Protein AF-0000000075838915 (afdb_homodimer)

Sequence (508 aa):
MAALSVAVGSTNPVKADAARAAFAAAFSGRPLAVEQYDVPSGVSAQPWGDAATREGAIHRALAAAACHAAAHGVAPHFAVGMEGGVEDDEVAARHRALSRHAQLPRRATQCFAWMVVVRTDGERQEVGMARTATVTLPPRIVALMKGDPPMELGDADDKVFNEVNSKQKGGTVVKLTAGLIDRTDYYAHALKLALAPFMHDETGLYADVKEVAVTPKCPFHGLVLLGRNCKILLPCSILLVLAFSASLRWHKRVMAALSVAVGSTNPVKADAARAAFAAAFSGRPLAVEQYDVPSGVSAQPWGDAATREGAIHRALAAAACHAAAHGVAPHFAVGMEGGVEDDEVAARHRALSRHAQLPRRATQCFAWMVVVRTDGERQEVGMARTATVTLPPRIVALMKGDPPMELGDADDKVFNEVNSKQKGGTVVKLTAGLIDRTDYYAHALKLALAPFMHDETGLYADVKEVAVTPKCPFHGLVLLGRNCKILLPCSILLVLAFSASLRWHKRV

Foldseek 3Di:
DDAQEEFELAPPVLRQLLVVVLCCVLPVVHHHHYDYDDDFLPADPADEDDVRQQSSQVRSQVVRQVVVCVVPVDGGQKGKGKGKYKYKDCVLLVPPVQVVPNVRPNIWMKIKMKMKMWGDDPPDIDIFIFIFDIDTDDPQLVCQCPDVVHDHSQVSQVVVCVVVVHPQDAGPVCSVVVNPDHSSRRSSVRNNRSCVCVSQPPPCPVPDDPPPPPVPCPDCCVVVPPDDDPPPCPDDDPPPPPVPDDDDDPDDDD/DDAQEEFELAPPVLLQLLVVVLCCVLPVVHHHHYDYDDDFLPADPADEDDVRQQSSQVRSQVVRQVVVCVVPVDGGQKGKGKGKYKYKDCVLLVPPVQVVPNVRPNIWMKIKMKMKMWGDDPPDIDIFIFIFDIDTDDPQLVCQCPDVVHDHSQVSQVVVCVVVVHPQDAGPVCSVVVNPDHSSRRSSVRNNRSCVCVSQPPPCPVPDDPPPPPVPCPDCCVVVPPDDDPPPPPDDDPPPPPVPDDDDDDDDDD

Nearest PDB structures (foldseek):
  1zwy-assembly3_B  TM=8.825E-01  e=2.483E-16  Vibrio cholerae
  1zwy-assembly3_A  TM=9.087E-01  e=6.898E-15  Vibrio cholerae
  1zwy-assembly2_C  TM=8.740E-01  e=4.176E-15  Vibrio cholerae
  1zno-assembly1_B  TM=8.927E-01  e=1.292E-14  Vibrio cholerae
  1zno-assembly1_A  TM=8.944E-01  e=1.767E-14  Vibrio cholerae

Organism: Prymnesium parvum (NCBI:txid97485)

Solvent-accessible surface area (backbone atoms only — not comparable to full-atom values): 27619 Å² total; per-residue (Å²): 127,80,58,47,32,34,23,28,18,39,73,51,64,58,60,50,50,14,49,50,54,27,48,44,68,74,41,66,88,48,53,76,43,76,44,67,30,86,49,70,41,87,54,61,94,64,20,66,30,70,67,48,12,40,47,19,4,46,37,8,13,53,47,14,29,51,53,41,19,70,74,68,76,44,69,33,51,28,12,31,6,69,22,62,25,31,35,79,35,63,57,58,40,58,38,57,86,39,49,81,44,18,68,47,54,63,70,32,38,31,38,37,34,24,30,27,36,37,34,50,56,89,79,44,26,42,68,22,46,13,35,28,38,28,33,67,53,37,51,60,37,51,50,37,38,69,37,89,75,59,37,47,65,72,58,24,45,52,52,51,38,57,72,58,66,50,83,68,67,76,55,68,62,13,45,47,30,72,57,77,41,46,61,41,56,53,48,18,55,18,40,40,34,14,44,19,67,72,68,32,65,89,68,44,57,59,47,78,62,73,74,70,76,69,66,70,75,69,64,83,68,71,65,73,74,71,74,78,76,81,74,77,77,78,75,87,72,85,71,81,74,82,64,89,70,93,78,88,81,86,81,82,86,136,128,79,59,46,31,34,23,27,19,40,71,53,63,58,60,50,51,14,49,51,53,28,49,44,66,73,42,67,90,49,54,77,43,78,45,67,30,87,49,70,39,89,52,63,96,63,20,67,29,69,69,50,11,41,49,19,4,46,35,8,12,53,47,14,29,50,52,41,19,70,74,67,75,44,69,35,52,28,14,30,6,67,22,61,23,33,36,78,36,65,56,57,39,58,40,57,86,38,48,81,44,19,67,46,55,64,68,33,38,31,36,36,34,24,30,27,37,38,34,50,56,90,79,43,27,41,68,22,47,13,35,29,38,27,33,66,53,36,51,60,38,51,50,36,39,68,37,89,75,59,37,48,64,73,60,24,44,52,53,52,38,56,72,60,67,50,83,70,69,76,55,69,63,14,45,46,31,70,58,77,42,45,62,42,56,53,49,18,54,17,40,40,34,13,43,20,66,73,69,32,67,90,67,43,57,58,46,77,62,72,75,69,75,69,66,69,76,69,65,84,70,72,66,76,76,72,78,76,83,77,78,75,74,77,76,87,71,90,73,81,76,80,65,89,73,90,74,89,69,91,62,95,83,136

Secondary structure (DSSP, 8-state):
---EEEEES---HHHHHHHHHHHHHHTTTS-EEEEE-----SS-SS-BSHHHHHHHHHHHHHHHHHHHHHHHSS--SEEEEEEEEEEEEHHHHH-HHHHTTB---SSEEEEEEEEEEEEEETTEEEEEEEEPP-EEPPHHHHHHHTSSS---HHHHHHHHHHHTT----SSHHHHHTTTSS-HHHHHHHHHHHHTGGGGGTTTTTTS-----------------------------------------------/---EEEEES---HHHHHHHHHHHHHHTTTS-EEEEE-----SS-SS-BSHHHHHHHHHHHHHHHHHHHHHHHSS--SEEEEEEEEEEEEHHHHH-HHHHTTB---SSEEEEEEEEEEEEEETTEEEEEEEEPP-EEPPHHHHHHHTSSS---HHHHHHHHHHHTT----SSHHHHHTTTSS-HHHHHHHHHHHHTGGGGGTTTTTTS-----------------------------------------------

InterPro domains:
  IPR026533 Non-canonical purine NTP phosphatase/PRRC1 [PF01931] (6-201)
  IPR029001 Inosine triphosphate pyrophosphatase-like [G3DSA:3.90.950.10] (2-210)
  IPR029001 Inosine triphosphate pyrophosphatase-like [SSF52972] (5-202)
  IPR050299 YjjX NTPase [PTHR34699] (5-202)

Radius of gyration: 30.63 Å; Cα contacts (8 Å, |Δi|>4): 963; chains: 2; bounding box: 75×104×97 Å

pLDDT: mean 77.09, std 27.62, range [18.17, 98.81]

Structure (mmCIF, N/CA/C/O backbone):
data_AF-0000000075838915-model_v1
#
loop_
_entity.id
_entity.type
_entity.pdbx_description
1 polymer 'inosine/xanthosine triphosphatase'
#
loop_
_atom_site.group_PDB
_atom_site.id
_atom_site.type_symbol
_atom_site.label_atom_id
_atom_site.label_alt_id
_atom_site.label_comp_id
_atom_site.label_asym_id
_atom_site.label_entity_id
_atom_site.label_seq_id
_atom_site.pdbx_PDB_ins_code
_atom_site.Cartn_x
_atom_site.Cartn_y
_atom_site.Cartn_z
_atom_site.occupancy
_atom_site.B_iso_or_equiv
_atom_site.auth_seq_id
_atom_site.auth_comp_id
_atom_site.auth_asym_id
_atom_site.auth_atom_id
_atom_site.pdbx_PDB_model_num
ATOM 1 N N . MET A 1 1 ? 4.602 -16.203 -30.641 1 64.5 1 MET A N 1
ATOM 2 C CA . MET A 1 1 ? 4.91 -16.766 -29.312 1 64.5 1 MET A CA 1
ATOM 3 C C . MET A 1 1 ? 3.637 -17.109 -28.562 1 64.5 1 MET A C 1
ATOM 5 O O . MET A 1 1 ? 2.586 -16.516 -28.781 1 64.5 1 MET A O 1
ATOM 9 N N . ALA A 1 2 ? 3.643 -18.266 -27.891 1 83.56 2 ALA A N 1
ATOM 10 C CA . ALA A 1 2 ? 2.463 -18.734 -27.172 1 83.56 2 ALA A CA 1
ATOM 11 C C . ALA A 1 2 ? 2.014 -17.719 -26.141 1 83.56 2 ALA A C 1
ATOM 13 O O . ALA A 1 2 ? 2.838 -16.984 -25.562 1 83.56 2 ALA A O 1
ATOM 14 N N . ALA A 1 3 ? 0.744 -17.531 -25.984 1 93.19 3 ALA A N 1
ATOM 15 C CA . ALA A 1 3 ? 0.172 -16.562 -25.047 1 93.19 3 ALA A CA 1
ATOM 16 C C . ALA A 1 3 ? 0.56 -16.891 -23.609 1 93.19 3 ALA A C 1
ATOM 18 O O . ALA A 1 3 ? 0.677 -18.062 -23.234 1 93.19 3 ALA A O 1
ATOM 19 N N . LEU A 1 4 ? 0.861 -15.852 -22.844 1 95.5 4 LEU A N 1
ATOM 20 C CA . LEU A 1 4 ? 1.061 -15.977 -21.406 1 95.5 4 LEU A CA 1
ATOM 21 C C . LEU A 1 4 ? -0.264 -16.234 -20.688 1 95.5 4 LEU A C 1
ATOM 23 O O . LEU A 1 4 ? -1.157 -15.383 -20.719 1 95.5 4 LEU A O 1
ATOM 27 N N . SER A 1 5 ? -0.38 -17.375 -20.141 1 97.38 5 SER A N 1
ATOM 28 C CA . SER A 1 5 ? -1.627 -17.719 -19.469 1 97.38 5 SER A CA 1
ATOM 29 C C . SER A 1 5 ? -1.627 -17.25 -18.031 1 97.38 5 SER A C 1
ATOM 31 O O . SER A 1 5 ? -0.714 -17.578 -17.266 1 97.38 5 SER A O 1
ATOM 33 N N . VAL A 1 6 ? -2.691 -16.5 -17.656 1 98.31 6 VAL A N 1
ATOM 34 C CA . VAL A 1 6 ? -2.857 -15.977 -16.297 1 98.31 6 VAL A CA 1
ATOM 35 C C . VAL A 1 6 ? -4.223 -16.391 -15.758 1 98.31 6 VAL A C 1
ATOM 37 O O . VAL A 1 6 ? -5.258 -16 -16.297 1 98.31 6 VAL A O 1
ATOM 40 N N . ALA A 1 7 ? -4.215 -17.172 -14.703 1 98.75 7 ALA A N 1
ATOM 41 C CA . ALA A 1 7 ? -5.445 -17.578 -14.023 1 98.75 7 ALA A CA 1
ATOM 42 C C . ALA A 1 7 ? -5.746 -16.656 -12.844 1 98.75 7 ALA A C 1
ATOM 44 O O . ALA A 1 7 ? -4.895 -16.438 -11.977 1 98.75 7 ALA A O 1
ATOM 45 N N . VAL A 1 8 ? -6.941 -16.109 -12.797 1 98.81 8 VAL A N 1
ATOM 46 C CA . VAL A 1 8 ? -7.344 -15.219 -11.719 1 98.81 8 VAL A CA 1
ATOM 47 C C . VAL A 1 8 ? -8.398 -15.898 -10.844 1 98.81 8 VAL A C 1
ATOM 49 O O . VAL A 1 8 ? -9.43 -16.359 -11.352 1 98.81 8 VAL A O 1
ATOM 52 N N . GLY A 1 9 ? -8.164 -15.945 -9.508 1 98.5 9 GLY A N 1
ATOM 53 C CA . GLY A 1 9 ? -9.062 -16.609 -8.578 1 98.5 9 GLY A CA 1
ATOM 54 C C . GLY A 1 9 ? -10.234 -15.742 -8.148 1 98.5 9 GLY A C 1
ATOM 55 O O . GLY A 1 9 ? -10.5 -15.594 -6.957 1 98.5 9 GLY A O 1
ATOM 56 N N . SER A 1 10 ? -10.906 -15.141 -9.023 1 97.62 10 SER A N 1
ATOM 57 C CA . SER A 1 10 ? -12.086 -14.312 -8.812 1 97.62 10 SER A CA 1
ATOM 58 C C . SER A 1 10 ? -12.859 -14.102 -10.109 1 97.62 10 SER A C 1
ATOM 60 O O . SER A 1 10 ? -12.266 -14.039 -11.188 1 97.62 10 SER A O 1
ATOM 62 N N . THR A 1 11 ? -14.133 -13.945 -10.055 1 96.81 11 THR A N 1
ATOM 63 C CA . THR A 1 11 ? -14.938 -13.625 -11.227 1 96.81 11 THR A CA 1
ATOM 64 C C . THR A 1 11 ? -15.25 -12.133 -11.281 1 96.81 11 THR A C 1
ATOM 66 O O . THR A 1 11 ? -15.992 -11.672 -12.156 1 96.81 11 THR A O 1
ATOM 69 N N . ASN A 1 12 ? -14.766 -11.375 -10.297 1 93.25 12 ASN A N 1
ATOM 70 C CA . ASN A 1 12 ? -14.914 -9.922 -10.289 1 93.25 12 ASN A CA 1
ATOM 71 C C . ASN A 1 12 ? -14.18 -9.281 -11.469 1 93.25 12 ASN A C 1
ATOM 73 O O . ASN A 1 12 ? -12.953 -9.406 -11.578 1 93.25 12 ASN A O 1
ATOM 77 N N . PRO A 1 13 ? -14.906 -8.594 -12.344 1 94.56 13 PRO A N 1
ATOM 78 C CA . PRO A 1 13 ? -14.258 -8.031 -13.539 1 94.56 13 PRO A CA 1
ATOM 79 C C . PRO A 1 13 ? -13.172 -7.023 -13.195 1 94.56 13 PRO A C 1
ATOM 81 O O . PRO A 1 13 ? -12.18 -6.902 -13.922 1 94.56 13 PRO A O 1
ATOM 84 N N . VAL A 1 14 ? -13.328 -6.27 -12.141 1 92.31 14 VAL A N 1
ATOM 85 C CA . VAL A 1 14 ? -12.344 -5.273 -11.727 1 92.31 14 VAL A CA 1
ATOM 86 C C . VAL A 1 14 ? -11.016 -5.953 -11.422 1 92.31 14 VAL A C 1
ATOM 88 O O . VAL A 1 14 ? -9.953 -5.461 -11.812 1 92.31 14 VAL A O 1
ATOM 91 N N . LYS A 1 15 ? -11.109 -7.113 -10.75 1 95.88 15 LYS A N 1
ATOM 92 C CA . LYS A 1 15 ? -9.906 -7.867 -10.406 1 95.88 15 LYS A CA 1
ATOM 93 C C . LYS A 1 15 ? -9.242 -8.445 -11.656 1 95.88 15 LYS A C 1
ATOM 95 O O . LYS A 1 15 ? -8.016 -8.406 -11.781 1 95.88 15 LYS A O 1
ATOM 100 N N . ALA A 1 16 ? -9.984 -8.961 -12.547 1 97.25 16 ALA A N 1
ATOM 101 C CA . ALA A 1 16 ? -9.438 -9.469 -13.797 1 97.25 16 ALA A CA 1
ATOM 102 C C . ALA A 1 16 ? -8.789 -8.344 -14.609 1 97.25 16 ALA A C 1
ATOM 104 O O . ALA A 1 16 ? -7.711 -8.531 -15.18 1 97.25 16 ALA A O 1
ATOM 105 N N . ASP A 1 17 ? -9.445 -7.207 -14.664 1 96.69 17 ASP A N 1
ATOM 106 C CA . ASP A 1 17 ? -8.914 -6.059 -15.391 1 96.69 17 ASP A CA 1
ATOM 107 C C . ASP A 1 17 ? -7.602 -5.582 -14.773 1 96.69 17 ASP A C 1
ATOM 109 O O . ASP A 1 17 ? -6.684 -5.18 -15.492 1 96.69 17 ASP A O 1
ATOM 113 N N . ALA A 1 18 ? -7.555 -5.594 -13.469 1 97.12 18 ALA A N 1
ATOM 114 C CA . ALA A 1 18 ? -6.316 -5.223 -12.789 1 97.12 18 ALA A CA 1
ATOM 115 C C . ALA A 1 18 ? -5.18 -6.168 -13.164 1 97.12 18 ALA A C 1
ATOM 117 O O . ALA A 1 18 ? -4.059 -5.727 -13.43 1 97.12 18 ALA A O 1
ATOM 118 N N . ALA A 1 19 ? -5.477 -7.441 -13.195 1 98.25 19 ALA A N 1
ATOM 119 C CA . ALA A 1 19 ? -4.48 -8.43 -13.602 1 98.25 19 ALA A CA 1
ATOM 120 C C . ALA A 1 19 ? -4.031 -8.188 -15.039 1 98.25 19 ALA A C 1
ATOM 122 O O . ALA A 1 19 ? -2.832 -8.172 -15.328 1 98.25 19 ALA A O 1
ATOM 123 N N . ARG A 1 20 ? -4.957 -7.98 -15.906 1 97.5 20 ARG A N 1
ATOM 124 C CA . ARG A 1 20 ? -4.633 -7.727 -17.312 1 97.5 20 ARG A CA 1
ATOM 125 C C . ARG A 1 20 ? -3.711 -6.52 -17.438 1 97.5 20 ARG A C 1
ATOM 127 O O . ARG A 1 20 ? -2.721 -6.566 -18.172 1 97.5 20 ARG A O 1
ATOM 134 N N . ALA A 1 21 ? -4.059 -5.477 -16.797 1 96.44 21 ALA A N 1
ATOM 135 C CA . ALA A 1 21 ? -3.271 -4.246 -16.875 1 96.44 21 ALA A CA 1
ATOM 136 C C . ALA A 1 21 ? -1.857 -4.465 -16.344 1 96.44 21 ALA A C 1
ATOM 138 O O . ALA A 1 21 ? -0.881 -4.07 -16.984 1 96.44 21 ALA A O 1
ATOM 139 N N . ALA A 1 22 ? -1.752 -5.082 -15.227 1 97.62 22 ALA A N 1
ATOM 140 C CA . ALA A 1 22 ? -0.448 -5.285 -14.602 1 97.62 22 ALA A CA 1
ATOM 141 C C . ALA A 1 22 ? 0.426 -6.211 -15.438 1 97.62 22 ALA A C 1
ATOM 143 O O . ALA A 1 22 ? 1.599 -5.918 -15.68 1 97.62 22 ALA A O 1
ATOM 144 N N . PHE A 1 23 ? -0.121 -7.309 -15.914 1 97.88 23 PHE A N 1
ATOM 145 C CA . PHE A 1 23 ? 0.654 -8.289 -16.672 1 97.88 23 PHE A CA 1
ATOM 146 C C . PHE A 1 23 ? 1.004 -7.754 -18.047 1 97.88 23 PHE A C 1
ATOM 148 O O . PHE A 1 23 ? 2.072 -8.055 -18.578 1 97.88 23 PHE A O 1
ATOM 155 N N . ALA A 1 24 ? 0.079 -7.02 -18.641 1 96.88 24 ALA A N 1
ATOM 156 C CA . ALA A 1 24 ? 0.384 -6.41 -19.938 1 96.88 24 ALA A CA 1
ATOM 157 C C . ALA A 1 24 ? 1.565 -5.449 -19.828 1 96.88 24 ALA A C 1
ATOM 159 O O . ALA A 1 24 ? 2.404 -5.383 -20.719 1 96.88 24 ALA A O 1
ATOM 160 N N . ALA A 1 25 ? 1.596 -4.738 -18.766 1 95.5 25 ALA A N 1
ATOM 161 C CA . ALA A 1 25 ? 2.701 -3.811 -18.547 1 95.5 25 ALA A CA 1
ATOM 162 C C . ALA A 1 25 ? 4.004 -4.562 -18.297 1 95.5 25 ALA A C 1
ATOM 164 O O . ALA A 1 25 ? 5.062 -4.18 -18.797 1 95.5 25 ALA A O 1
ATOM 165 N N . ALA A 1 26 ? 3.951 -5.605 -17.578 1 96.12 26 ALA A N 1
ATOM 166 C CA . ALA A 1 26 ? 5.133 -6.348 -17.141 1 96.12 26 ALA A CA 1
ATOM 167 C C . ALA A 1 26 ? 5.695 -7.195 -18.281 1 96.12 26 ALA A C 1
ATOM 169 O O . ALA A 1 26 ? 6.91 -7.367 -18.391 1 96.12 26 ALA A O 1
ATOM 170 N N . PHE A 1 27 ? 4.797 -7.723 -19.047 1 95 27 PHE A N 1
ATOM 171 C CA . PHE A 1 27 ? 5.191 -8.648 -20.109 1 95 27 PHE A CA 1
ATOM 172 C C . PHE A 1 27 ? 4.719 -8.156 -21.469 1 95 27 PHE A C 1
ATOM 174 O O . PHE A 1 27 ? 4.051 -8.891 -22.203 1 95 27 PHE A O 1
ATOM 181 N N . SER A 1 28 ? 4.996 -6.941 -21.891 1 87.38 28 SER A N 1
ATOM 182 C CA . SER A 1 28 ? 4.484 -6.219 -23.047 1 87.38 28 SER A CA 1
ATOM 183 C C . SER A 1 28 ? 4.773 -6.969 -24.344 1 87.38 28 SER A C 1
ATOM 185 O O . SER A 1 28 ? 4.051 -6.816 -25.328 1 87.38 28 SER A O 1
ATOM 187 N N . GLY A 1 29 ? 5.562 -7.828 -24.422 1 84.88 29 GLY A N 1
ATOM 188 C CA . GLY A 1 29 ? 5.93 -8.469 -25.672 1 84.88 29 GLY A CA 1
ATOM 189 C C . GLY A 1 29 ? 5.23 -9.797 -25.891 1 84.88 29 GLY A C 1
ATOM 190 O O . GLY A 1 29 ? 5.48 -10.484 -26.875 1 84.88 29 GLY A O 1
ATOM 191 N N . ARG A 1 30 ? 4.293 -10.055 -25.078 1 88.62 30 ARG A N 1
ATOM 192 C CA . ARG A 1 30 ? 3.621 -11.344 -25.188 1 88.62 30 ARG A CA 1
ATOM 193 C C . ARG A 1 30 ? 2.107 -11.188 -25.094 1 88.62 30 ARG 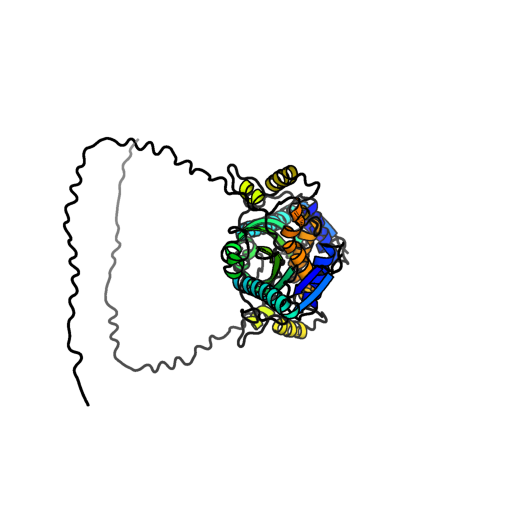A C 1
ATOM 195 O O . ARG A 1 30 ? 1.604 -10.391 -24.297 1 88.62 30 ARG A O 1
ATOM 202 N N . PRO A 1 31 ? 1.382 -11.836 -25.969 1 94.5 31 PRO A N 1
ATOM 203 C CA . PRO A 1 31 ? -0.069 -11.852 -25.766 1 94.5 31 PRO A CA 1
ATOM 204 C C . PRO A 1 31 ? -0.471 -12.477 -24.422 1 94.5 31 PRO A C 1
ATOM 206 O O . PRO A 1 31 ? 0.238 -13.336 -23.906 1 94.5 31 PRO A O 1
ATOM 209 N N . LEU A 1 32 ? -1.623 -11.992 -23.906 1 96.62 32 LEU A N 1
ATOM 210 C CA . LEU A 1 32 ? -2.092 -12.477 -22.609 1 96.62 32 LEU A CA 1
ATOM 211 C C . LEU A 1 32 ? -3.381 -13.281 -22.766 1 96.62 32 LEU A C 1
ATOM 213 O O . LEU A 1 32 ? -4.258 -12.906 -23.562 1 96.62 32 LEU A O 1
ATOM 217 N N . ALA A 1 33 ? -3.465 -14.367 -22.141 1 97.56 33 ALA A N 1
ATOM 218 C CA . ALA A 1 33 ? -4.699 -15.117 -21.938 1 97.56 33 ALA A CA 1
ATOM 219 C C . ALA A 1 33 ? -5.109 -15.133 -20.469 1 97.56 33 ALA A C 1
ATOM 221 O O . ALA A 1 33 ? -4.617 -15.961 -19.703 1 97.56 33 ALA A O 1
ATOM 222 N N . VAL A 1 34 ? -6.027 -14.258 -20.141 1 98 34 VAL A N 1
ATOM 223 C CA . VAL A 1 34 ? -6.48 -14.141 -18.766 1 98 34 VAL A CA 1
ATOM 224 C C . VAL A 1 34 ? -7.809 -14.867 -18.578 1 98 34 VAL A C 1
ATOM 226 O O . VAL A 1 34 ? -8.773 -14.602 -19.297 1 98 34 VAL A O 1
ATOM 229 N N . GLU A 1 35 ? -7.82 -15.773 -17.688 1 98.44 35 GLU A N 1
ATOM 230 C CA . GLU A 1 35 ? -9.031 -16.531 -17.391 1 98.44 35 GLU A CA 1
ATOM 231 C C . GLU A 1 35 ? -9.422 -16.391 -15.922 1 98.44 35 GLU A C 1
ATOM 233 O O . GLU A 1 35 ? -8.562 -16.438 -15.039 1 98.44 35 GLU A O 1
ATOM 238 N N . GLN A 1 36 ? -10.695 -16.234 -15.703 1 98.69 36 GLN A N 1
ATOM 239 C CA . GLN A 1 36 ? -11.227 -16.078 -14.352 1 98.69 36 GLN A CA 1
ATOM 240 C C . GLN A 1 36 ? -11.836 -17.375 -13.836 1 98.69 36 GLN A C 1
ATOM 242 O O . GLN A 1 36 ? -12.477 -18.109 -14.586 1 98.69 36 GLN A O 1
ATOM 247 N N . TYR A 1 37 ? -11.609 -17.641 -12.586 1 98.5 37 TYR A N 1
ATOM 248 C CA . TYR A 1 37 ? -12.164 -18.828 -11.953 1 98.5 37 TYR A CA 1
ATOM 249 C C . TYR A 1 37 ? -12.891 -18.469 -10.664 1 98.5 37 TYR A C 1
ATOM 251 O O . TYR A 1 37 ? -12.383 -17.688 -9.852 1 98.5 37 TYR A O 1
ATOM 259 N N . ASP A 1 38 ? -14.078 -18.969 -10.516 1 97.44 38 ASP A N 1
ATOM 260 C CA . ASP A 1 38 ? -14.812 -18.844 -9.266 1 97.44 38 ASP A CA 1
ATOM 261 C C . ASP A 1 38 ? -14.273 -19.812 -8.211 1 97.44 38 ASP A C 1
ATOM 263 O O . ASP A 1 38 ? -14.539 -21.016 -8.281 1 97.44 38 ASP A O 1
ATOM 267 N N . VAL A 1 39 ? -13.539 -19.297 -7.281 1 97.44 39 VAL A N 1
ATOM 268 C CA . VAL A 1 39 ? -12.922 -20.156 -6.27 1 97.44 39 VAL A CA 1
ATOM 269 C C . VAL A 1 39 ? -13.203 -19.594 -4.879 1 97.44 39 VAL A C 1
ATOM 271 O O . VAL A 1 39 ? -13.32 -18.375 -4.699 1 97.44 39 VAL A O 1
ATOM 274 N N . PRO A 1 40 ? -13.312 -20.484 -3.914 1 93.81 40 PRO A N 1
ATOM 275 C CA . PRO A 1 40 ? -13.461 -19.984 -2.545 1 93.81 40 PRO A CA 1
ATOM 276 C C . PRO A 1 40 ? -12.164 -19.375 -1.998 1 93.81 40 PRO A C 1
ATOM 278 O O . PRO A 1 40 ? -11.07 -19.812 -2.379 1 93.81 40 PRO A O 1
ATOM 281 N N . SER A 1 41 ? -12.273 -18.391 -1.132 1 91.56 41 SER A N 1
ATOM 282 C CA . SER A 1 41 ? -11.094 -17.812 -0.511 1 91.56 41 SER A CA 1
ATOM 283 C C . SER A 1 41 ? -10.648 -18.609 0.704 1 91.56 41 SER A C 1
ATOM 285 O O . SER A 1 41 ? -9.492 -18.531 1.119 1 91.56 41 SER A O 1
ATOM 287 N N . GLY A 1 42 ? -11.57 -19.359 1.294 1 91.81 42 GLY A N 1
ATOM 288 C CA . GLY A 1 42 ? -11.266 -20.109 2.498 1 91.81 42 GLY A CA 1
ATOM 289 C C . GLY A 1 42 ? -11.273 -19.266 3.756 1 91.81 42 GLY A C 1
ATOM 290 O O . GLY A 1 42 ? -10.969 -19.75 4.844 1 91.81 42 GLY A O 1
ATOM 291 N N . VAL A 1 43 ? -11.578 -17.953 3.648 1 94.06 43 VAL A N 1
ATOM 292 C CA . VAL A 1 43 ? -11.68 -17.047 4.785 1 94.06 43 VAL A CA 1
ATOM 293 C C . VAL A 1 43 ? -13.055 -16.375 4.793 1 94.06 43 VAL A C 1
ATOM 295 O O . VAL A 1 43 ? -13.883 -16.625 3.91 1 94.06 43 VAL A O 1
ATOM 298 N N . SER A 1 44 ? -13.297 -15.578 5.836 1 92.38 44 SER A N 1
ATOM 299 C CA . SER A 1 44 ? -14.578 -14.898 5.984 1 92.38 44 SER A CA 1
ATOM 300 C C . SER A 1 44 ? -14.859 -13.992 4.789 1 92.38 44 SER A C 1
ATOM 302 O O . SER A 1 44 ? -13.93 -13.516 4.133 1 92.38 44 SER A O 1
ATOM 304 N N . ALA A 1 45 ? -16.109 -13.812 4.508 1 91.62 45 ALA A N 1
ATOM 305 C CA . ALA A 1 45 ? -16.5 -12.938 3.414 1 91.62 45 ALA A CA 1
ATOM 306 C C . ALA A 1 45 ? -15.938 -11.531 3.607 1 91.62 45 ALA A C 1
ATOM 308 O O . ALA A 1 45 ? -15.594 -10.852 2.635 1 91.62 45 ALA A O 1
ATOM 309 N N . GLN A 1 46 ? -15.867 -11.102 4.863 1 95.19 46 GLN A N 1
ATOM 310 C CA . GLN A 1 46 ? -15.211 -9.859 5.258 1 95.19 46 GLN A CA 1
ATOM 311 C C . GLN A 1 46 ? -13.984 -10.133 6.121 1 95.19 46 GLN A C 1
ATOM 313 O O . GLN A 1 46 ? -14.07 -10.133 7.352 1 95.19 46 GLN A O 1
ATOM 318 N N . PRO A 1 47 ? -12.898 -10.312 5.438 1 95.5 47 PRO A N 1
ATOM 319 C CA . PRO A 1 47 ? -11.703 -10.602 6.234 1 95.5 47 PRO A CA 1
ATOM 320 C C . PRO A 1 47 ? -11.312 -9.445 7.156 1 95.5 47 PRO A C 1
ATOM 322 O O . PRO A 1 47 ? -11.195 -8.305 6.703 1 95.5 47 PRO A O 1
ATOM 325 N N . TRP A 1 48 ? -11.148 -9.703 8.414 1 95.94 48 TRP A N 1
ATOM 326 C CA . TRP A 1 48 ? -10.555 -8.797 9.391 1 95.94 48 TRP A CA 1
ATOM 327 C C . TRP A 1 48 ? -9.133 -9.227 9.742 1 95.94 48 TRP A C 1
ATOM 329 O O . TRP A 1 48 ? -8.906 -10.367 10.148 1 95.94 48 TRP A O 1
ATOM 339 N N . GLY A 1 49 ? -8.234 -8.305 9.492 1 93.88 49 GLY A N 1
ATOM 340 C CA . GLY A 1 49 ? -6.852 -8.602 9.828 1 93.88 49 GLY A CA 1
ATOM 341 C C . GLY A 1 49 ? -5.988 -8.875 8.609 1 93.88 49 GLY A C 1
ATOM 342 O O . GLY A 1 49 ? -6.457 -9.453 7.625 1 93.88 49 GLY A O 1
ATOM 343 N N . ASP A 1 50 ? -4.754 -8.531 8.758 1 92.88 50 ASP A N 1
ATOM 344 C CA . ASP A 1 50 ? -3.764 -8.664 7.691 1 92.88 50 ASP A CA 1
ATOM 345 C C . ASP A 1 50 ? -3.549 -10.133 7.32 1 92.88 50 ASP A C 1
ATOM 347 O O . ASP A 1 50 ? -3.592 -10.492 6.145 1 92.88 50 ASP A O 1
ATOM 351 N N . ALA A 1 51 ? -3.369 -10.984 8.297 1 90.25 51 ALA A N 1
ATOM 352 C CA . ALA A 1 51 ? -3.053 -12.398 8.086 1 90.25 51 ALA A CA 1
ATOM 353 C C . ALA A 1 51 ? -4.195 -13.109 7.375 1 90.25 51 ALA A C 1
ATOM 355 O O . ALA A 1 51 ? -3.967 -13.844 6.41 1 90.25 51 ALA A O 1
ATOM 356 N N . ALA A 1 52 ? -5.406 -12.883 7.836 1 93.62 52 ALA A N 1
ATOM 357 C CA . ALA A 1 52 ? -6.566 -13.531 7.227 1 93.62 52 ALA A CA 1
ATOM 358 C C . ALA A 1 52 ? -6.738 -13.094 5.773 1 93.62 52 ALA A C 1
ATOM 360 O O . ALA A 1 52 ? -7.051 -13.914 4.906 1 93.62 52 ALA A O 1
ATOM 361 N N . THR A 1 53 ? -6.555 -11.836 5.523 1 95.94 53 THR A N 1
ATOM 362 C CA . THR A 1 53 ? -6.691 -11.305 4.172 1 95.94 53 THR A CA 1
ATOM 363 C C . THR A 1 53 ? -5.645 -11.906 3.244 1 95.94 53 THR A C 1
ATOM 365 O O . THR A 1 53 ? -5.957 -12.305 2.121 1 95.94 53 THR A O 1
ATOM 368 N N . ARG A 1 54 ? -4.453 -11.992 3.697 1 94 54 ARG A N 1
ATOM 369 C CA . ARG A 1 54 ? -3.365 -12.586 2.93 1 94 54 ARG A CA 1
ATOM 370 C C . ARG A 1 54 ? -3.65 -14.055 2.623 1 94 54 ARG A C 1
ATOM 372 O O . ARG A 1 54 ? -3.449 -14.508 1.493 1 94 54 ARG A O 1
ATOM 379 N N . GLU A 1 55 ? -4.102 -14.711 3.645 1 92.88 55 GLU A N 1
ATOM 380 C CA . GLU A 1 55 ? -4.438 -16.125 3.467 1 92.88 55 GLU A CA 1
ATOM 381 C C . GLU A 1 55 ? -5.5 -16.297 2.387 1 92.88 55 GLU A C 1
ATOM 383 O O . GLU A 1 55 ? -5.41 -17.219 1.566 1 92.88 55 GLU A O 1
ATOM 388 N N . GLY A 1 56 ? -6.441 -15.492 2.439 1 95.56 56 GLY A N 1
ATOM 389 C CA . GLY A 1 56 ? -7.461 -15.547 1.405 1 95.56 56 GLY A CA 1
ATOM 390 C C . GLY A 1 56 ? -6.902 -15.367 0.006 1 95.56 56 GLY A C 1
ATOM 391 O O . GLY A 1 56 ? -7.273 -16.094 -0.916 1 95.56 56 GLY A O 1
ATOM 392 N N . ALA A 1 57 ? -6.051 -14.414 -0.169 1 96.44 57 ALA A N 1
ATOM 393 C CA . ALA A 1 57 ? -5.43 -14.164 -1.466 1 96.44 57 ALA A CA 1
ATOM 394 C C . ALA A 1 57 ? -4.605 -15.359 -1.923 1 96.44 57 ALA A C 1
ATOM 396 O O . ALA A 1 57 ? -4.637 -15.734 -3.1 1 96.44 57 ALA A O 1
ATOM 397 N N . ILE A 1 58 ? -3.877 -15.945 -0.973 1 93.31 58 ILE A N 1
ATOM 398 C CA . ILE A 1 58 ? -3.064 -17.125 -1.273 1 93.31 58 ILE A CA 1
ATOM 399 C C . ILE A 1 58 ? -3.961 -18.266 -1.743 1 93.31 58 ILE A C 1
ATOM 401 O O . ILE A 1 58 ? -3.697 -18.875 -2.777 1 93.31 58 ILE A O 1
ATOM 405 N N . HIS A 1 59 ? -5.004 -18.5 -1.031 1 94.31 59 HIS A N 1
ATOM 406 C CA . HIS A 1 59 ? -5.922 -19.578 -1.38 1 94.31 59 HIS A CA 1
ATOM 407 C C . HIS A 1 59 ? -6.539 -19.344 -2.756 1 94.31 59 HIS A C 1
ATOM 409 O O . HIS A 1 59 ? -6.645 -20.281 -3.553 1 94.31 59 HIS A O 1
ATOM 415 N N . ARG A 1 60 ? -6.836 -18.156 -3.008 1 97.06 60 ARG A N 1
ATOM 416 C CA . ARG A 1 60 ? -7.453 -17.859 -4.297 1 97.06 60 ARG A CA 1
ATOM 417 C C . ARG A 1 60 ? -6.469 -18.094 -5.438 1 97.06 60 ARG A C 1
ATOM 419 O O . ARG A 1 60 ? -6.848 -18.594 -6.496 1 97.06 60 ARG A O 1
ATOM 426 N N . ALA A 1 61 ? -5.23 -17.719 -5.266 1 96.38 61 ALA A N 1
ATOM 427 C CA . ALA A 1 61 ? -4.215 -17.922 -6.293 1 96.38 61 ALA A CA 1
ATOM 428 C C . ALA A 1 61 ? -4 -19.422 -6.562 1 96.38 61 ALA A C 1
ATOM 430 O O . ALA A 1 61 ? -4.008 -19.844 -7.719 1 96.38 61 ALA A O 1
ATOM 431 N N . LEU A 1 62 ? -3.883 -20.156 -5.523 1 93.5 62 LEU A N 1
ATOM 432 C CA . LEU A 1 62 ? -3.613 -21.594 -5.652 1 93.5 62 LEU A CA 1
ATOM 433 C C . LEU A 1 62 ? -4.812 -22.312 -6.246 1 93.5 62 LEU A C 1
ATOM 435 O O . LEU A 1 62 ? -4.656 -23.188 -7.109 1 93.5 62 LEU A O 1
ATOM 439 N N . ALA A 1 63 ? -5.961 -21.969 -5.785 1 96.56 63 ALA A N 1
ATOM 440 C CA . ALA A 1 63 ? -7.172 -22.578 -6.32 1 96.56 63 ALA A CA 1
ATOM 441 C C . ALA A 1 63 ? -7.348 -22.25 -7.801 1 96.56 63 ALA A C 1
ATOM 443 O O . ALA A 1 63 ? -7.766 -23.109 -8.586 1 96.56 63 ALA A O 1
ATOM 444 N N . ALA A 1 64 ? -7.02 -21.047 -8.148 1 97.88 64 ALA A N 1
ATOM 445 C CA . ALA A 1 64 ? -7.102 -20.656 -9.555 1 97.88 64 ALA A CA 1
ATOM 446 C C . ALA A 1 64 ? -6.148 -21.484 -10.414 1 97.88 64 ALA A C 1
ATOM 448 O O . ALA A 1 64 ? -6.516 -21.953 -11.492 1 97.88 64 ALA A O 1
ATOM 449 N N . ALA A 1 65 ? -4.953 -21.688 -9.961 1 95.5 65 ALA A N 1
ATOM 450 C CA . ALA A 1 65 ? -3.973 -22.5 -10.664 1 95.5 65 ALA A CA 1
ATOM 451 C C . ALA A 1 65 ? -4.492 -23.922 -10.867 1 95.5 65 ALA A C 1
ATOM 453 O O . ALA A 1 65 ? -4.383 -24.484 -11.969 1 95.5 65 ALA A O 1
ATOM 454 N N . ALA A 1 66 ? -5.055 -24.453 -9.805 1 94.81 66 ALA A N 1
ATOM 455 C CA . ALA A 1 66 ? -5.562 -25.828 -9.852 1 94.81 66 ALA A CA 1
ATOM 456 C C . ALA A 1 66 ? -6.719 -25.938 -10.836 1 94.81 66 ALA A C 1
ATOM 458 O O . ALA A 1 66 ? -6.789 -26.906 -11.609 1 94.81 66 ALA A O 1
ATOM 459 N N . CYS A 1 67 ? -7.598 -25 -10.789 1 97.69 67 CYS A N 1
ATOM 460 C CA . CYS A 1 67 ? -8.742 -25.016 -11.688 1 97.69 67 CYS A CA 1
ATOM 461 C C . CYS A 1 67 ? -8.297 -24.906 -13.141 1 97.69 67 CYS A C 1
ATOM 463 O O . CYS A 1 67 ? -8.828 -25.609 -14.008 1 97.69 67 CYS A O 1
ATOM 465 N N . HIS A 1 68 ? -7.348 -24.062 -13.375 1 97.56 68 HIS A N 1
ATOM 466 C CA . HIS A 1 68 ? -6.812 -23.922 -14.727 1 97.56 68 HIS A CA 1
ATOM 467 C C . HIS A 1 68 ? -6.184 -25.219 -15.211 1 97.56 68 HIS A C 1
ATOM 469 O O . HIS A 1 68 ? -6.418 -25.656 -16.344 1 97.56 68 HIS A O 1
ATOM 475 N N . ALA A 1 69 ? -5.387 -25.828 -14.383 1 95.69 69 ALA A N 1
ATOM 476 C CA . ALA A 1 69 ? -4.742 -27.094 -14.727 1 95.69 69 ALA A CA 1
ATOM 477 C C . ALA A 1 69 ? -5.777 -28.172 -15.039 1 95.69 69 ALA A C 1
ATOM 479 O O . ALA A 1 69 ? -5.602 -28.953 -15.969 1 95.69 69 ALA A O 1
ATOM 480 N N . ALA A 1 70 ? -6.793 -28.188 -14.258 1 97.12 70 ALA A N 1
ATOM 481 C CA . ALA A 1 70 ? -7.859 -29.156 -14.477 1 97.12 70 ALA A CA 1
ATOM 482 C C . ALA A 1 70 ? -8.57 -28.906 -15.805 1 97.12 70 ALA A C 1
ATOM 484 O O . ALA A 1 70 ? -8.906 -29.859 -16.516 1 97.12 70 ALA A O 1
ATOM 485 N N . ALA A 1 71 ? -8.75 -27.688 -16.141 1 97.31 71 ALA A N 1
ATOM 486 C CA . ALA A 1 71 ? -9.516 -27.312 -17.328 1 97.31 71 ALA A CA 1
ATOM 487 C C . ALA A 1 71 ? -8.68 -27.5 -18.594 1 97.31 71 ALA A C 1
ATOM 489 O O . ALA A 1 71 ? -9.219 -27.859 -19.641 1 97.31 71 ALA A O 1
ATOM 490 N N . HIS A 1 72 ? -7.363 -27.344 -18.469 1 96.5 72 HIS A N 1
ATOM 491 C CA . HIS A 1 72 ? -6.551 -27.266 -19.672 1 96.5 72 HIS A CA 1
ATOM 492 C C . HIS A 1 72 ? -5.52 -28.391 -19.719 1 96.5 72 HIS A C 1
ATOM 494 O O . HIS A 1 72 ? -4.824 -28.562 -20.719 1 96.5 72 HIS A O 1
ATOM 500 N N . GLY A 1 73 ? -5.336 -29.141 -18.625 1 95.25 73 GLY A N 1
ATOM 501 C CA . GLY A 1 73 ? -4.371 -30.219 -18.547 1 95.25 73 GLY A CA 1
ATOM 502 C C . GLY A 1 73 ? -2.957 -29.75 -18.266 1 95.25 73 GLY A C 1
ATOM 503 O O . GLY A 1 73 ? -2.012 -30.531 -18.312 1 95.25 73 GLY A O 1
ATOM 504 N N . VAL A 1 74 ? -2.809 -28.469 -18.188 1 93.94 74 VAL A N 1
ATOM 505 C CA . VAL A 1 74 ? -1.507 -27.875 -17.906 1 93.94 74 VAL A CA 1
ATOM 506 C C . VAL A 1 74 ? -1.676 -26.688 -16.953 1 93.94 74 VAL A C 1
ATOM 508 O O . VAL A 1 74 ? -2.662 -25.953 -17.047 1 93.94 74 VAL A O 1
ATOM 511 N N . ALA A 1 75 ? -0.745 -26.5 -16.094 1 94.25 75 ALA A N 1
ATOM 512 C CA . ALA A 1 75 ? -0.772 -25.344 -15.203 1 94.25 75 ALA A CA 1
ATOM 513 C C . ALA A 1 75 ? -0.678 -24.047 -15.992 1 94.25 75 ALA A C 1
ATOM 515 O O . ALA A 1 75 ? -0.07 -24 -17.062 1 94.25 75 ALA A O 1
ATOM 516 N N . PRO A 1 76 ? -1.293 -22.969 -15.453 1 96.69 76 PRO A N 1
ATOM 517 C CA . PRO A 1 76 ? -1.046 -21.656 -16.062 1 96.69 76 PRO A CA 1
ATOM 518 C C . PRO A 1 76 ? 0.374 -21.156 -15.828 1 96.69 76 PRO A C 1
ATOM 520 O O . PRO A 1 76 ? 1.053 -21.609 -14.914 1 96.69 76 PRO A O 1
ATOM 523 N N . HIS A 1 77 ? 0.81 -20.281 -16.703 1 95.62 77 HIS A N 1
ATOM 524 C CA . HIS A 1 77 ? 2.104 -19.656 -16.438 1 95.62 77 HIS A CA 1
ATOM 525 C C . HIS A 1 77 ? 2.09 -18.906 -15.109 1 95.62 77 HIS A C 1
ATOM 527 O O . HIS A 1 77 ? 3.041 -18.984 -14.328 1 95.62 77 HIS A O 1
ATOM 533 N N . PHE A 1 78 ? 0.967 -18.156 -14.875 1 97.44 78 PHE A N 1
ATOM 534 C CA . PHE A 1 78 ? 0.779 -17.438 -13.617 1 97.44 78 PHE A CA 1
ATOM 535 C C . PHE A 1 78 ? -0.637 -17.625 -13.086 1 97.44 78 PHE A C 1
ATOM 537 O O . PHE A 1 78 ? -1.582 -17.766 -13.867 1 97.44 78 PHE A O 1
ATOM 544 N N . ALA A 1 79 ? -0.764 -17.641 -11.805 1 98.06 79 ALA A N 1
ATOM 545 C CA . ALA A 1 79 ? -2.045 -17.578 -11.102 1 98.06 79 ALA A CA 1
ATOM 546 C C . ALA A 1 79 ? -2.066 -16.406 -10.117 1 98.06 79 ALA A C 1
ATOM 548 O O . ALA A 1 79 ? -1.068 -16.125 -9.453 1 98.06 79 ALA A O 1
ATOM 549 N N . VAL A 1 80 ? -3.229 -15.758 -10.031 1 98.56 80 VAL A N 1
ATOM 550 C CA . VAL A 1 80 ? -3.338 -14.539 -9.242 1 98.56 80 VAL A CA 1
ATOM 551 C C . VAL A 1 80 ? -4.496 -14.664 -8.25 1 98.56 80 VAL A C 1
ATOM 553 O O . VAL A 1 80 ? -5.594 -15.086 -8.625 1 98.56 80 VAL A O 1
ATOM 556 N N . GLY A 1 81 ? -4.227 -14.336 -7.043 1 98.19 81 GLY A N 1
ATOM 557 C CA . GLY A 1 81 ? -5.238 -14.156 -6.016 1 98.19 81 GLY A CA 1
ATOM 558 C C . GLY A 1 81 ? -5.254 -12.75 -5.43 1 98.19 81 GLY A C 1
ATOM 559 O O . GLY A 1 81 ? -4.199 -12.156 -5.203 1 98.19 81 GLY A O 1
ATOM 560 N N . MET A 1 82 ? -6.441 -12.211 -5.25 1 98.06 82 MET A N 1
ATOM 561 C CA . MET A 1 82 ? -6.652 -10.898 -4.648 1 98.06 82 MET A CA 1
ATOM 562 C C . MET A 1 82 ? -7.734 -10.961 -3.574 1 98.06 82 MET A C 1
ATOM 564 O O . MET A 1 82 ? -8.797 -11.547 -3.791 1 98.06 82 MET A O 1
ATOM 568 N N . GLU A 1 83 ? -7.422 -10.406 -2.443 1 97.12 83 GLU A N 1
ATOM 569 C CA . GLU A 1 83 ? -8.383 -10.414 -1.342 1 97.12 83 GLU A CA 1
ATOM 570 C C . GLU A 1 83 ? -8.367 -9.086 -0.592 1 97.12 83 GLU A C 1
ATOM 572 O O . GLU A 1 83 ? -7.305 -8.594 -0.205 1 97.12 83 GLU A O 1
ATOM 577 N N . GLY A 1 84 ? -9.523 -8.461 -0.496 1 96.56 84 GLY A N 1
ATOM 578 C CA . GLY A 1 84 ? -9.672 -7.262 0.314 1 96.56 84 GLY A CA 1
ATOM 579 C C . GLY A 1 84 ? -9.961 -7.562 1.774 1 96.56 84 GLY A C 1
ATOM 580 O O . GLY A 1 84 ? -10.664 -8.523 2.092 1 96.56 84 GLY A O 1
ATOM 581 N N . GLY A 1 85 ? -9.422 -6.738 2.617 1 96.81 85 GLY A N 1
ATOM 582 C CA . GLY A 1 85 ? -9.648 -6.852 4.051 1 96.81 85 GLY A CA 1
ATOM 583 C C . GLY A 1 85 ? -9.539 -5.527 4.777 1 96.81 85 GLY A C 1
ATOM 584 O O . GLY A 1 85 ? -9.305 -4.488 4.156 1 96.81 85 GLY A O 1
ATOM 585 N N . VAL A 1 86 ? -9.852 -5.562 6.094 1 96.75 86 VAL A N 1
ATOM 586 C CA . VAL A 1 86 ? -9.766 -4.387 6.953 1 96.75 86 VAL A CA 1
ATOM 587 C C . VAL A 1 86 ? -9.016 -4.742 8.234 1 96.75 86 VAL A C 1
ATOM 589 O O . VAL A 1 86 ? -8.898 -5.918 8.594 1 96.75 86 VAL A O 1
ATOM 592 N N . GLU A 1 87 ? -8.453 -3.738 8.805 1 94.5 87 GLU A N 1
ATOM 593 C CA . GLU A 1 87 ? -7.773 -3.941 10.086 1 94.5 87 GLU A CA 1
ATOM 594 C C . GLU A 1 87 ? -7.867 -2.697 10.961 1 94.5 87 GLU A C 1
ATOM 596 O O . GLU A 1 87 ? -7.742 -1.573 10.469 1 94.5 87 GLU A O 1
ATOM 601 N N . ASP A 1 88 ? -8.109 -2.93 12.242 1 89.94 88 ASP A N 1
ATOM 602 C CA . ASP A 1 88 ? -8.094 -1.83 13.203 1 89.94 88 ASP A CA 1
ATOM 603 C C . ASP A 1 88 ? -6.672 -1.346 13.461 1 89.94 88 ASP A C 1
ATOM 605 O O . ASP A 1 88 ? -5.758 -2.154 13.633 1 89.94 88 ASP A O 1
ATOM 609 N N . ASP A 1 89 ? -6.535 -0.092 13.227 1 76.62 89 ASP A N 1
ATOM 610 C CA . ASP A 1 89 ? -5.234 0.508 13.508 1 76.62 89 ASP A CA 1
ATOM 611 C C . ASP A 1 89 ? -5.211 1.135 14.898 1 76.62 89 ASP A C 1
ATOM 613 O O . ASP A 1 89 ? -5.871 2.146 15.141 1 76.62 89 ASP A O 1
ATOM 617 N N . GLU A 1 90 ? -4.629 0.497 15.844 1 59.78 90 GLU A N 1
ATOM 618 C CA . GLU A 1 90 ? -4.566 1.007 17.219 1 59.78 90 GLU A CA 1
ATOM 619 C C . GLU A 1 90 ? -3.686 2.252 17.297 1 59.78 90 GLU A C 1
ATOM 621 O O . GLU A 1 90 ? -3.854 3.078 18.203 1 59.78 90 GLU A O 1
ATOM 626 N N . VAL A 1 91 ? -2.828 2.328 16.453 1 54.25 91 VAL A N 1
ATOM 627 C CA . VAL A 1 91 ? -1.777 3.33 16.578 1 54.25 91 VAL A CA 1
ATOM 628 C C . VAL A 1 91 ? -2.367 4.727 16.375 1 54.25 91 VAL A C 1
ATOM 630 O O . VAL A 1 91 ? -2.002 5.668 17.094 1 54.25 91 VAL A O 1
ATOM 633 N N . ALA A 1 92 ? -3.25 4.832 15.32 1 52.47 92 ALA A N 1
ATOM 634 C CA . ALA A 1 92 ? -3.838 6.16 15.188 1 52.47 92 ALA A CA 1
ATOM 635 C C . ALA A 1 92 ? -4.418 6.645 16.516 1 52.47 92 ALA A C 1
ATOM 637 O O . ALA A 1 92 ? -4.352 7.836 16.828 1 52.47 92 ALA A O 1
ATOM 638 N N . ALA A 1 93 ? -4.883 5.727 17.375 1 45.97 93 ALA A N 1
ATOM 639 C CA . ALA A 1 93 ? -5.426 6.062 18.688 1 45.97 93 ALA A CA 1
ATOM 640 C C . ALA A 1 93 ? -4.324 6.527 19.641 1 45.97 93 ALA A C 1
ATOM 642 O O . ALA A 1 93 ? -4.566 7.344 20.531 1 45.97 93 ALA A O 1
ATOM 643 N N . ARG A 1 94 ? -3.166 6.031 19.438 1 46.59 94 ARG A N 1
ATOM 644 C CA . ARG A 1 94 ? -2.141 6.203 20.453 1 46.59 94 ARG A CA 1
ATOM 645 C C . ARG A 1 94 ? -1.287 7.434 20.172 1 46.59 94 ARG A C 1
ATOM 647 O O . ARG A 1 94 ? -0.501 7.859 21.031 1 46.59 94 ARG A O 1
ATOM 654 N N . HIS A 1 95 ? -1.404 7.859 18.953 1 51.56 95 HIS A N 1
ATOM 655 C CA . HIS A 1 95 ? -0.401 8.891 18.719 1 51.56 95 HIS A CA 1
ATOM 656 C C . HIS A 1 95 ? -0.732 10.164 19.484 1 51.56 95 HIS A C 1
ATOM 658 O O . HIS A 1 95 ? -1.709 10.852 19.172 1 51.56 95 HIS A O 1
ATOM 664 N N . ARG A 1 96 ? -0.096 10.211 20.625 1 49.06 96 ARG A N 1
ATOM 665 C CA . ARG A 1 96 ? -0.193 11.336 21.547 1 49.06 96 ARG A CA 1
ATOM 666 C C . ARG A 1 96 ? 0.087 12.656 20.828 1 49.06 96 ARG A C 1
ATOM 668 O O . ARG A 1 96 ? -0.548 13.672 21.109 1 49.06 96 ARG A O 1
ATOM 675 N N . ALA A 1 97 ? 1.068 12.539 19.922 1 51.19 97 ALA A N 1
ATOM 676 C CA . ALA A 1 97 ? 1.479 13.789 19.281 1 51.19 97 ALA A CA 1
ATOM 677 C C . ALA A 1 97 ? 0.317 14.43 18.531 1 51.19 97 ALA A C 1
ATOM 679 O O . ALA A 1 97 ? 0.249 15.656 18.406 1 51.19 97 ALA A O 1
ATOM 680 N N . LEU A 1 98 ? -0.497 13.562 18.062 1 56.22 98 LEU A N 1
ATOM 681 C CA . LEU A 1 98 ? -1.641 14.086 17.312 1 56.22 98 LEU A CA 1
ATOM 682 C C . LEU A 1 98 ? -2.848 14.266 18.234 1 56.22 98 LEU A C 1
ATOM 684 O O . LEU A 1 98 ? -3.744 15.055 17.938 1 56.22 98 LEU A O 1
ATOM 688 N N . SER A 1 99 ? -2.879 13.461 19.281 1 52.94 99 SER A N 1
ATOM 689 C CA . SER A 1 99 ? -4.051 13.398 20.141 1 52.94 99 SER A CA 1
ATOM 690 C C . SER A 1 99 ? -4.348 14.758 20.781 1 52.94 99 SER A C 1
ATOM 692 O O . SER A 1 99 ? -5.512 15.133 20.938 1 52.94 99 SER A O 1
ATOM 694 N N . ARG A 1 100 ? -3.309 15.438 21.281 1 49.94 100 ARG A N 1
ATOM 695 C CA . ARG A 1 100 ? -3.723 16.625 22.016 1 49.94 100 ARG A CA 1
ATOM 696 C C . ARG A 1 100 ? -4.379 17.641 21.078 1 49.94 100 ARG A C 1
ATOM 698 O O . ARG A 1 100 ? -5.312 18.344 21.484 1 49.94 100 ARG A O 1
ATOM 705 N N . HIS A 1 101 ? -3.918 17.672 19.969 1 50.38 101 HIS A N 1
ATOM 706 C CA . HIS A 1 101 ? -4.434 18.719 19.094 1 50.38 101 HIS A CA 1
ATOM 707 C C . HIS A 1 101 ? -5.082 18.141 17.844 1 50.38 101 HIS A C 1
ATOM 709 O O . HIS A 1 101 ? -5.801 18.828 17.125 1 50.38 101 HIS A O 1
ATOM 715 N N . ALA A 1 102 ? -4.707 16.812 17.641 1 54.09 102 ALA A N 1
ATOM 716 C CA . ALA A 1 102 ? -5.23 16.219 16.406 1 54.09 102 ALA A CA 1
ATOM 717 C C . ALA A 1 102 ? -6.461 15.367 16.688 1 54.09 102 ALA A C 1
ATOM 719 O O . ALA A 1 102 ? -6.496 14.617 17.672 1 54.09 102 ALA A O 1
ATOM 720 N N . GLN A 1 103 ? -7.656 15.719 16.297 1 51.16 103 GLN A N 1
ATOM 721 C CA . GLN A 1 103 ? -8.82 14.836 16.312 1 51.16 103 GLN A CA 1
ATOM 722 C C . GLN A 1 103 ? -8.555 13.555 15.531 1 51.16 103 GLN A C 1
ATOM 724 O O . GLN A 1 103 ? -8.922 13.445 14.359 1 51.16 103 GLN A O 1
ATOM 729 N N . LEU A 1 104 ? -7.438 12.867 15.883 1 52.72 104 LEU A N 1
ATOM 730 C CA . LEU A 1 104 ? -7.359 11.547 15.266 1 52.72 104 LEU A CA 1
ATOM 731 C C . LEU A 1 104 ? -8.453 10.625 15.805 1 52.72 104 LEU A C 1
ATOM 733 O O . LEU A 1 104 ? -8.758 10.656 17 1 52.72 104 LEU A O 1
ATOM 737 N N . PRO A 1 105 ? -9.227 10 14.828 1 51.16 105 PRO A N 1
ATOM 738 C CA . PRO A 1 105 ? -10.18 9.07 15.445 1 51.16 105 PRO A CA 1
ATOM 739 C C . PRO A 1 105 ? -9.516 8.07 16.391 1 51.16 105 PRO A C 1
ATOM 741 O O . PRO A 1 105 ? -8.414 7.586 16.094 1 51.16 105 PRO A O 1
ATOM 744 N N . ARG A 1 106 ? -9.844 8.023 17.625 1 55.84 106 ARG A N 1
ATOM 745 C CA . ARG A 1 106 ? -9.398 7.051 18.625 1 55.84 106 ARG A CA 1
ATOM 746 C C . ARG A 1 106 ? -9.297 5.656 18.016 1 55.84 106 ARG A C 1
ATOM 748 O O . ARG A 1 106 ? -8.398 4.887 18.375 1 55.84 106 ARG A O 1
ATOM 755 N N . ARG A 1 107 ? -10.148 5.43 17.141 1 62.22 107 ARG A N 1
ATOM 756 C CA . ARG A 1 107 ? -10.133 4.125 16.469 1 62.22 107 ARG A CA 1
ATOM 757 C C . ARG A 1 107 ? -10.195 4.281 14.961 1 62.22 107 ARG A C 1
ATOM 759 O O . ARG A 1 107 ? -11.039 5.008 14.438 1 62.22 107 ARG A O 1
ATOM 766 N N . ALA A 1 108 ? -9.055 3.947 14.359 1 81.94 108 ALA A N 1
ATOM 767 C CA . ALA A 1 108 ? -9.055 4.012 12.898 1 81.94 108 ALA A CA 1
ATOM 768 C C . ALA A 1 108 ? -8.977 2.613 12.289 1 81.94 108 ALA A C 1
ATOM 770 O O . ALA A 1 108 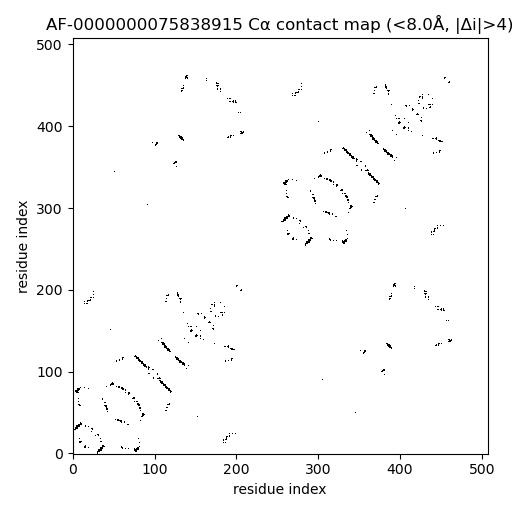? -8.242 1.755 12.789 1 81.94 108 ALA A O 1
ATOM 771 N N . THR A 1 109 ? -9.945 2.316 11.477 1 91.69 109 THR A N 1
ATOM 772 C CA . THR A 1 109 ? -9.922 1.09 10.688 1 91.69 109 THR A CA 1
ATOM 773 C C . THR A 1 109 ? -9.438 1.369 9.266 1 91.69 109 THR A C 1
ATOM 775 O O . THR A 1 109 ? -9.875 2.332 8.633 1 91.69 109 THR A O 1
ATOM 778 N N . GLN A 1 110 ? -8.484 0.572 8.836 1 94.25 110 GLN A N 1
ATOM 779 C CA . GLN A 1 110 ? -7.934 0.713 7.488 1 94.25 110 GLN A CA 1
ATOM 780 C C . GLN A 1 110 ? -8.43 -0.402 6.57 1 94.25 110 GLN A C 1
ATOM 782 O O . GLN A 1 110 ? -8.594 -1.543 7.008 1 94.25 110 GLN A O 1
ATOM 787 N N . CYS A 1 111 ? -8.633 -0.003 5.398 1 96.06 111 CYS A N 1
ATOM 788 C CA . CYS A 1 111 ? -8.93 -0.983 4.363 1 96.06 111 CYS A CA 1
ATOM 789 C C . CYS A 1 111 ? -7.738 -1.178 3.434 1 96.06 111 CYS A C 1
ATOM 791 O O . CYS A 1 111 ? -7 -0.232 3.162 1 96.06 111 CYS A O 1
ATOM 793 N N . PHE A 1 112 ? -7.512 -2.383 2.994 1 97.31 112 PHE A N 1
ATOM 794 C CA . PHE A 1 112 ? -6.43 -2.771 2.096 1 97.31 112 PHE A CA 1
ATOM 795 C C . PHE A 1 112 ? -6.773 -4.066 1.365 1 97.31 112 PHE A C 1
ATOM 797 O O . PHE A 1 112 ? -7.859 -4.617 1.545 1 97.31 112 PHE A O 1
ATOM 804 N N . ALA A 1 113 ? -5.887 -4.496 0.487 1 97.5 113 ALA A N 1
ATOM 805 C CA . ALA A 1 113 ? -5.992 -5.797 -0.17 1 97.5 113 ALA A CA 1
ATOM 806 C C . ALA A 1 113 ? -4.621 -6.445 -0.326 1 97.5 113 ALA A C 1
ATOM 808 O O . ALA A 1 113 ? -3.596 -5.754 -0.311 1 97.5 113 ALA A O 1
ATOM 809 N N . TRP A 1 114 ? -4.637 -7.73 -0.401 1 96.81 114 TRP A N 1
ATOM 810 C CA . TRP A 1 114 ? -3.428 -8.477 -0.725 1 96.81 114 TRP A CA 1
ATOM 811 C C . TRP A 1 114 ? -3.49 -9.023 -2.148 1 96.81 114 TRP A C 1
ATOM 813 O O . TRP A 1 114 ? -4.535 -9.508 -2.588 1 96.81 114 TRP A O 1
ATOM 823 N N . MET A 1 115 ? -2.369 -8.914 -2.787 1 97.81 115 MET A N 1
ATOM 824 C CA . MET A 1 115 ? -2.131 -9.508 -4.102 1 97.81 115 MET A CA 1
ATOM 825 C C . MET A 1 115 ? -1.115 -10.641 -4.012 1 97.81 115 MET A C 1
ATOM 827 O O . MET A 1 115 ? -0.032 -10.469 -3.449 1 97.81 115 MET A O 1
ATOM 831 N N . VAL A 1 116 ? -1.457 -11.766 -4.566 1 95.56 116 VAL A N 1
ATOM 832 C CA . VAL A 1 116 ? -0.548 -12.906 -4.617 1 95.56 116 VAL A CA 1
ATOM 833 C C . VAL A 1 116 ? -0.419 -13.398 -6.055 1 95.56 116 VAL A C 1
ATOM 835 O O . VAL A 1 116 ? -1.425 -13.609 -6.738 1 95.56 116 VAL A O 1
ATOM 838 N N . VAL A 1 117 ? 0.792 -13.539 -6.484 1 96.5 117 VAL A N 1
ATOM 839 C CA . VAL A 1 117 ? 1.11 -14.078 -7.805 1 96.5 117 VAL A CA 1
ATOM 840 C C . VAL A 1 117 ? 1.938 -15.352 -7.656 1 96.5 117 VAL A C 1
ATOM 842 O O . VAL A 1 117 ? 2.967 -15.359 -6.977 1 96.5 117 VAL A O 1
ATOM 845 N N . VAL A 1 118 ? 1.493 -16.391 -8.305 1 94 118 VAL A N 1
ATOM 846 C CA . VAL A 1 118 ? 2.201 -17.672 -8.266 1 94 118 VAL A CA 1
ATOM 847 C C . VAL A 1 118 ? 2.635 -18.047 -9.68 1 94 118 VAL A C 1
ATOM 849 O O . VAL A 1 118 ? 1.821 -18.062 -10.602 1 94 118 VAL A O 1
ATOM 852 N N . ARG A 1 119 ? 3.82 -18.25 -9.844 1 93.62 119 ARG A N 1
ATOM 853 C CA . ARG A 1 119 ? 4.336 -18.844 -11.078 1 93.62 119 ARG A CA 1
ATOM 854 C C . ARG A 1 119 ? 4.66 -20.328 -10.883 1 93.62 119 ARG A C 1
ATOM 856 O O . ARG A 1 119 ? 5.332 -20.688 -9.914 1 93.62 119 ARG A O 1
ATOM 863 N N . THR A 1 120 ? 4.125 -21.094 -11.773 1 84 120 THR A N 1
ATOM 864 C CA . THR A 1 120 ? 4.367 -22.531 -11.711 1 84 120 THR A CA 1
ATOM 865 C C . THR A 1 120 ? 5.258 -22.984 -12.859 1 84 120 THR A C 1
ATOM 867 O O . THR A 1 120 ? 4.945 -22.734 -14.031 1 84 120 THR A O 1
ATOM 870 N N . ASP A 1 121 ? 6.363 -23.438 -12.57 1 79.44 121 ASP A N 1
ATOM 871 C CA . ASP A 1 121 ? 7.266 -24.078 -13.516 1 79.44 121 ASP A CA 1
ATOM 872 C C . ASP A 1 121 ? 7.539 -25.531 -13.117 1 79.44 121 ASP A C 1
ATOM 874 O O . ASP A 1 121 ? 8.438 -25.797 -12.312 1 79.44 121 ASP A O 1
ATOM 878 N N . GLY A 1 122 ? 6.871 -26.453 -13.805 1 77.19 122 GLY A N 1
ATOM 879 C CA . GLY A 1 122 ? 6.945 -27.844 -13.359 1 77.19 122 GLY A CA 1
ATOM 880 C C . GLY A 1 122 ? 6.527 -28.016 -11.914 1 77.19 122 GLY A C 1
ATOM 881 O O . GLY A 1 122 ? 5.434 -27.609 -11.516 1 77.19 122 GLY A O 1
ATOM 882 N N . GLU A 1 123 ? 7.473 -28.484 -11.078 1 73.94 123 GLU A N 1
ATOM 883 C CA . GLU A 1 123 ? 7.184 -28.734 -9.672 1 73.94 123 GLU A CA 1
ATOM 884 C C . GLU A 1 123 ? 7.539 -27.516 -8.812 1 73.94 123 GLU A C 1
ATOM 886 O O . GLU A 1 123 ? 7.191 -27.469 -7.629 1 73.94 123 GLU A O 1
ATOM 891 N N . ARG A 1 124 ? 8.156 -26.562 -9.43 1 75.25 124 ARG A N 1
ATOM 892 C CA . ARG A 1 124 ? 8.594 -25.391 -8.68 1 75.25 124 ARG A CA 1
ATOM 893 C C . ARG A 1 124 ? 7.574 -24.266 -8.773 1 75.25 124 ARG A C 1
ATOM 895 O O . ARG A 1 124 ? 6.98 -24.047 -9.828 1 75.25 124 ARG A O 1
ATOM 902 N N . GLN A 1 125 ? 7.324 -23.703 -7.562 1 81.62 125 GLN A N 1
ATOM 903 C CA . GLN A 1 125 ? 6.461 -22.516 -7.516 1 81.62 125 GLN A CA 1
ATOM 904 C C . GLN A 1 125 ? 7.203 -21.312 -6.945 1 81.62 125 GLN A C 1
ATOM 906 O O . GLN A 1 125 ? 7.988 -21.453 -6.004 1 81.62 125 GLN A O 1
ATOM 911 N N . GLU A 1 126 ? 7.09 -20.25 -7.617 1 87.31 126 GLU A N 1
ATOM 912 C CA . GLU A 1 126 ? 7.566 -18.953 -7.129 1 87.31 126 GLU A CA 1
ATOM 913 C C . GLU A 1 126 ? 6.406 -18.016 -6.82 1 87.31 126 GLU A C 1
ATOM 915 O O . GLU A 1 126 ? 5.41 -18 -7.551 1 87.31 126 GLU A O 1
ATOM 920 N N . VAL A 1 127 ? 6.637 -17.281 -5.734 1 90.81 127 VAL A N 1
ATOM 921 C CA . VAL A 1 127 ? 5.516 -16.469 -5.277 1 90.81 127 VAL A CA 1
ATOM 922 C C . VAL A 1 127 ? 5.949 -15.008 -5.148 1 90.81 127 VAL A C 1
ATOM 924 O O . VAL A 1 127 ? 7.047 -14.719 -4.668 1 90.81 127 VAL A O 1
ATOM 927 N N . GLY A 1 128 ? 5.16 -14.141 -5.676 1 93.12 128 GLY A N 1
ATOM 928 C CA . GLY A 1 128 ? 5.223 -12.711 -5.402 1 93.12 128 GLY A CA 1
ATOM 929 C C . GLY A 1 128 ? 3.992 -12.188 -4.688 1 93.12 128 GLY A C 1
ATOM 930 O O . GLY A 1 128 ? 2.871 -12.609 -4.98 1 93.12 128 GLY A O 1
ATOM 931 N N . MET A 1 129 ? 4.219 -11.336 -3.701 1 94.06 129 MET A N 1
ATOM 932 C CA . MET A 1 129 ? 3.104 -10.797 -2.928 1 94.06 129 MET A CA 1
ATOM 933 C C . MET A 1 129 ? 3.295 -9.305 -2.67 1 94.06 129 MET A C 1
ATOM 935 O O . MET A 1 129 ? 4.426 -8.836 -2.531 1 94.06 129 MET A O 1
ATOM 939 N N . ALA A 1 130 ? 2.203 -8.641 -2.568 1 96.31 130 ALA A N 1
ATOM 940 C CA . ALA A 1 130 ? 2.184 -7.23 -2.182 1 96.31 130 ALA A CA 1
ATOM 941 C C . ALA A 1 130 ? 0.855 -6.859 -1.529 1 96.31 130 ALA A C 1
ATOM 943 O O . ALA A 1 130 ? -0.198 -7.371 -1.918 1 96.31 130 ALA A O 1
ATOM 944 N N . ARG A 1 131 ? 0.936 -6.039 -0.588 1 96.56 131 ARG A N 1
ATOM 945 C CA . ARG A 1 131 ? -0.249 -5.426 0.003 1 96.56 131 ARG A CA 1
ATOM 946 C C . ARG A 1 131 ? -0.493 -4.039 -0.576 1 96.56 131 ARG A C 1
ATOM 948 O O . ARG A 1 131 ? 0.448 -3.264 -0.764 1 96.56 131 ARG A O 1
ATOM 955 N N . THR A 1 132 ? -1.718 -3.729 -0.839 1 97.69 132 THR A N 1
ATOM 956 C CA . THR A 1 132 ? -2.055 -2.41 -1.364 1 97.69 132 THR A CA 1
ATOM 957 C C . THR A 1 132 ? -1.771 -1.327 -0.327 1 97.69 132 THR A C 1
ATOM 959 O O . THR A 1 132 ? -1.572 -1.626 0.852 1 97.69 132 THR A O 1
ATOM 962 N N . ALA A 1 133 ? -1.735 -0.136 -0.855 1 97.5 133 ALA A N 1
ATOM 963 C CA . ALA A 1 133 ? -1.796 0.989 0.075 1 97.5 133 ALA A CA 1
ATOM 964 C C . ALA A 1 133 ? -3.086 0.958 0.89 1 97.5 133 ALA A C 1
ATOM 966 O O . ALA A 1 133 ? -4.039 0.267 0.527 1 97.5 133 ALA A O 1
ATOM 967 N N . THR A 1 134 ? -3.076 1.688 1.976 1 96.5 134 THR A N 1
ATOM 968 C CA . THR A 1 134 ? -4.227 1.652 2.873 1 96.5 134 THR A CA 1
ATOM 969 C C . THR A 1 134 ? -5.051 2.93 2.744 1 96.5 134 THR A C 1
ATOM 971 O O . THR A 1 134 ? -4.539 3.967 2.32 1 96.5 134 THR A O 1
ATOM 974 N N . VAL A 1 135 ? -6.281 2.801 3.061 1 94.19 135 VAL A N 1
ATOM 975 C CA . VAL A 1 135 ? -7.152 3.965 3.18 1 94.19 135 VAL A CA 1
ATOM 976 C C . VAL A 1 135 ? -7.961 3.875 4.473 1 94.19 135 VAL A C 1
ATOM 978 O O . VAL A 1 135 ? -8.43 2.797 4.844 1 94.19 135 VAL A O 1
ATOM 981 N N . THR A 1 136 ? -8.07 4.984 5.176 1 92.88 136 THR A N 1
ATOM 982 C CA . THR A 1 136 ? -8.82 5.031 6.43 1 92.88 136 THR A CA 1
ATOM 983 C C . THR A 1 136 ? -10.32 5.07 6.16 1 92.88 136 THR A C 1
ATOM 985 O O . THR A 1 136 ? -10.797 5.875 5.359 1 92.88 136 THR A O 1
ATOM 988 N N . LEU A 1 137 ? -11.016 4.215 6.879 1 94.12 137 LEU A N 1
ATOM 989 C CA . LEU A 1 137 ? -12.469 4.176 6.715 1 94.12 137 LEU A CA 1
ATOM 990 C C . LEU A 1 137 ? -13.141 5.203 7.621 1 94.12 137 LEU A C 1
ATOM 992 O O . LEU A 1 137 ? -12.719 5.402 8.758 1 94.12 137 LEU A O 1
ATOM 996 N N . PRO A 1 138 ? -14.211 5.789 7.078 1 92.06 138 PRO A N 1
ATOM 997 C CA . PRO A 1 138 ? -15 6.672 7.938 1 92.06 138 PRO A CA 1
ATOM 998 C C . PRO A 1 138 ? -15.609 5.945 9.133 1 92.06 138 PRO A C 1
ATOM 1000 O O . PRO A 1 138 ? -16.031 4.793 9.016 1 92.06 138 PRO A O 1
ATOM 1003 N N . PRO A 1 139 ? -15.734 6.652 10.227 1 89.44 139 PRO A N 1
ATOM 1004 C CA . PRO A 1 139 ? -16.281 6.035 11.445 1 89.44 139 PRO A CA 1
ATOM 1005 C C . PRO A 1 139 ? -17.672 5.453 11.234 1 89.44 139 PRO A C 1
ATOM 1007 O O . PRO A 1 139 ? -18 4.402 11.797 1 89.44 139 PRO A O 1
ATOM 1010 N N . ARG A 1 140 ? -18.516 6.066 10.445 1 90.69 140 ARG A N 1
ATOM 1011 C CA . ARG A 1 140 ? -19.875 5.586 10.227 1 90.69 140 ARG A CA 1
ATOM 1012 C C . ARG A 1 140 ? -19.875 4.238 9.508 1 90.69 140 ARG A C 1
ATOM 1014 O O . ARG A 1 140 ? -20.719 3.387 9.773 1 90.69 140 ARG A O 1
ATOM 1021 N N . ILE A 1 141 ? -18.953 4.082 8.617 1 93.94 141 ILE A N 1
ATOM 1022 C CA . ILE A 1 141 ? -18.844 2.812 7.914 1 93.94 141 ILE A CA 1
ATOM 1023 C C . ILE A 1 141 ? -18.375 1.726 8.883 1 93.94 141 ILE A C 1
ATOM 1025 O O . ILE A 1 141 ? -18.922 0.626 8.906 1 93.94 141 ILE A O 1
ATOM 1029 N N . VAL A 1 142 ? -17.422 2.082 9.664 1 93.56 142 VAL A N 1
ATOM 1030 C CA . VAL A 1 142 ? -16.859 1.138 10.625 1 93.56 142 VAL A CA 1
ATOM 1031 C C . VAL A 1 142 ? -17.938 0.701 11.617 1 93.56 142 VAL A C 1
ATOM 1033 O O . VAL A 1 142 ? -18.016 -0.475 11.977 1 93.56 142 VAL A O 1
ATOM 1036 N N . ALA A 1 143 ? -18.75 1.606 12 1 92.88 143 ALA A N 1
ATOM 1037 C CA . ALA A 1 143 ? -19.812 1.308 12.945 1 92.88 143 ALA A CA 1
ATOM 1038 C C . ALA A 1 143 ? -20.781 0.269 12.375 1 92.88 143 ALA A C 1
ATOM 1040 O O . ALA A 1 143 ? -21.219 -0.633 13.086 1 92.88 143 ALA A O 1
ATOM 1041 N N . LEU A 1 144 ? -21.047 0.404 11.094 1 94.62 144 LEU A N 1
ATOM 1042 C CA . LEU A 1 144 ? -21.938 -0.549 10.445 1 94.62 144 LEU A CA 1
ATOM 1043 C C . LEU A 1 144 ? -21.266 -1.912 10.305 1 94.62 144 LEU A C 1
ATOM 1045 O O . LEU A 1 144 ? -21.922 -2.947 10.453 1 94.62 144 LEU A O 1
ATOM 1049 N N . MET A 1 145 ? -20.016 -1.886 10.062 1 95.62 145 MET A N 1
ATOM 1050 C CA . MET A 1 145 ? -19.266 -3.135 9.891 1 95.62 145 MET A CA 1
ATOM 1051 C C . MET A 1 145 ? -19.172 -3.887 11.211 1 95.62 145 MET A C 1
ATOM 1053 O O . MET A 1 145 ? -19.078 -5.117 11.227 1 95.62 145 MET A O 1
ATOM 1057 N N . LYS A 1 146 ? -19.156 -3.129 12.266 1 93.94 146 LYS A N 1
ATOM 1058 C CA . LYS A 1 146 ? -19 -3.73 13.586 1 93.94 146 LYS A CA 1
ATOM 1059 C C . LYS A 1 146 ? -20.359 -3.852 14.281 1 93.94 146 LYS A C 1
ATOM 1061 O O . LYS A 1 146 ? -20.422 -4.133 15.484 1 93.94 146 LYS A O 1
ATOM 1066 N N . GLY A 1 147 ? -21.344 -3.631 13.594 1 93.94 147 GLY A N 1
ATOM 1067 C CA . GLY A 1 147 ? -22.688 -3.668 14.164 1 93.94 147 GLY A CA 1
ATOM 1068 C C . GLY A 1 147 ? -23.234 -5.074 14.297 1 93.94 147 GLY A C 1
ATOM 1069 O O . GLY A 1 147 ? -22.484 -6.051 14.211 1 93.94 147 GLY A O 1
ATOM 1070 N N . ASP A 1 148 ? -24.562 -5.078 14.594 1 93.56 148 ASP A N 1
ATOM 1071 C CA . ASP A 1 148 ? -25.297 -6.332 14.758 1 93.56 148 ASP A CA 1
ATOM 1072 C C . ASP A 1 148 ? -26.609 -6.312 13.992 1 93.56 148 ASP A C 1
ATOM 1074 O O . ASP A 1 148 ? -27.562 -5.641 14.398 1 93.56 148 ASP A O 1
ATOM 1078 N N . PRO A 1 149 ? -26.672 -6.988 12.945 1 95 149 PRO A N 1
ATOM 1079 C CA . PRO A 1 149 ? -25.625 -7.859 12.398 1 95 149 PRO A CA 1
ATOM 1080 C C . PRO A 1 149 ? -24.516 -7.078 11.711 1 95 149 PRO A C 1
ATOM 1082 O O . PRO A 1 149 ? -24.734 -5.949 11.258 1 95 149 PRO A O 1
ATOM 1085 N N . PRO A 1 150 ? -23.328 -7.641 11.602 1 95.69 150 PRO A N 1
ATOM 1086 C CA . PRO A 1 150 ? -22.25 -6.945 10.906 1 95.69 150 PRO A CA 1
ATOM 1087 C C . PRO A 1 150 ? -22.469 -6.863 9.398 1 95.69 150 PRO A C 1
ATOM 1089 O O . PRO A 1 150 ? -22.984 -7.801 8.797 1 95.69 150 PRO A O 1
ATOM 1092 N N . MET A 1 151 ? -22.047 -5.789 8.867 1 95.38 151 MET A N 1
ATOM 1093 C CA . MET A 1 151 ? -22.156 -5.605 7.426 1 95.38 151 MET A CA 1
ATOM 1094 C C . MET A 1 151 ? -20.781 -5.738 6.762 1 95.38 151 MET A C 1
ATOM 1096 O O . MET A 1 151 ? -19.766 -5.363 7.344 1 95.38 151 MET A O 1
ATOM 1100 N N . GLU A 1 152 ? -20.781 -6.266 5.516 1 95.38 152 GLU A N 1
ATOM 1101 C CA . GLU A 1 152 ? -19.578 -6.23 4.695 1 95.38 152 GLU A CA 1
ATOM 1102 C C . GLU A 1 152 ? -19.25 -4.805 4.25 1 95.38 152 GLU A C 1
ATOM 1104 O O . GLU A 1 152 ? -20.156 -3.977 4.102 1 95.38 152 GLU A O 1
ATOM 1109 N N . LEU A 1 153 ? -18.062 -4.555 3.998 1 95.31 153 LEU A N 1
ATOM 1110 C CA . LEU A 1 153 ? -17.594 -3.211 3.666 1 95.31 153 LEU A CA 1
ATOM 1111 C C . LEU A 1 153 ? -18.391 -2.637 2.496 1 95.31 153 LEU A C 1
ATOM 1113 O O . LEU A 1 153 ? -18.844 -1.492 2.555 1 95.31 153 LEU A O 1
ATOM 1117 N N . GLY A 1 154 ? -18.5 -3.41 1.399 1 92.25 154 GLY A N 1
ATOM 1118 C CA . GLY A 1 154 ? -19.234 -2.924 0.242 1 92.25 154 GLY A CA 1
ATOM 1119 C C . GLY A 1 154 ? -20.641 -2.451 0.579 1 92.25 154 GLY A C 1
ATOM 1120 O O . GLY A 1 154 ? -21.062 -1.374 0.148 1 92.25 154 GLY A O 1
ATOM 1121 N N . ASP A 1 155 ? -21.359 -3.203 1.367 1 93.69 155 ASP A N 1
ATOM 1122 C CA . ASP A 1 155 ? -22.719 -2.871 1.766 1 93.69 155 ASP A CA 1
ATOM 1123 C C . ASP A 1 155 ? -22.75 -1.658 2.691 1 93.69 155 ASP A C 1
ATOM 1125 O O . ASP A 1 155 ? -23.594 -0.774 2.545 1 93.69 155 ASP A O 1
ATOM 1129 N N . ALA A 1 156 ? -21.875 -1.644 3.705 1 94.56 156 ALA A N 1
ATOM 1130 C CA . ALA A 1 156 ? -21.797 -0.528 4.645 1 94.56 156 ALA A CA 1
ATOM 1131 C C . ALA A 1 156 ? -21.484 0.778 3.916 1 94.56 156 ALA A C 1
ATOM 1133 O O . ALA A 1 156 ? -22.094 1.813 4.207 1 94.56 156 ALA A O 1
ATOM 1134 N N . ASP A 1 157 ? -20.562 0.68 3.039 1 92.69 157 ASP A N 1
ATOM 1135 C CA . ASP A 1 157 ? -20.172 1.824 2.221 1 92.69 157 ASP A CA 1
ATOM 1136 C C . ASP A 1 157 ? -21.344 2.359 1.418 1 92.69 157 ASP A C 1
ATOM 1138 O O . ASP A 1 157 ? -21.609 3.562 1.42 1 92.69 157 ASP A O 1
ATOM 1142 N N . ASP A 1 158 ? -22.047 1.51 0.723 1 91.38 158 ASP A N 1
ATOM 1143 C CA . ASP A 1 158 ? -23.219 1.897 -0.071 1 91.38 158 ASP A CA 1
ATOM 1144 C C . ASP A 1 158 ? -24.266 2.576 0.798 1 91.38 158 ASP A C 1
ATOM 1146 O O . ASP A 1 158 ? -24.844 3.594 0.407 1 91.38 158 ASP A O 1
ATOM 1150 N N . LYS A 1 159 ? -24.484 2.051 1.899 1 92.31 159 LYS A N 1
ATOM 1151 C CA . LYS A 1 159 ? -25.484 2.598 2.805 1 92.31 159 LYS A CA 1
ATOM 1152 C C . LYS A 1 159 ? -25.125 4.012 3.248 1 92.31 159 LYS A C 1
ATOM 1154 O O . LYS A 1 159 ? -25.938 4.926 3.172 1 92.31 159 LYS A O 1
ATOM 1159 N N . VAL A 1 160 ? -23.922 4.199 3.688 1 91.62 160 VAL A N 1
ATOM 1160 C CA . VAL A 1 160 ? -23.469 5.484 4.215 1 91.62 160 VAL A CA 1
ATOM 1161 C C . VAL A 1 160 ? -23.438 6.523 3.098 1 91.62 160 VAL A C 1
ATOM 1163 O O . VAL A 1 160 ? -23.891 7.66 3.283 1 91.62 160 VAL A O 1
ATOM 1166 N N . PHE A 1 161 ? -22.906 6.203 1.946 1 89.25 161 PHE A N 1
ATOM 1167 C CA . PHE A 1 161 ? -22.797 7.156 0.85 1 89.25 161 PHE A CA 1
ATOM 1168 C C . PHE A 1 161 ? -24.172 7.535 0.316 1 89.25 161 PHE A C 1
ATOM 1170 O O . PHE A 1 161 ? -24.375 8.648 -0.1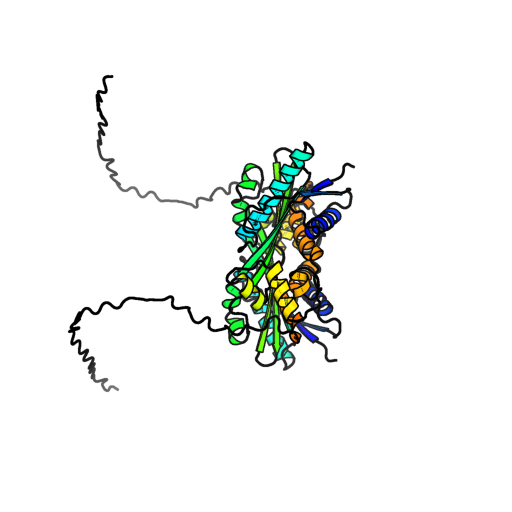67 1 89.25 161 PHE A O 1
ATOM 1177 N N . ASN A 1 162 ? -25.062 6.633 0.315 1 84.38 162 ASN A N 1
ATOM 1178 C CA . ASN A 1 162 ? -26.438 6.969 -0.033 1 84.38 162 ASN A CA 1
ATOM 1179 C C . ASN A 1 162 ? -27.047 7.949 0.965 1 84.38 162 ASN A C 1
ATOM 1181 O O . ASN A 1 162 ? -27.781 8.852 0.578 1 84.38 162 ASN A O 1
ATOM 1185 N N . GLU A 1 163 ? -26.719 7.824 2.191 1 81 163 GLU A N 1
ATOM 1186 C CA . GLU A 1 163 ? -27.25 8.68 3.254 1 81 163 GLU A CA 1
ATOM 1187 C C . GLU A 1 163 ? -26.688 10.094 3.143 1 81 163 GLU A C 1
ATOM 1189 O O . GLU A 1 163 ? -27.375 11.062 3.486 1 81 163 GLU A O 1
ATOM 1194 N N . VAL A 1 164 ? -25.516 10.18 2.693 1 72.69 164 VAL A N 1
ATOM 1195 C CA . VAL A 1 164 ? -24.938 11.516 2.613 1 72.69 164 VAL A CA 1
ATOM 1196 C C . VAL A 1 164 ? -25.109 12.078 1.203 1 72.69 164 VAL A C 1
ATOM 1198 O O . VAL A 1 164 ? -24.484 13.078 0.842 1 72.69 164 VAL A O 1
ATOM 1201 N N . ASN A 1 165 ? -25.891 11.406 0.459 1 69.75 165 ASN A N 1
ATOM 1202 C CA . ASN A 1 165 ? -26.281 11.828 -0.882 1 69.75 165 ASN A CA 1
ATOM 1203 C C . ASN A 1 165 ? -25.062 12.055 -1.772 1 69.75 165 ASN A C 1
ATOM 1205 O O . ASN A 1 165 ? -24.969 13.078 -2.459 1 69.75 165 ASN A O 1
ATOM 1209 N N . SER A 1 166 ? -24.219 11.188 -1.586 1 70 166 SER A N 1
ATOM 1210 C CA . SER A 1 166 ? -23.062 11.273 -2.469 1 70 166 SER A CA 1
ATOM 1211 C C . SER A 1 166 ? -23.328 10.57 -3.797 1 70 166 SER A C 1
ATOM 1213 O O . SER A 1 166 ? -23.891 9.477 -3.824 1 70 166 SER A O 1
ATOM 1215 N N . LYS A 1 167 ? -23.094 11.211 -4.891 1 60.94 167 LYS A N 1
ATOM 1216 C CA . LYS A 1 167 ? -23.297 10.711 -6.25 1 60.94 167 LYS A CA 1
ATOM 1217 C C . LYS A 1 167 ? -22.125 9.836 -6.688 1 60.94 167 LYS A C 1
ATOM 1219 O O . LYS A 1 167 ? -22.109 9.305 -7.801 1 60.94 167 LYS A O 1
ATOM 1224 N N . GLN A 1 168 ? -21.203 9.773 -5.836 1 68.44 168 GLN A N 1
ATOM 1225 C CA . GLN A 1 168 ? -20.016 9.039 -6.242 1 68.44 168 GLN A CA 1
ATOM 1226 C C . GLN A 1 168 ? -20.328 7.562 -6.465 1 68.44 168 GLN A C 1
ATOM 1228 O O . GLN A 1 168 ? -21 6.934 -5.641 1 68.44 168 GLN A O 1
ATOM 1233 N N . LYS A 1 169 ? -19.984 7.07 -7.676 1 71 169 LYS A N 1
ATOM 1234 C CA . LYS A 1 169 ? -20.125 5.66 -8.039 1 71 169 LYS A CA 1
ATOM 1235 C C . LYS A 1 169 ? -18.766 4.945 -7.996 1 71 169 LYS A C 1
ATOM 1237 O O . LYS A 1 169 ? -17.719 5.59 -8.023 1 71 169 LYS A O 1
ATOM 1242 N N . GLY A 1 170 ? -18.906 3.707 -7.742 1 77.44 170 GLY A N 1
ATOM 1243 C CA . GLY A 1 170 ? -17.688 2.918 -7.738 1 77.44 170 GLY A CA 1
ATOM 1244 C C . GLY A 1 170 ? -17.438 2.221 -6.414 1 77.44 170 GLY A C 1
ATOM 1245 O O . GLY A 1 170 ? -18.297 2.225 -5.531 1 77.44 170 GLY A O 1
ATOM 1246 N N . GLY A 1 171 ? -16.328 1.527 -6.281 1 86.12 171 GLY A N 1
ATOM 1247 C CA . GLY A 1 171 ? -15.93 0.847 -5.062 1 86.12 171 GLY A CA 1
ATOM 1248 C C . GLY A 1 171 ? -15.516 1.801 -3.957 1 86.12 171 GLY A C 1
ATOM 1249 O O . GLY A 1 171 ? -15.492 3.018 -4.156 1 86.12 171 GLY A O 1
ATOM 1250 N N . THR A 1 172 ? -15.297 1.342 -2.811 1 90.38 172 THR A N 1
ATOM 1251 C CA . THR A 1 172 ? -15.016 2.078 -1.582 1 90.38 172 THR A CA 1
ATOM 1252 C C . THR A 1 172 ? -13.859 3.057 -1.791 1 90.38 172 THR A C 1
ATOM 1254 O O . THR A 1 172 ? -13.984 4.242 -1.472 1 90.38 172 THR A O 1
ATOM 1257 N N . VAL A 1 173 ? -12.781 2.607 -2.41 1 93.19 173 VAL A N 1
ATOM 1258 C CA . VAL A 1 173 ? -11.594 3.439 -2.574 1 93.19 173 VAL A CA 1
ATOM 1259 C C . VAL A 1 173 ? -11.906 4.605 -3.506 1 93.19 173 VAL A C 1
ATOM 1261 O O . VAL A 1 173 ? -11.5 5.742 -3.246 1 93.19 173 VAL A O 1
ATOM 1264 N N . VAL A 1 174 ? -12.602 4.371 -4.559 1 91.44 174 VAL A N 1
ATOM 1265 C CA . VAL A 1 174 ? -12.984 5.414 -5.504 1 91.44 174 VAL A CA 1
ATOM 1266 C C . VAL A 1 174 ? -13.844 6.465 -4.801 1 91.44 174 VAL A C 1
ATOM 1268 O O . VAL A 1 174 ? -13.594 7.668 -4.934 1 91.44 174 VAL A O 1
ATOM 1271 N N . LYS A 1 175 ? -14.812 6.035 -4.059 1 92.06 175 LYS A N 1
ATOM 1272 C CA . LYS A 1 175 ? -15.719 6.934 -3.344 1 92.06 175 LYS A CA 1
ATOM 1273 C C . LYS A 1 175 ? -14.961 7.766 -2.311 1 92.06 175 LYS A C 1
ATOM 1275 O O . LYS A 1 175 ? -15.117 8.992 -2.256 1 92.06 175 LYS A O 1
ATOM 1280 N N . LEU A 1 176 ? -14.117 7.133 -1.547 1 92.75 176 LEU A N 1
ATOM 1281 C CA . LEU A 1 176 ? -13.438 7.801 -0.441 1 92.75 176 LEU A CA 1
ATOM 1282 C C . LEU A 1 176 ? -12.414 8.797 -0.958 1 92.75 176 LEU A C 1
ATOM 1284 O O . LEU A 1 176 ? -12.172 9.828 -0.33 1 92.75 176 LEU A O 1
ATOM 1288 N N . THR A 1 177 ? -11.867 8.516 -2.105 1 94.38 177 THR A N 1
ATOM 1289 C CA . THR A 1 177 ? -10.836 9.406 -2.641 1 94.38 177 THR A CA 1
ATOM 1290 C C . THR A 1 177 ? -11.445 10.398 -3.629 1 94.38 177 THR A C 1
ATOM 1292 O O . THR A 1 177 ? -10.719 11.125 -4.312 1 94.38 177 THR A O 1
ATOM 1295 N N . ALA A 1 178 ? -12.742 10.352 -3.748 1 91.44 178 ALA A N 1
ATOM 1296 C CA . ALA A 1 178 ? -13.453 11.227 -4.672 1 91.44 178 ALA A CA 1
ATOM 1297 C C . ALA A 1 178 ? -12.891 11.117 -6.086 1 91.44 178 ALA A C 1
ATOM 1299 O O . ALA A 1 178 ? -12.672 12.133 -6.754 1 91.44 178 ALA A O 1
ATOM 1300 N N . GLY A 1 179 ? -12.484 9.922 -6.43 1 91.62 179 GLY A N 1
ATOM 1301 C CA . GLY A 1 179 ? -12.086 9.633 -7.801 1 91.62 179 GLY A CA 1
ATOM 1302 C C . GLY A 1 179 ? -10.602 9.82 -8.039 1 91.62 179 GLY A C 1
ATOM 1303 O O . GLY A 1 179 ? -10.117 9.617 -9.156 1 91.62 179 GLY A O 1
ATOM 1304 N N . LEU A 1 180 ? -9.836 10.195 -7.074 1 92.62 180 LEU A N 1
ATOM 1305 C CA . LEU A 1 180 ? -8.398 10.352 -7.262 1 92.62 180 LEU A CA 1
ATOM 1306 C C . LEU A 1 180 ? -7.758 9.023 -7.668 1 92.62 180 LEU A C 1
ATOM 1308 O O . LEU A 1 180 ? -6.754 9.008 -8.383 1 92.62 180 LEU A O 1
ATOM 1312 N N . ILE A 1 181 ? -8.297 7.898 -7.078 1 92.19 181 ILE A N 1
ATOM 1313 C CA . ILE A 1 181 ? -7.832 6.551 -7.398 1 92.19 181 ILE A CA 1
ATOM 1314 C C . ILE A 1 181 ? -9.008 5.691 -7.848 1 92.19 181 ILE A C 1
ATOM 1316 O O . ILE A 1 181 ? -10.023 5.598 -7.148 1 92.19 181 ILE A O 1
ATOM 1320 N N . ASP A 1 182 ? -8.875 5.18 -8.961 1 86.19 182 ASP A N 1
ATOM 1321 C CA . ASP A 1 182 ? -9.938 4.242 -9.312 1 86.19 182 ASP A CA 1
ATOM 1322 C C . ASP A 1 182 ? -9.578 2.822 -8.875 1 86.19 182 ASP A C 1
ATOM 1324 O O . ASP A 1 182 ? -8.422 2.535 -8.57 1 86.19 182 ASP A O 1
ATOM 1328 N N . ARG A 1 183 ? -10.547 1.971 -8.875 1 79 183 ARG A N 1
ATOM 1329 C CA . ARG A 1 183 ? -10.398 0.634 -8.312 1 79 183 ARG A CA 1
ATOM 1330 C C . ARG A 1 183 ? -9.406 -0.198 -9.109 1 79 183 ARG A C 1
ATOM 1332 O O . ARG A 1 183 ? -8.594 -0.927 -8.531 1 79 183 ARG A O 1
ATOM 1339 N N . THR A 1 184 ? -9.531 -0.135 -10.398 1 85.81 184 THR A N 1
ATOM 1340 C CA . THR 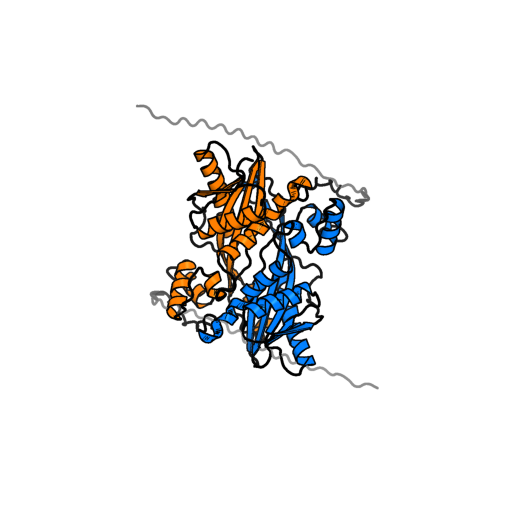A 1 184 ? -8.617 -0.9 -11.234 1 85.81 184 THR A CA 1
ATOM 1341 C C . THR A 1 184 ? -7.172 -0.467 -10.984 1 85.81 184 THR A C 1
ATOM 1343 O O . THR A 1 184 ? -6.289 -1.308 -10.805 1 85.81 184 THR A O 1
ATOM 1346 N N . ASP A 1 185 ? -7.004 0.79 -10.836 1 89.94 185 ASP A N 1
ATOM 1347 C CA . ASP A 1 185 ? -5.66 1.309 -10.602 1 89.94 185 ASP A CA 1
ATOM 1348 C C . ASP A 1 185 ? -5.164 0.934 -9.203 1 89.94 185 ASP A C 1
ATOM 1350 O O . ASP A 1 185 ? -3.975 0.672 -9.016 1 89.94 185 ASP A O 1
ATOM 1354 N N . TYR A 1 186 ? -6.098 0.924 -8.312 1 94.19 186 TYR A N 1
ATOM 1355 C CA . TYR A 1 186 ? -5.777 0.575 -6.938 1 94.19 186 TYR A CA 1
ATOM 1356 C C . TYR A 1 186 ? -5.18 -0.825 -6.855 1 94.19 186 TYR A C 1
ATOM 1358 O O . TYR A 1 186 ? -4.117 -1.021 -6.258 1 94.19 186 TYR A O 1
ATOM 1366 N N . TYR A 1 187 ? -5.766 -1.778 -7.539 1 96.19 187 TYR A N 1
ATOM 1367 C CA . TYR A 1 187 ? -5.309 -3.164 -7.516 1 96.19 187 TYR A CA 1
ATOM 1368 C C . TYR A 1 187 ? -4.117 -3.359 -8.445 1 96.19 187 TYR A C 1
ATOM 1370 O O . TYR A 1 187 ? -3.162 -4.059 -8.102 1 96.19 187 TYR A O 1
ATOM 1378 N N . ALA A 1 188 ? -4.176 -2.783 -9.633 1 97.06 188 ALA A N 1
ATOM 1379 C CA . ALA A 1 188 ? -3.094 -2.945 -10.602 1 97.06 188 ALA A CA 1
ATOM 1380 C C . ALA A 1 188 ? -1.77 -2.447 -10.031 1 97.06 188 ALA A C 1
ATOM 1382 O O . ALA A 1 188 ? -0.716 -3.037 -10.281 1 97.06 188 ALA A O 1
ATOM 1383 N N . HIS A 1 189 ? -1.867 -1.341 -9.297 1 97.19 189 HIS A N 1
ATOM 1384 C CA . HIS A 1 189 ? -0.681 -0.774 -8.664 1 97.19 189 HIS A CA 1
ATOM 1385 C C . HIS A 1 189 ? 0.013 -1.802 -7.777 1 97.19 189 HIS A C 1
ATOM 1387 O O . HIS A 1 189 ? 1.212 -2.049 -7.926 1 97.19 189 HIS A O 1
ATOM 1393 N N . ALA A 1 190 ? -0.695 -2.445 -6.934 1 97.69 190 ALA A N 1
ATOM 1394 C CA . ALA A 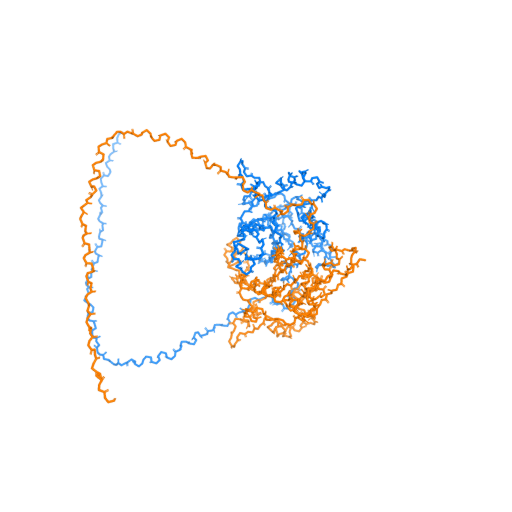1 190 ? -0.13 -3.438 -6.023 1 97.69 190 ALA A CA 1
ATOM 1395 C C . ALA A 1 190 ? 0.269 -4.707 -6.77 1 97.69 190 ALA A C 1
ATOM 1397 O O . ALA A 1 190 ? 1.25 -5.363 -6.414 1 97.69 190 ALA A O 1
ATOM 1398 N N . LEU A 1 191 ? -0.484 -5.086 -7.77 1 98.12 191 LEU A N 1
ATOM 1399 C CA . LEU A 1 191 ? -0.133 -6.262 -8.555 1 98.12 191 LEU A CA 1
ATOM 1400 C C . LEU A 1 191 ? 1.211 -6.07 -9.25 1 98.12 191 LEU A C 1
ATOM 1402 O O . LEU A 1 191 ? 2.006 -7.012 -9.344 1 98.12 191 LEU A O 1
ATOM 1406 N N . LYS A 1 192 ? 1.469 -4.883 -9.766 1 97.88 192 LYS A N 1
ATOM 1407 C CA . LYS A 1 192 ? 2.766 -4.586 -10.367 1 97.88 192 LYS A CA 1
ATOM 1408 C C . LYS A 1 192 ? 3.896 -4.781 -9.359 1 97.88 192 LYS A C 1
ATOM 1410 O O . LYS A 1 192 ? 4.969 -5.277 -9.719 1 97.88 192 LYS A O 1
ATOM 1415 N N . LEU A 1 193 ? 3.609 -4.418 -8.156 1 97.12 193 LEU A N 1
ATOM 1416 C CA . LEU A 1 193 ? 4.605 -4.609 -7.109 1 97.12 193 LEU A CA 1
ATOM 1417 C C . LEU A 1 193 ? 4.777 -6.09 -6.789 1 97.12 193 LEU A C 1
ATOM 1419 O O . LEU A 1 193 ? 5.895 -6.551 -6.543 1 97.12 193 LEU A O 1
ATOM 1423 N N . ALA A 1 194 ? 3.734 -6.836 -6.793 1 96.62 194 ALA A N 1
ATOM 1424 C CA . ALA A 1 194 ? 3.783 -8.273 -6.543 1 96.62 194 ALA A CA 1
ATOM 1425 C C . ALA A 1 194 ? 4.559 -8.992 -7.641 1 96.62 194 ALA A C 1
ATOM 1427 O O . ALA A 1 194 ? 5.082 -10.094 -7.422 1 96.62 194 ALA A O 1
ATOM 1428 N N . LEU A 1 195 ? 4.684 -8.422 -8.805 1 96.75 195 LEU A N 1
ATOM 1429 C CA . LEU A 1 195 ? 5.336 -9.031 -9.953 1 96.75 195 LEU A CA 1
ATOM 1430 C C . LEU A 1 195 ? 6.844 -8.797 -9.914 1 96.75 195 LEU A C 1
ATOM 1432 O O . LEU A 1 195 ? 7.586 -9.367 -10.719 1 96.75 195 LEU A O 1
ATOM 1436 N N . ALA A 1 196 ? 7.332 -8.008 -8.992 1 94.31 196 ALA A N 1
ATOM 1437 C CA . ALA A 1 196 ? 8.727 -7.57 -8.938 1 94.31 196 ALA A CA 1
ATOM 1438 C C . ALA A 1 196 ? 9.68 -8.758 -9 1 94.31 196 ALA A C 1
ATOM 1440 O O . ALA A 1 196 ? 10.617 -8.766 -9.797 1 94.31 196 ALA A O 1
ATOM 1441 N N . PRO A 1 197 ? 9.469 -9.82 -8.242 1 91.56 197 PRO A N 1
ATOM 1442 C CA . PRO A 1 197 ? 10.422 -10.922 -8.289 1 91.56 197 PRO A CA 1
ATOM 1443 C C . PRO A 1 197 ? 10.539 -11.547 -9.68 1 91.56 197 PRO A C 1
ATOM 1445 O O . PRO A 1 197 ? 11.594 -12.078 -10.039 1 91.56 197 PRO A O 1
ATOM 1448 N N . PHE A 1 198 ? 9.547 -11.469 -10.445 1 93 198 PHE A N 1
ATOM 1449 C CA . PHE A 1 198 ? 9.5 -12.156 -11.727 1 93 198 PHE A CA 1
ATOM 1450 C C . PHE A 1 198 ? 10.094 -11.297 -12.828 1 93 198 PHE A C 1
ATOM 1452 O O . PHE A 1 198 ? 10.258 -11.75 -13.969 1 93 198 PHE A O 1
ATOM 1459 N N . MET A 1 199 ? 10.414 -10.086 -12.484 1 92.25 199 MET A N 1
ATOM 1460 C CA . MET A 1 199 ? 10.977 -9.164 -13.461 1 92.25 199 MET A CA 1
ATOM 1461 C C . MET A 1 199 ? 12.492 -9.344 -13.578 1 92.25 199 MET A C 1
ATOM 1463 O O . MET A 1 199 ? 13.133 -8.719 -14.414 1 92.25 199 MET A O 1
ATOM 1467 N N . HIS A 1 200 ? 13.055 -10.242 -12.766 1 90 200 HIS A N 1
ATOM 1468 C CA . HIS A 1 200 ? 14.508 -10.312 -12.672 1 90 200 HIS A CA 1
ATOM 1469 C C . HIS A 1 200 ? 15.008 -11.742 -12.828 1 90 200 HIS A C 1
ATOM 1471 O O . HIS A 1 200 ? 16 -12.133 -12.211 1 90 200 HIS A O 1
ATOM 1477 N N . ASP A 1 201 ? 14.383 -12.469 -13.562 1 85.81 201 ASP A N 1
ATOM 1478 C CA . ASP A 1 201 ? 14.773 -13.852 -13.812 1 85.81 201 ASP A CA 1
ATOM 1479 C C . ASP A 1 201 ? 16.188 -13.93 -14.406 1 85.81 201 ASP A C 1
ATOM 1481 O O . ASP A 1 201 ? 16.969 -14.797 -14.039 1 85.81 201 ASP A O 1
ATOM 1485 N N . GLU A 1 202 ? 16.484 -13.07 -15.266 1 83.31 202 GLU A N 1
ATOM 1486 C CA . GLU A 1 202 ? 17.75 -13.109 -15.977 1 83.31 202 GLU A CA 1
ATOM 1487 C C . GLU A 1 202 ? 18.922 -12.828 -15.039 1 83.31 202 GLU A C 1
ATOM 1489 O O . GLU A 1 202 ? 19.984 -13.422 -15.18 1 83.31 202 GLU A O 1
ATOM 1494 N N . THR A 1 203 ? 18.719 -12.031 -14.031 1 83.31 203 THR A N 1
ATOM 1495 C CA . THR A 1 203 ? 19.812 -11.617 -13.148 1 83.31 203 THR A CA 1
ATOM 1496 C C . THR A 1 203 ? 19.859 -12.508 -11.906 1 83.31 203 THR A C 1
ATOM 1498 O O . THR A 1 203 ? 20.859 -12.516 -11.188 1 83.31 203 THR A O 1
ATOM 1501 N N . GLY A 1 204 ? 18.781 -13.18 -11.57 1 85.06 204 GLY A N 1
ATOM 1502 C CA . GLY A 1 204 ? 18.703 -13.977 -10.359 1 85.06 204 GLY A CA 1
ATOM 1503 C C . GLY A 1 204 ? 18.641 -13.141 -9.094 1 85.06 204 GLY A C 1
ATOM 1504 O O . GLY A 1 204 ? 19.078 -13.578 -8.031 1 85.06 204 GLY A O 1
ATOM 1505 N N . LEU A 1 205 ? 18.188 -11.969 -9.203 1 86.12 205 LEU A N 1
ATOM 1506 C CA . LEU A 1 205 ? 18.172 -11.023 -8.094 1 86.12 205 LEU A CA 1
ATOM 1507 C C . LEU A 1 205 ? 17.484 -11.617 -6.879 1 86.12 205 LEU A C 1
ATOM 1509 O O . LEU A 1 205 ? 17.906 -11.391 -5.742 1 86.12 205 LEU A O 1
ATOM 1513 N N . TYR A 1 206 ? 16.469 -12.359 -7.109 1 86.81 206 TYR A N 1
ATOM 1514 C CA . TYR A 1 206 ? 15.672 -12.883 -6.004 1 86.81 206 TYR A CA 1
ATOM 1515 C C . TYR A 1 206 ? 16.047 -14.32 -5.691 1 86.81 206 TYR A C 1
ATOM 1517 O O . TYR A 1 206 ? 15.391 -14.984 -4.891 1 86.81 206 TYR A O 1
ATOM 1525 N N . ALA A 1 207 ? 17 -14.844 -6.324 1 78.31 207 ALA A N 1
ATOM 1526 C CA . ALA A 1 207 ? 17.484 -16.188 -6.02 1 78.31 207 ALA A CA 1
ATOM 1527 C C . ALA A 1 207 ? 18.109 -16.25 -4.633 1 78.31 207 ALA A C 1
ATOM 1529 O O . ALA A 1 207 ? 18.672 -15.273 -4.156 1 78.31 207 ALA A O 1
ATOM 1530 N N . ASP A 1 208 ? 17.797 -17.312 -3.879 1 66.38 208 ASP A N 1
ATOM 1531 C CA . ASP A 1 208 ? 18.266 -17.516 -2.51 1 66.38 208 ASP A CA 1
ATOM 1532 C C . ASP A 1 208 ? 19.781 -17.375 -2.428 1 66.38 208 ASP A C 1
ATOM 1534 O O . ASP A 1 208 ? 20.5 -17.734 -3.371 1 66.38 208 ASP A O 1
ATOM 1538 N N . VAL A 1 209 ? 20.156 -16.484 -1.49 1 53.75 209 VAL A N 1
ATOM 1539 C CA . VAL A 1 209 ? 21.578 -16.469 -1.191 1 53.75 209 VAL A CA 1
ATOM 1540 C C . VAL A 1 209 ? 21.969 -17.75 -0.458 1 53.75 209 VAL A C 1
ATOM 1542 O O . VAL A 1 209 ? 21.234 -18.219 0.416 1 53.75 209 VAL A O 1
ATOM 1545 N N . LYS A 1 210 ? 22.547 -18.656 -1.068 1 44.94 210 LYS A N 1
ATOM 1546 C CA . LYS A 1 210 ? 23.125 -19.766 -0.323 1 44.94 210 LYS A CA 1
ATOM 1547 C C . LYS A 1 210 ? 23.641 -19.297 1.036 1 44.94 210 LYS A C 1
ATOM 1549 O O . LYS A 1 210 ? 24.312 -18.281 1.132 1 44.94 210 LYS A O 1
ATOM 1554 N N . GLU A 1 211 ? 22.922 -19.484 2.068 1 40.66 211 GLU A N 1
ATOM 1555 C CA . GLU A 1 211 ? 23.406 -19.25 3.424 1 40.66 211 GLU A CA 1
ATOM 1556 C C . GLU A 1 211 ? 24.906 -19.469 3.51 1 40.66 211 GLU A C 1
ATOM 1558 O O . GLU A 1 211 ? 25.406 -20.578 3.236 1 40.66 211 GLU A O 1
ATOM 1563 N N . VAL A 1 212 ? 25.75 -18.656 3.186 1 32.28 212 VAL A N 1
ATOM 1564 C CA . VAL A 1 212 ? 27.078 -18.891 3.732 1 32.28 212 VAL A CA 1
ATOM 1565 C C . VAL A 1 212 ? 26.984 -19.266 5.207 1 32.28 212 VAL A C 1
ATOM 1567 O O . VAL A 1 212 ? 26.312 -18.578 5.984 1 32.28 212 VAL A O 1
ATOM 1570 N N . ALA A 1 213 ? 27.141 -20.562 5.562 1 29.17 213 ALA A N 1
ATOM 1571 C CA . ALA A 1 213 ? 27.312 -21.016 6.941 1 29.17 213 ALA A CA 1
ATOM 1572 C C . ALA A 1 213 ? 28.062 -19.969 7.773 1 29.17 213 ALA A C 1
ATOM 1574 O O . ALA A 1 213 ? 29.234 -19.672 7.523 1 29.17 213 ALA A O 1
ATOM 1575 N N . VAL A 1 214 ? 27.438 -19 8.062 1 30.98 214 VAL A N 1
ATOM 1576 C CA . VAL A 1 214 ? 28.125 -18.234 9.109 1 30.98 214 VAL A CA 1
ATOM 1577 C C . VAL A 1 214 ? 28.609 -19.188 10.195 1 30.98 214 VAL A C 1
ATOM 1579 O O . VAL A 1 214 ? 27.812 -19.875 10.844 1 30.98 214 VAL A O 1
ATOM 1582 N N . THR A 1 215 ? 29.734 -19.766 9.953 1 27.98 215 THR A N 1
ATOM 1583 C CA . THR A 1 215 ? 30.359 -20.438 11.086 1 27.98 215 THR A CA 1
ATOM 1584 C C . THR A 1 215 ? 30.172 -19.625 12.367 1 27.98 215 THR A C 1
ATOM 1586 O O . THR A 1 215 ? 30.469 -18.438 12.414 1 27.98 215 THR A O 1
ATOM 1589 N N . PRO A 1 216 ? 29.156 -20 13.07 1 28.91 216 PRO A N 1
ATOM 1590 C CA . PRO A 1 216 ? 29.062 -19.312 14.367 1 28.91 216 PRO A CA 1
ATOM 1591 C C . PRO A 1 216 ? 30.422 -18.953 14.953 1 28.91 216 PRO A C 1
ATOM 1593 O O . PRO A 1 216 ? 31.312 -19.797 15.016 1 28.91 216 PRO A O 1
ATOM 1596 N N . LYS A 1 217 ? 30.891 -17.828 14.625 1 32.06 217 LYS A N 1
ATOM 1597 C CA . LYS A 1 217 ? 32.062 -17.5 15.414 1 32.06 217 LYS A CA 1
ATOM 1598 C C . LYS A 1 217 ? 31.875 -17.844 16.891 1 32.06 217 LYS A C 1
ATOM 1600 O O . LYS A 1 217 ? 31.078 -17.188 17.578 1 32.06 217 LYS A O 1
ATOM 1605 N N . CYS A 1 218 ? 31.75 -19.219 17.188 1 24.34 218 CYS A N 1
ATOM 1606 C CA . CYS A 1 218 ? 31.828 -19.562 18.609 1 24.34 218 CYS A CA 1
ATOM 1607 C C . CYS A 1 218 ? 32.844 -18.688 19.312 1 24.34 218 CYS A C 1
ATOM 1609 O O . CYS A 1 218 ? 34.031 -18.688 18.969 1 24.34 218 CYS A O 1
ATOM 1611 N N . PRO A 1 219 ? 32.469 -17.516 19.625 1 28.17 219 PRO A N 1
ATOM 1612 C CA . PRO A 1 219 ? 33.438 -16.797 20.438 1 28.17 219 PRO A CA 1
ATOM 1613 C C . PRO A 1 219 ? 34.312 -17.734 21.312 1 28.17 219 PRO A C 1
ATOM 1615 O O . PRO A 1 219 ? 33.906 -18.891 21.531 1 28.17 219 PRO A O 1
ATOM 1618 N N . PHE A 1 220 ? 35.531 -17.344 21.547 1 24.7 220 PHE A N 1
ATOM 1619 C CA . PHE A 1 220 ? 36.656 -17.875 22.328 1 24.7 220 PHE A CA 1
ATOM 1620 C C . PHE A 1 220 ? 36.188 -18.359 23.688 1 24.7 220 PHE A C 1
ATOM 1622 O O . PHE A 1 220 ? 35.781 -17.562 24.547 1 24.7 220 PHE A O 1
ATOM 1629 N N . HIS A 1 221 ? 35.219 -19.375 23.641 1 24.52 221 HIS A N 1
ATOM 1630 C CA . HIS A 1 221 ? 34.969 -19.938 24.953 1 24.52 221 HIS A CA 1
ATOM 1631 C C . HIS A 1 221 ? 36.312 -20.234 25.656 1 24.52 221 HIS A C 1
ATOM 1633 O O . HIS A 1 221 ? 36.969 -21.234 25.344 1 24.52 221 HIS A O 1
ATOM 1639 N N . GLY A 1 222 ? 37.281 -19.375 25.453 1 24.41 222 GLY A N 1
ATOM 1640 C CA . GLY A 1 222 ? 38.438 -19.781 26.234 1 24.41 222 GLY A CA 1
ATOM 1641 C C . GLY A 1 222 ? 38.062 -20.25 27.641 1 24.41 222 GLY A C 1
ATOM 1642 O O . GLY A 1 222 ? 37.969 -19.453 28.562 1 24.41 222 GLY A O 1
ATOM 1643 N N . LEU A 1 223 ? 36.875 -20.953 27.672 1 23.97 223 LEU A N 1
ATOM 1644 C CA . LEU A 1 223 ? 36.75 -21.484 29.016 1 23.97 223 LEU A CA 1
ATOM 1645 C C . LEU A 1 223 ? 37.969 -22.281 29.438 1 23.97 223 LEU A C 1
ATOM 1647 O O . LEU A 1 223 ? 38.375 -23.219 28.734 1 23.97 223 LEU A O 1
ATOM 1651 N N . VAL A 1 224 ? 38.875 -21.609 29.984 1 23.69 224 VAL A N 1
ATOM 1652 C CA . VAL A 1 224 ? 40 -22.172 30.734 1 23.69 224 VAL A CA 1
ATOM 1653 C C . VAL A 1 224 ? 39.531 -23.297 31.641 1 23.69 224 VAL A C 1
ATOM 1655 O O . VAL A 1 224 ? 38.719 -23.078 32.531 1 23.69 224 VAL A O 1
ATOM 1658 N N . LEU A 1 225 ? 39.219 -24.453 31 1 23.2 225 LEU A N 1
ATOM 1659 C CA . LEU A 1 225 ? 38.938 -25.734 31.656 1 23.2 225 LEU A CA 1
ATOM 1660 C C . LEU A 1 225 ? 39.906 -25.984 32.812 1 23.2 225 LEU A C 1
ATOM 1662 O O . LEU A 1 225 ? 41.125 -26.172 32.562 1 23.2 225 LEU A O 1
ATOM 1666 N N . LEU A 1 226 ? 39.781 -25.094 33.781 1 23.55 226 LEU A N 1
ATOM 1667 C CA . LEU A 1 226 ? 40.562 -25.469 34.938 1 23.55 226 LEU A CA 1
ATOM 1668 C C . LEU A 1 226 ? 40.281 -26.891 35.375 1 23.55 226 LEU A C 1
ATOM 1670 O O . LEU A 1 226 ? 39.125 -27.359 35.25 1 23.55 226 LEU A O 1
ATOM 1674 N N . GLY A 1 227 ? 41.219 -27.828 35.438 1 19.52 227 GLY A N 1
ATOM 1675 C CA . GLY A 1 227 ? 41.469 -29.234 35.625 1 19.52 227 GLY A CA 1
ATOM 1676 C C . GLY A 1 227 ? 40.656 -29.859 36.719 1 19.52 227 GLY A C 1
ATOM 1677 O O . GLY A 1 227 ? 40.75 -31.062 36.969 1 19.52 227 GLY A O 1
ATOM 1678 N N . ARG A 1 228 ? 39.969 -29.125 37.594 1 19.88 228 ARG A N 1
ATOM 1679 C CA . ARG A 1 228 ? 39.875 -29.938 38.781 1 19.88 228 ARG A CA 1
ATOM 1680 C C . ARG A 1 228 ? 39.031 -31.188 38.562 1 19.88 228 ARG A C 1
ATOM 1682 O O . ARG A 1 228 ? 38.156 -31.172 37.688 1 19.88 228 ARG A O 1
ATOM 1689 N N . ASN A 1 229 ? 39.281 -32.375 39.094 1 20.58 229 ASN A N 1
ATOM 1690 C CA . ASN A 1 229 ? 39.062 -33.812 39.25 1 20.58 229 ASN A CA 1
ATOM 1691 C C . ASN A 1 229 ? 37.594 -34.125 39.531 1 20.58 229 ASN A C 1
ATOM 1693 O O . ASN A 1 229 ? 37.25 -35.219 40 1 20.58 229 ASN A O 1
ATOM 1697 N N . CYS A 1 230 ? 36.531 -33.25 39.281 1 19.09 230 CYS A N 1
ATOM 1698 C CA . CYS A 1 230 ? 35.43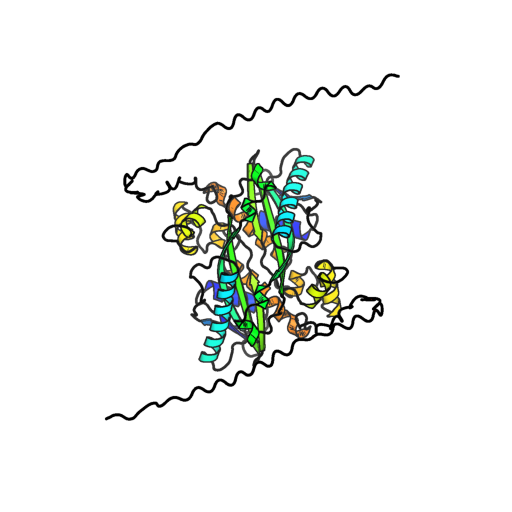8 -33.688 40.156 1 19.09 230 CYS A CA 1
ATOM 1699 C C . CYS A 1 230 ? 34.781 -34.938 39.594 1 19.09 230 CYS A C 1
ATOM 1701 O O . CYS A 1 230 ? 34.312 -34.938 38.469 1 19.09 230 CYS A O 1
ATOM 1703 N N . LYS A 1 231 ? 35.094 -36.125 40 1 20.86 231 LYS A N 1
ATOM 1704 C CA . LYS A 1 231 ? 34.656 -37.5 39.875 1 20.86 231 LYS A CA 1
ATOM 1705 C C . LYS A 1 231 ? 33.156 -37.625 40.094 1 20.86 231 LYS A C 1
ATOM 1707 O O . LYS A 1 231 ? 32.656 -37.5 41.219 1 20.86 231 LYS A O 1
ATOM 1712 N N . ILE A 1 232 ? 32.312 -36.844 39.281 1 19.34 232 ILE A N 1
ATOM 1713 C CA . ILE A 1 232 ? 30.969 -37.031 39.75 1 19.34 232 ILE A CA 1
ATOM 1714 C C . ILE A 1 232 ? 30.531 -38.469 39.5 1 19.34 232 ILE A C 1
ATOM 1716 O O . ILE A 1 232 ? 30.562 -38.938 38.344 1 19.34 232 ILE A O 1
ATOM 1720 N N . LEU A 1 233 ? 30.562 -39.344 40.406 1 19.89 233 LEU A N 1
ATOM 1721 C CA . LEU A 1 233 ? 30.172 -40.719 40.625 1 19.89 233 LEU A CA 1
ATOM 1722 C C . LEU A 1 233 ? 28.672 -40.906 40.375 1 19.89 233 LEU A C 1
ATOM 1724 O O . LEU A 1 233 ? 27.844 -40.344 41.094 1 19.89 233 LEU A O 1
ATOM 1728 N N . LEU A 1 234 ? 28.297 -40.75 39.062 1 20.16 234 LEU A N 1
ATOM 1729 C CA . LEU A 1 234 ? 26.859 -40.844 38.906 1 20.16 234 LEU A CA 1
ATOM 1730 C C . LEU A 1 234 ? 26.375 -42.25 39.25 1 20.16 234 LEU A C 1
ATOM 1732 O O . LEU A 1 234 ? 26.891 -43.25 38.719 1 20.16 234 LEU A O 1
ATOM 1736 N N . PRO A 1 235 ? 25.766 -42.469 40.375 1 19.61 235 PRO A N 1
ATOM 1737 C CA . PRO A 1 235 ? 25.438 -43.812 40.844 1 19.61 235 PRO A CA 1
ATOM 1738 C C . PRO A 1 235 ? 24.422 -44.531 39.969 1 19.61 235 PRO A C 1
ATOM 1740 O O . PRO A 1 235 ? 24.531 -45.75 39.719 1 19.61 235 PRO A O 1
ATOM 1743 N N . CYS A 1 236 ? 23.266 -43.906 39.562 1 18.61 236 CYS A N 1
ATOM 1744 C CA . CYS A 1 236 ? 22.047 -44.625 39.906 1 18.61 236 CYS A CA 1
ATOM 1745 C C . CYS A 1 236 ? 21.734 -45.688 38.844 1 18.61 236 CYS A C 1
ATOM 1747 O O . CYS A 1 236 ? 21.812 -45.406 37.656 1 18.61 236 CYS A O 1
ATOM 1749 N N . SER A 1 237 ? 21.406 -46.969 39.156 1 19.58 237 SER A N 1
ATOM 1750 C CA . SER A 1 237 ? 21.109 -48.344 38.781 1 19.58 237 SER A CA 1
ATOM 1751 C C . SER A 1 237 ? 19.781 -48.438 38.062 1 19.58 237 SER A C 1
ATOM 1753 O O . SER A 1 237 ? 19.297 -49.531 37.781 1 19.58 237 SER A O 1
ATOM 1755 N N . ILE A 1 238 ? 18.938 -47.344 37.625 1 19.94 238 ILE A N 1
ATOM 1756 C CA . ILE A 1 238 ? 17.547 -47.781 37.625 1 19.94 238 ILE A CA 1
ATOM 1757 C C . ILE A 1 238 ? 17.281 -48.719 36.469 1 19.94 238 ILE A C 1
ATOM 1759 O O . ILE A 1 238 ? 17.422 -48.312 35.312 1 19.94 238 ILE A O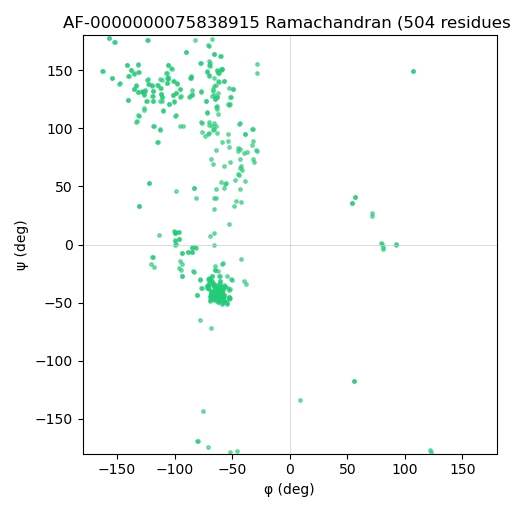 1
ATOM 1763 N N . LEU A 1 239 ? 17.359 -50 36.562 1 20.14 239 LEU A N 1
ATOM 1764 C CA . LEU A 1 239 ? 17.125 -51.219 35.781 1 20.14 239 LEU A CA 1
ATOM 1765 C C . LEU A 1 239 ? 15.664 -51.312 35.344 1 20.14 239 LEU A C 1
ATOM 1767 O O . LEU A 1 239 ? 14.781 -51.531 36.156 1 20.14 239 LEU A O 1
ATOM 1771 N N . LEU A 1 240 ? 15.016 -50.312 34.656 1 18.75 240 LEU A N 1
ATOM 1772 C CA . LEU A 1 240 ? 13.57 -50.469 34.531 1 18.75 240 LEU A CA 1
ATOM 1773 C C . LEU A 1 240 ? 13.219 -51.719 33.719 1 18.75 240 LEU A C 1
ATOM 1775 O O . LEU A 1 240 ? 13.578 -51.844 32.562 1 18.75 240 LEU A O 1
ATOM 1779 N N . VAL A 1 241 ? 12.93 -52.844 34.375 1 20.34 241 VAL A N 1
ATOM 1780 C CA . VAL A 1 241 ? 12.562 -54.219 34.094 1 20.34 241 VAL A CA 1
ATOM 1781 C C . VAL A 1 241 ? 11.18 -54.25 33.438 1 20.34 241 VAL A C 1
ATOM 1783 O O . VAL A 1 241 ? 10.188 -54.594 34.062 1 20.34 241 VAL A O 1
ATOM 1786 N N . LEU A 1 242 ? 10.758 -53.344 32.5 1 19.83 242 LEU A N 1
ATOM 1787 C CA . LEU A 1 242 ? 9.312 -53.406 32.312 1 19.83 242 LEU A CA 1
ATOM 1788 C C . LEU A 1 242 ? 8.898 -54.719 31.656 1 19.83 242 LEU A C 1
ATOM 1790 O O . LEU A 1 242 ? 9.219 -54.969 30.484 1 19.83 242 LEU A O 1
ATOM 1794 N N . ALA A 1 243 ? 8.891 -55.844 32.281 1 22.34 243 ALA A N 1
ATOM 1795 C CA . ALA A 1 243 ? 8.492 -57.188 31.844 1 22.34 243 ALA A CA 1
ATOM 1796 C C . ALA A 1 243 ? 6.996 -57.219 31.562 1 22.34 243 ALA A C 1
ATOM 1798 O O . ALA A 1 243 ? 6.434 -58.312 31.359 1 22.34 243 ALA A O 1
ATOM 1799 N N . PHE A 1 244 ? 6.23 -56.219 31.125 1 21.14 244 PHE A N 1
ATOM 1800 C CA . PHE A 1 244 ? 4.824 -56.469 31.406 1 21.14 244 PHE A CA 1
ATOM 1801 C C . PHE A 1 244 ? 4.348 -57.719 30.688 1 21.14 244 PHE A C 1
ATOM 1803 O O . PHE A 1 244 ? 4.496 -57.844 29.469 1 21.14 244 PHE A O 1
ATOM 1810 N N . SER A 1 245 ? 3.984 -58.875 31.391 1 19.94 245 SER A N 1
ATOM 1811 C CA . SER A 1 245 ? 3.514 -60.25 31.328 1 19.94 245 SER A CA 1
ATOM 1812 C C . SER A 1 245 ? 2.129 -60.344 30.688 1 19.94 245 SER A C 1
ATOM 1814 O O . SER A 1 245 ? 1.637 -61.438 30.391 1 19.94 245 SER A O 1
ATOM 1816 N N . ALA A 1 246 ? 1.184 -59.375 30.594 1 21.72 246 ALA A N 1
ATOM 1817 C CA . ALA A 1 246 ? -0.155 -59.844 30.953 1 21.72 246 ALA A CA 1
ATOM 1818 C C . ALA A 1 246 ? -0.661 -60.875 29.938 1 21.72 246 ALA A C 1
ATOM 1820 O O . ALA A 1 246 ? -0.544 -60.656 28.734 1 21.72 246 ALA A O 1
ATOM 1821 N N . SER A 1 247 ? -1.234 -62.094 30.344 1 20.61 247 SER A N 1
ATOM 1822 C CA . SER A 1 247 ? -1.768 -63.469 30.25 1 20.61 247 SER A CA 1
ATOM 1823 C C . SER A 1 247 ? -3.066 -63.5 29.453 1 20.61 247 SER A C 1
ATOM 1825 O O . SER A 1 247 ? -3.252 -64.375 28.594 1 20.61 247 SER A O 1
ATOM 1827 N N . LEU A 1 248 ? -4.34 -62.969 29.938 1 23.06 248 LEU A N 1
ATOM 1828 C CA . LEU A 1 248 ? -5.453 -63.844 30.297 1 23.06 248 LEU A CA 1
ATOM 1829 C C . LEU A 1 248 ? -6.223 -64.25 29.062 1 23.06 248 LEU A C 1
ATOM 1831 O O . LEU A 1 248 ? -6.258 -63.562 28.062 1 23.06 248 LEU A O 1
ATOM 1835 N N . ARG A 1 249 ? -7.367 -65.25 29.266 1 21.44 249 ARG A N 1
ATOM 1836 C CA . ARG A 1 249 ? -8.164 -66.438 28.969 1 21.44 249 ARG A CA 1
ATOM 1837 C C . ARG A 1 249 ? -9.414 -66.062 28.172 1 21.44 249 ARG A C 1
ATOM 1839 O O . ARG A 1 249 ? -10.406 -65.625 28.734 1 21.44 249 ARG A O 1
ATOM 1846 N N . TRP A 1 250 ? -9.328 -65.25 27.141 1 23.06 250 TRP A N 1
ATOM 1847 C CA . TRP A 1 250 ? -10.633 -65.062 26.516 1 23.06 250 TRP A CA 1
ATOM 1848 C C . TRP A 1 250 ? -11.25 -66.375 26.172 1 23.06 250 TRP A C 1
ATOM 1850 O O . TRP A 1 250 ? -10.688 -67.188 25.375 1 23.06 250 TRP A O 1
ATOM 1860 N N . HIS A 1 251 ? -12.133 -67 26.984 1 22.55 251 HIS A N 1
ATOM 1861 C CA . HIS A 1 251 ? -13.031 -68.125 27 1 22.55 251 HIS A CA 1
ATOM 1862 C C . HIS A 1 251 ? -13.852 -68.188 25.719 1 22.55 251 HIS A C 1
ATOM 1864 O O . HIS A 1 251 ? -14 -67.188 25.016 1 22.55 251 HIS A O 1
ATOM 1870 N N . LYS A 1 252 ? -14.859 -69.25 25.609 1 23.16 252 LYS A N 1
ATOM 1871 C CA . LYS A 1 252 ? -15.508 -70.188 24.734 1 23.16 252 LYS A CA 1
ATOM 1872 C C . LYS A 1 252 ? -16.562 -69.5 23.859 1 23.16 252 LYS A C 1
ATOM 1874 O O . LYS A 1 252 ? -16.656 -69.812 22.656 1 23.16 252 LYS A O 1
ATOM 1879 N N . ARG A 1 253 ? -17.688 -68.938 24.547 1 22.94 253 ARG A N 1
ATOM 1880 C CA . ARG A 1 253 ? -18.953 -69.688 24.422 1 22.94 253 ARG A CA 1
ATOM 1881 C C . ARG A 1 253 ? -19.516 -69.562 23.016 1 22.94 253 ARG A C 1
ATOM 1883 O O . ARG A 1 253 ? -19.219 -68.625 22.297 1 22.94 253 ARG A O 1
ATOM 1890 N N . VAL A 1 254 ? -20.969 -70.25 22.922 1 24.58 254 VAL A N 1
ATOM 1891 C CA . VAL A 1 254 ? -22.156 -70.75 22.234 1 24.58 254 VAL A CA 1
ATOM 1892 C C . VAL A 1 254 ? -22.906 -69.562 21.594 1 24.58 254 VAL A C 1
ATOM 1894 O O . VAL A 1 254 ? -23.047 -68.5 22.188 1 24.58 254 VAL A O 1
ATOM 1897 N N . MET B 1 1 ? -7.754 33.375 -5.93 1 64.38 1 MET B N 1
ATOM 1898 C CA . MET B 1 1 ? -7.844 32.688 -4.648 1 64.38 1 MET B CA 1
ATOM 1899 C C . MET B 1 1 ? -6.457 32.406 -4.078 1 64.38 1 MET B C 1
ATOM 1901 O O . MET B 1 1 ? -5.488 32.281 -4.828 1 64.38 1 MET B O 1
ATOM 1905 N N . ALA B 1 2 ? -6.309 32.625 -2.775 1 83.5 2 ALA B N 1
ATOM 1906 C CA . ALA B 1 2 ? -5.012 32.438 -2.129 1 83.5 2 ALA B CA 1
ATOM 1907 C C . ALA B 1 2 ? -4.488 31.031 -2.342 1 83.5 2 ALA B C 1
ATOM 1909 O O . ALA B 1 2 ? -5.273 30.078 -2.438 1 83.5 2 ALA B O 1
ATOM 1910 N N . ALA B 1 3 ? -3.219 30.875 -2.57 1 93.06 3 ALA B N 1
ATOM 1911 C CA . ALA B 1 3 ? -2.588 29.578 -2.826 1 93.06 3 ALA B CA 1
ATOM 1912 C C . ALA B 1 3 ? -2.732 28.656 -1.625 1 93.06 3 ALA B C 1
ATOM 1914 O O . ALA B 1 3 ? -2.709 29.109 -0.478 1 93.06 3 ALA B O 1
ATOM 1915 N N . LEU B 1 4 ? -2.986 27.391 -1.91 1 95.38 4 LEU B N 1
ATOM 1916 C CA . LEU B 1 4 ? -2.963 26.344 -0.89 1 95.38 4 LEU B CA 1
ATOM 1917 C C . LEU B 1 4 ? -1.534 26.047 -0.448 1 95.38 4 LEU B C 1
ATOM 1919 O O . LEU B 1 4 ? -0.714 25.594 -1.247 1 95.38 4 LEU B O 1
ATOM 1923 N N . SER B 1 5 ? -1.266 26.344 0.753 1 97.44 5 SER B N 1
ATOM 1924 C CA . SER B 1 5 ? 0.088 26.141 1.255 1 97.44 5 SER B CA 1
ATOM 1925 C C . SER B 1 5 ? 0.267 24.719 1.789 1 97.44 5 SER B C 1
ATOM 1927 O O . SER B 1 5 ? -0.498 24.266 2.646 1 97.44 5 SER B O 1
ATOM 1929 N N . VAL B 1 6 ? 1.321 24.031 1.287 1 98.38 6 VAL B N 1
ATOM 1930 C CA . VAL B 1 6 ? 1.646 22.672 1.69 1 98.38 6 VAL B CA 1
ATOM 1931 C C . VAL B 1 6 ? 3.104 22.594 2.143 1 98.38 6 VAL B C 1
ATOM 1933 O O . VAL B 1 6 ? 4.016 22.844 1.353 1 98.38 6 VAL B O 1
ATOM 1936 N N . ALA B 1 7 ? 3.301 22.281 3.414 1 98.75 7 ALA B N 1
ATOM 1937 C CA . ALA B 1 7 ? 4.645 22.094 3.957 1 98.75 7 ALA B CA 1
ATOM 1938 C C . ALA B 1 7 ? 5.043 20.625 3.932 1 98.75 7 ALA B C 1
ATOM 1940 O O . ALA B 1 7 ? 4.316 19.766 4.438 1 98.75 7 ALA B O 1
ATOM 1941 N N . VAL B 1 8 ? 6.191 20.328 3.363 1 98.81 8 VAL B N 1
ATOM 1942 C CA . VAL B 1 8 ? 6.68 18.953 3.283 1 98.81 8 VAL B CA 1
ATOM 1943 C C . VAL B 1 8 ? 7.898 18.797 4.191 1 98.81 8 VAL B C 1
ATOM 1945 O O . VAL B 1 8 ? 8.875 19.531 4.078 1 98.81 8 VAL B O 1
ATOM 1948 N N . GLY B 1 9 ? 7.863 17.781 5.094 1 98.5 9 GLY B N 1
ATOM 1949 C CA . GLY B 1 9 ? 8.93 17.531 6.055 1 98.5 9 GLY B CA 1
ATOM 1950 C C . GLY B 1 9 ? 10.078 16.734 5.48 1 98.5 9 GLY B C 1
ATOM 1951 O O . GLY B 1 9 ? 10.5 15.734 6.066 1 98.5 9 GLY B O 1
ATOM 1952 N N . SER B 1 10 ? 10.578 17.062 4.379 1 97.62 10 SER B N 1
ATOM 1953 C CA . SER B 1 10 ? 11.719 16.453 3.703 1 97.62 10 SER B CA 1
ATOM 1954 C C . SER B 1 10 ? 12.289 17.375 2.627 1 97.62 10 SER B C 1
ATOM 1956 O O . SER B 1 10 ? 11.539 18.125 1.994 1 97.62 10 SER B O 1
ATOM 1958 N N . THR B 1 11 ? 13.539 17.328 2.354 1 96.81 11 THR B N 1
ATOM 1959 C CA . THR B 1 11 ? 14.148 18.078 1.266 1 96.81 11 THR B CA 1
ATOM 1960 C C . THR B 1 11 ? 14.344 17.203 0.034 1 96.81 11 THR B C 1
ATOM 1962 O O . THR B 1 11 ? 14.898 17.641 -0.97 1 96.81 11 THR B O 1
ATOM 1965 N N . ASN B 1 12 ? 13.945 15.93 0.124 1 93.25 12 ASN B N 1
ATOM 1966 C CA . ASN B 1 12 ? 13.984 15.016 -1.016 1 93.25 12 ASN B CA 1
ATOM 1967 C C . ASN B 1 12 ? 13.039 15.469 -2.127 1 93.25 12 ASN B C 1
ATOM 1969 O O . ASN B 1 12 ? 11.828 15.555 -1.92 1 93.25 12 ASN B O 1
ATOM 1973 N N . PRO B 1 13 ? 13.594 15.773 -3.309 1 94.56 13 PRO B N 1
ATOM 1974 C CA . PRO B 1 13 ? 12.742 16.297 -4.383 1 94.56 13 PRO B CA 1
ATOM 1975 C C . PRO B 1 13 ? 11.641 15.312 -4.793 1 94.56 13 PRO B C 1
ATOM 1977 O O . PRO B 1 13 ? 10.555 15.734 -5.191 1 94.56 13 PRO B O 1
ATOM 1980 N N . VAL B 1 14 ? 11.898 14.039 -4.746 1 92.25 14 VAL B N 1
ATOM 1981 C CA . VAL B 1 14 ? 10.922 13.023 -5.117 1 92.25 14 VAL B CA 1
ATOM 1982 C C . VAL B 1 14 ? 9.703 13.125 -4.207 1 92.25 14 VAL B C 1
ATOM 1984 O O . VAL B 1 14 ? 8.562 13.039 -4.676 1 92.25 14 VAL B O 1
ATOM 1987 N N . LYS B 1 15 ? 9.969 13.344 -2.92 1 95.88 15 LYS B N 1
ATOM 1988 C CA . LYS B 1 15 ? 8.883 13.469 -1.949 1 95.88 15 LYS B CA 1
ATOM 1989 C C . LYS B 1 15 ? 8.086 14.75 -2.18 1 95.88 15 LYS B C 1
ATOM 1991 O O . LYS B 1 15 ? 6.855 14.742 -2.107 1 95.88 15 LYS B O 1
ATOM 1996 N N . ALA B 1 16 ? 8.734 15.82 -2.439 1 97.25 16 ALA B N 1
ATOM 1997 C CA . ALA B 1 16 ? 8.047 17.078 -2.742 1 97.25 16 ALA B CA 1
ATOM 1998 C C . ALA B 1 16 ? 7.207 16.953 -4.012 1 97.25 16 ALA B C 1
ATOM 2000 O O . ALA B 1 16 ? 6.074 17.438 -4.066 1 97.25 16 ALA B O 1
ATOM 2001 N N . ASP B 1 17 ? 7.77 16.312 -5.02 1 96.69 17 ASP B N 1
ATOM 2002 C CA . ASP B 1 17 ? 7.055 16.109 -6.277 1 96.69 17 ASP B CA 1
ATOM 2003 C C . ASP B 1 17 ? 5.816 15.25 -6.074 1 96.69 17 ASP B C 1
ATOM 2005 O O . ASP B 1 17 ? 4.777 15.484 -6.695 1 96.69 17 ASP B O 1
ATOM 2009 N N . ALA B 1 18 ? 5.965 14.242 -5.254 1 97.12 18 ALA B N 1
ATOM 2010 C CA . ALA B 1 18 ? 4.816 13.398 -4.938 1 97.12 18 ALA B CA 1
ATOM 2011 C C . ALA B 1 18 ? 3.705 14.211 -4.273 1 97.12 18 ALA B C 1
ATOM 2013 O O . ALA B 1 18 ? 2.529 14.055 -4.613 1 97.12 18 ALA B O 1
ATOM 2014 N N . ALA B 1 19 ? 4.078 15.055 -3.348 1 98.25 19 ALA B N 1
ATOM 2015 C CA . ALA B 1 19 ? 3.104 15.922 -2.697 1 98.25 19 ALA B CA 1
ATOM 2016 C C . ALA B 1 19 ? 2.434 16.844 -3.707 1 98.25 19 ALA B C 1
ATOM 2018 O O . ALA B 1 19 ? 1.207 16.984 -3.725 1 98.25 19 ALA B O 1
ATOM 2019 N N . ARG B 1 20 ? 3.209 17.453 -4.543 1 97.5 20 ARG B N 1
ATOM 2020 C CA . ARG B 1 20 ? 2.668 18.344 -5.559 1 97.5 20 ARG B CA 1
ATOM 2021 C C . ARG B 1 20 ? 1.652 17.625 -6.438 1 97.5 20 ARG B C 1
ATOM 2023 O O . ARG B 1 20 ? 0.569 18.156 -6.703 1 97.5 20 ARG B O 1
ATOM 2030 N N . ALA B 1 21 ? 2.02 16.484 -6.879 1 96.38 21 ALA B N 1
ATOM 2031 C CA . ALA B 1 21 ? 1.145 15.719 -7.762 1 96.38 21 ALA B CA 1
ATOM 2032 C C . ALA B 1 21 ? -0.159 15.352 -7.059 1 96.38 21 ALA B C 1
ATOM 2034 O O . ALA B 1 21 ? -1.244 15.531 -7.617 1 96.38 21 ALA B O 1
ATOM 2035 N N . ALA B 1 22 ? -0.063 14.875 -5.879 1 97.69 22 ALA B N 1
ATOM 2036 C CA . ALA B 1 22 ? -1.244 14.43 -5.145 1 97.69 22 ALA B CA 1
ATOM 2037 C C . ALA B 1 22 ? -2.164 15.602 -4.824 1 97.69 22 ALA B C 1
ATOM 2039 O O . ALA B 1 22 ? -3.377 15.523 -5.031 1 97.69 22 ALA B O 1
ATOM 2040 N N . PHE B 1 23 ? -1.613 16.703 -4.344 1 97.94 23 PHE B N 1
ATOM 2041 C CA . PHE B 1 23 ? -2.42 17.859 -3.945 1 97.94 23 PHE B CA 1
ATOM 2042 C C . PHE B 1 23 ? -3.006 18.562 -5.164 1 97.94 23 PHE B C 1
ATOM 2044 O O . PHE B 1 23 ? -4.117 19.078 -5.109 1 97.94 23 PHE B O 1
ATOM 2051 N N . ALA B 1 24 ? -2.23 18.594 -6.242 1 96.88 24 ALA B N 1
ATOM 2052 C CA . ALA B 1 24 ? -2.762 19.188 -7.469 1 96.88 24 ALA B CA 1
ATOM 2053 C C . ALA B 1 24 ? -3.98 18.406 -7.969 1 96.88 24 ALA B C 1
ATOM 2055 O O . ALA B 1 24 ? -4.945 19 -8.453 1 96.88 24 ALA B O 1
ATOM 2056 N N . ALA B 1 25 ? -3.908 17.156 -7.855 1 95.44 25 ALA B N 1
ATOM 2057 C CA . ALA B 1 25 ? -5.031 16.312 -8.266 1 95.44 25 ALA B CA 1
ATOM 2058 C C . ALA B 1 25 ? -6.227 16.5 -7.34 1 95.44 25 ALA B C 1
ATOM 2060 O O . ALA B 1 25 ? -7.371 16.578 -7.797 1 95.44 25 ALA B O 1
ATOM 2061 N N . ALA B 1 26 ? -6.004 16.609 -6.105 1 96.12 26 ALA B N 1
ATOM 2062 C CA . ALA B 1 26 ? -7.059 16.672 -5.094 1 96.12 26 ALA B CA 1
ATOM 2063 C C . ALA B 1 26 ? -7.719 18.047 -5.066 1 96.12 26 ALA B C 1
ATOM 2065 O O . ALA B 1 26 ? -8.922 18.156 -4.832 1 96.12 26 ALA B O 1
ATOM 2066 N N . PHE B 1 27 ? -6.898 19.047 -5.258 1 95 27 PHE B N 1
ATOM 2067 C CA . PHE B 1 27 ? -7.375 20.422 -5.141 1 95 27 PHE B CA 1
ATOM 2068 C C . PHE B 1 27 ? -7.141 21.188 -6.438 1 95 27 PHE B C 1
ATOM 2070 O O . PHE B 1 27 ? -6.531 22.25 -6.43 1 95 27 PHE B O 1
ATOM 2077 N N . SER B 1 28 ? -7.566 20.719 -7.594 1 87.44 28 SER B N 1
ATOM 2078 C CA . SER B 1 28 ? -7.285 21.188 -8.945 1 87.44 28 SER B CA 1
ATOM 2079 C C . SER B 1 28 ? -7.707 22.641 -9.125 1 87.44 28 SER B C 1
ATOM 2081 O O . SER B 1 28 ? -7.156 23.359 -9.969 1 87.44 28 SER B O 1
ATOM 2083 N N . GLY B 1 29 ? -8.422 23.188 -8.383 1 84.94 29 GLY B N 1
ATOM 2084 C CA . GLY B 1 29 ? -8.922 24.547 -8.609 1 84.94 29 GLY B CA 1
ATOM 2085 C C . GLY B 1 29 ? -8.172 25.594 -7.816 1 84.94 29 GLY B C 1
ATOM 2086 O O . GLY B 1 29 ? -8.516 26.781 -7.863 1 84.94 29 GLY B O 1
ATOM 2087 N N . ARG B 1 30 ? -7.102 25.203 -7.262 1 88.75 30 ARG B N 1
ATOM 2088 C CA . ARG B 1 30 ? -6.363 26.141 -6.422 1 88.75 30 ARG B CA 1
ATOM 2089 C C . ARG B 1 30 ? -4.867 26.078 -6.719 1 88.75 30 ARG B C 1
ATOM 2091 O O . ARG B 1 30 ? -4.312 25 -6.914 1 88.75 30 ARG B O 1
ATOM 2098 N N . PRO B 1 31 ? -4.23 27.219 -6.863 1 94.5 31 PRO B N 1
ATOM 2099 C CA . PRO B 1 31 ? -2.766 27.172 -6.934 1 94.5 31 PRO B CA 1
ATOM 2100 C C . PRO B 1 31 ? -2.133 26.562 -5.688 1 94.5 31 PRO B C 1
ATOM 2102 O O . PRO B 1 31 ? -2.697 26.656 -4.594 1 94.5 31 PRO B O 1
ATOM 2105 N N . LEU B 1 32 ? -0.965 25.922 -5.914 1 96.62 32 LEU B N 1
ATOM 2106 C CA . LEU B 1 32 ? -0.279 25.266 -4.809 1 96.62 32 LEU B CA 1
ATOM 2107 C C . LEU B 1 32 ? 1.028 25.984 -4.477 1 96.62 32 LEU B C 1
ATOM 2109 O O . LEU B 1 32 ? 1.754 26.406 -5.379 1 96.62 32 LEU B O 1
ATOM 2113 N N . ALA B 1 33 ? 1.284 26.203 -3.252 1 97.56 33 ALA B N 1
ATOM 2114 C CA . ALA B 1 33 ? 2.586 26.609 -2.732 1 97.56 33 ALA B CA 1
ATOM 2115 C C . ALA B 1 33 ? 3.201 25.5 -1.87 1 97.56 33 ALA B C 1
ATOM 2117 O O . ALA B 1 33 ? 2.887 25.391 -0.683 1 97.56 33 ALA B O 1
ATOM 2118 N N . VAL B 1 34 ? 4.098 24.75 -2.477 1 98 34 VAL B N 1
ATOM 2119 C CA . VAL B 1 34 ? 4.734 23.641 -1.781 1 98 34 VAL B CA 1
ATOM 2120 C C . VAL B 1 34 ? 6.121 24.062 -1.3 1 98 34 VAL B C 1
ATOM 2122 O O . VAL B 1 34 ? 6.953 24.5 -2.092 1 98 34 VAL B O 1
ATOM 2125 N N . GLU B 1 35 ? 6.324 23.938 -0.051 1 98.44 35 GLU B N 1
ATOM 2126 C CA . GLU B 1 35 ? 7.617 24.266 0.539 1 98.44 35 GLU B CA 1
ATOM 2127 C C . GLU B 1 35 ? 8.203 23.078 1.287 1 98.44 35 GLU B C 1
ATOM 2129 O O . GLU B 1 35 ? 7.484 22.375 1.997 1 98.44 35 GLU B O 1
ATOM 2134 N N . GLN B 1 36 ? 9.484 22.891 1.11 1 98.69 36 GLN B N 1
ATOM 2135 C CA . GLN B 1 36 ? 10.188 21.781 1.742 1 98.69 36 GLN B CA 1
ATOM 2136 C C . GLN B 1 36 ? 10.953 22.25 2.975 1 98.69 36 GLN B C 1
ATOM 2138 O O . GLN B 1 36 ? 11.539 23.328 2.977 1 98.69 36 GLN B O 1
ATOM 2143 N N . TYR B 1 37 ? 10.93 21.453 3.986 1 98.5 37 TYR B N 1
ATOM 2144 C CA . TYR B 1 37 ? 11.656 21.75 5.215 1 98.5 37 TYR B CA 1
ATOM 2145 C C . TYR B 1 37 ? 12.539 20.578 5.625 1 98.5 37 TYR B C 1
ATOM 2147 O O . TYR B 1 37 ? 12.102 19.422 5.602 1 98.5 37 TYR B O 1
ATOM 2155 N N . ASP B 1 38 ? 13.766 20.859 5.941 1 97.5 38 ASP B N 1
ATOM 2156 C CA . ASP B 1 38 ? 14.664 19.859 6.52 1 97.5 38 ASP B CA 1
ATOM 2157 C C . ASP B 1 38 ? 14.352 19.641 7.996 1 97.5 38 ASP B C 1
ATOM 2159 O O . ASP B 1 38 ? 14.68 20.469 8.844 1 97.5 38 ASP B O 1
ATOM 2163 N N . VAL B 1 39 ? 13.734 18.531 8.281 1 97.5 39 VAL B N 1
ATOM 2164 C CA . VAL B 1 39 ? 13.328 18.266 9.656 1 97.5 39 VAL B CA 1
ATOM 2165 C C . VAL B 1 39 ? 13.766 16.844 10.047 1 97.5 39 VAL B C 1
ATOM 2167 O O . VAL B 1 39 ? 13.82 15.953 9.203 1 97.5 39 VAL B O 1
ATOM 2170 N N . PRO B 1 40 ? 14.078 16.672 11.312 1 93.81 40 PRO B N 1
ATOM 2171 C CA . PRO B 1 40 ? 14.375 15.305 11.758 1 93.81 40 PRO B CA 1
ATOM 2172 C C . PRO B 1 40 ? 13.133 14.422 11.828 1 93.81 40 PRO B C 1
ATOM 2174 O O . PRO B 1 40 ? 12.031 14.914 12.078 1 93.81 40 PRO B O 1
ATOM 2177 N N . SER B 1 41 ? 13.297 13.133 11.578 1 91.81 41 SER B N 1
ATOM 2178 C CA . SER B 1 41 ? 12.18 12.203 11.688 1 91.81 41 SER B CA 1
ATOM 2179 C C . SER B 1 41 ? 11.977 11.75 13.133 1 91.81 41 SER B C 1
ATOM 2181 O O . SER B 1 41 ? 10.891 11.297 13.5 1 91.81 41 SER B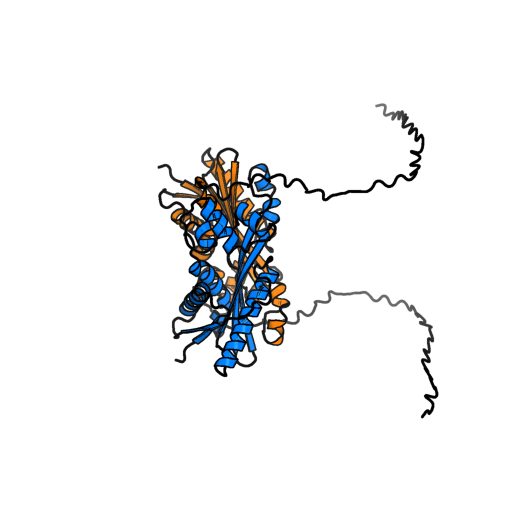 O 1
ATOM 2183 N N . GLY B 1 42 ? 13.031 11.82 13.93 1 92 42 GLY B N 1
ATOM 2184 C CA . GLY B 1 42 ? 12.961 11.352 15.305 1 92 42 GLY B CA 1
ATOM 2185 C C . GLY B 1 42 ? 13.094 9.844 15.43 1 92 42 GLY B C 1
ATOM 2186 O O . GLY B 1 42 ? 12.992 9.297 16.531 1 92 42 GLY B O 1
ATOM 2187 N N . VAL B 1 43 ? 13.273 9.125 14.297 1 94.19 43 VAL B N 1
ATOM 2188 C CA . VAL B 1 43 ? 13.477 7.676 14.289 1 94.19 43 VAL B CA 1
ATOM 2189 C C . VAL B 1 43 ? 14.789 7.344 13.586 1 94.19 43 VAL B C 1
ATOM 2191 O O . VAL B 1 43 ? 15.492 8.242 13.117 1 94.19 43 VAL B O 1
ATOM 2194 N N . SER B 1 44 ? 15.117 6.051 13.586 1 92.44 44 SER B N 1
ATOM 2195 C CA . SER B 1 44 ? 16.359 5.594 12.961 1 92.44 44 SER B CA 1
ATOM 2196 C C . SER B 1 44 ? 16.406 5.965 11.484 1 92.44 44 SER B C 1
ATOM 2198 O O . SER B 1 44 ? 15.359 6.105 10.844 1 92.44 44 SER B O 1
ATOM 2200 N N . ALA B 1 45 ? 17.578 6.145 10.992 1 91.62 45 ALA B N 1
ATOM 2201 C CA . ALA B 1 45 ? 17.766 6.461 9.578 1 91.62 45 ALA B CA 1
ATOM 2202 C C . ALA B 1 45 ? 17.125 5.387 8.695 1 91.62 45 ALA B C 1
ATOM 2204 O O . ALA B 1 45 ? 16.609 5.688 7.621 1 91.62 45 ALA B O 1
ATOM 2205 N N . GLN B 1 46 ? 17.203 4.141 9.156 1 95.25 46 GLN B N 1
ATOM 2206 C CA . GLN B 1 46 ? 16.531 3.006 8.531 1 95.25 46 GLN B CA 1
ATOM 2207 C C . GLN B 1 46 ? 15.469 2.426 9.461 1 95.25 46 GLN B C 1
ATOM 2209 O O . GLN B 1 46 ? 15.727 1.477 10.195 1 95.25 46 GLN B O 1
ATOM 2214 N N . PRO B 1 47 ? 14.305 3.002 9.336 1 95.62 47 PRO B N 1
ATOM 2215 C CA . PRO B 1 47 ? 13.258 2.484 10.227 1 95.62 47 PRO B CA 1
ATOM 2216 C C . PRO B 1 47 ? 12.93 1.017 9.961 1 95.62 47 PRO B C 1
ATOM 2218 O O . PRO B 1 47 ? 12.672 0.638 8.812 1 95.62 47 PRO B O 1
ATOM 2221 N N . TRP B 1 48 ? 12.969 0.204 10.969 1 95.94 48 TRP B N 1
ATOM 2222 C CA . TRP B 1 48 ? 12.469 -1.165 10.961 1 95.94 48 TRP B CA 1
ATOM 2223 C C . TRP B 1 48 ? 11.148 -1.265 11.719 1 95.94 48 TRP B C 1
ATOM 2225 O O . TRP B 1 48 ? 11.062 -0.871 12.883 1 95.94 48 TRP B O 1
ATOM 2235 N N . GLY B 1 49 ? 10.156 -1.71 10.984 1 93.94 49 GLY B N 1
ATOM 2236 C CA . GLY B 1 49 ? 8.867 -1.874 11.625 1 93.94 49 GLY B CA 1
ATOM 2237 C C . GLY B 1 49 ? 7.855 -0.821 11.203 1 93.94 49 GLY B C 1
ATOM 2238 O O . GLY B 1 49 ? 8.219 0.335 10.977 1 93.94 49 GLY B O 1
ATOM 2239 N N . ASP B 1 50 ? 6.633 -1.234 11.203 1 92.88 50 ASP B N 1
ATOM 2240 C CA . ASP B 1 50 ? 5.512 -0.398 10.789 1 92.88 50 ASP B CA 1
ATOM 2241 C C . ASP B 1 50 ? 5.344 0.8 11.719 1 92.88 50 ASP B C 1
ATOM 2243 O O . ASP B 1 50 ? 5.242 1.94 11.258 1 92.88 50 ASP B O 1
ATOM 2247 N N . ALA B 1 51 ? 5.363 0.579 13.008 1 90.31 51 ALA B N 1
ATOM 2248 C CA . ALA B 1 51 ? 5.117 1.611 14.008 1 90.31 51 ALA B CA 1
ATOM 2249 C C . ALA B 1 51 ? 6.191 2.695 13.953 1 90.31 51 ALA B C 1
ATOM 2251 O O . ALA B 1 51 ? 5.875 3.889 13.953 1 90.31 51 ALA B O 1
ATOM 2252 N N . ALA B 1 52 ? 7.438 2.268 13.891 1 93.69 52 ALA B N 1
ATOM 2253 C CA . ALA B 1 52 ? 8.539 3.229 13.844 1 93.69 52 ALA B CA 1
ATOM 2254 C C . ALA B 1 52 ? 8.469 4.086 12.586 1 93.69 52 ALA B C 1
ATOM 2256 O O . ALA B 1 52 ? 8.711 5.293 12.633 1 93.69 52 ALA B O 1
ATOM 2257 N N . THR B 1 53 ? 8.172 3.465 11.477 1 95.94 53 THR B N 1
ATOM 2258 C CA . THR B 1 53 ? 8.07 4.18 10.211 1 95.94 53 THR B CA 1
ATOM 2259 C C . THR B 1 53 ? 6.941 5.203 10.25 1 95.94 53 THR B C 1
ATOM 2261 O O . THR B 1 53 ? 7.113 6.344 9.82 1 95.94 53 THR B O 1
ATOM 2264 N N . ARG B 1 54 ? 5.84 4.82 10.773 1 94.12 54 ARG B N 1
ATOM 2265 C CA . ARG B 1 54 ? 4.695 5.715 10.914 1 94.12 54 ARG B CA 1
ATOM 2266 C C . ARG B 1 54 ? 5.035 6.898 11.812 1 94.12 54 ARG B C 1
ATOM 2268 O O . ARG B 1 54 ? 4.707 8.039 11.492 1 94.12 54 ARG B O 1
ATOM 2275 N N . GLU B 1 55 ? 5.676 6.574 12.891 1 93 55 GLU B N 1
ATOM 2276 C CA . GLU B 1 55 ? 6.082 7.625 13.82 1 93 55 GLU B CA 1
ATOM 2277 C C . GLU B 1 55 ? 6.984 8.648 13.133 1 93 55 GLU B C 1
ATOM 2279 O O . GLU B 1 55 ? 6.844 9.852 13.352 1 93 55 GLU B O 1
ATOM 2284 N N . GLY B 1 56 ? 7.859 8.156 12.406 1 95.69 56 GLY B N 1
ATOM 2285 C CA . GLY B 1 56 ? 8.727 9.055 11.664 1 95.69 56 GLY B CA 1
ATOM 2286 C C . GLY B 1 56 ? 7.961 9.984 10.734 1 95.69 56 GLY B C 1
ATOM 2287 O O . GLY B 1 56 ? 8.242 11.18 10.672 1 95.69 56 GLY B O 1
ATOM 2288 N N . ALA B 1 57 ? 7.023 9.453 10.023 1 96.5 57 ALA B N 1
ATOM 2289 C CA . ALA B 1 57 ? 6.207 10.25 9.109 1 96.5 57 ALA B CA 1
ATOM 2290 C C . ALA B 1 57 ? 5.41 11.305 9.875 1 96.5 57 ALA B C 1
ATOM 2292 O O . ALA B 1 57 ? 5.297 12.453 9.43 1 96.5 57 ALA B O 1
ATOM 2293 N N . ILE B 1 58 ? 4.867 10.898 11.016 1 93.38 58 ILE B N 1
ATOM 2294 C CA . ILE B 1 58 ? 4.102 11.812 11.852 1 93.38 58 ILE B CA 1
ATOM 2295 C C . ILE B 1 58 ? 4.996 12.961 12.312 1 93.38 58 ILE B C 1
ATOM 2297 O O . ILE B 1 58 ? 4.633 14.133 12.188 1 93.38 58 ILE B O 1
ATOM 2301 N N . HIS B 1 59 ? 6.148 12.633 12.781 1 94.44 59 HIS B N 1
ATOM 2302 C CA . HIS B 1 59 ? 7.078 13.648 13.258 1 94.44 59 HIS B CA 1
ATOM 2303 C C . HIS B 1 59 ? 7.473 14.609 12.148 1 94.44 59 HIS B C 1
ATOM 2305 O O . HIS B 1 59 ? 7.527 15.82 12.359 1 94.44 59 HIS B O 1
ATOM 2311 N N . ARG B 1 60 ? 7.652 14.078 11.031 1 97.06 60 ARG B N 1
ATOM 2312 C CA . ARG B 1 60 ? 8.047 14.914 9.906 1 97.06 60 ARG B CA 1
ATOM 2313 C C . ARG B 1 60 ? 6.93 15.875 9.523 1 97.06 60 ARG B C 1
ATOM 2315 O O . ARG B 1 60 ? 7.188 17.047 9.203 1 97.06 60 ARG B O 1
ATOM 2322 N N . ALA B 1 61 ? 5.707 15.422 9.531 1 96.5 61 ALA B N 1
ATOM 2323 C CA . ALA B 1 61 ? 4.57 16.281 9.203 1 96.5 61 ALA B CA 1
ATOM 2324 C C . ALA B 1 61 ? 4.426 17.422 10.211 1 96.5 61 ALA B C 1
ATOM 2326 O O . ALA B 1 61 ? 4.297 18.578 9.836 1 96.5 61 ALA B O 1
ATOM 2327 N N . LEU B 1 62 ? 4.504 17.078 11.453 1 93.56 62 LEU B N 1
ATOM 2328 C CA . LEU B 1 62 ? 4.32 18.062 12.516 1 93.56 62 LEU B CA 1
ATOM 2329 C C . LEU B 1 62 ? 5.473 19.062 12.531 1 93.56 62 LEU B C 1
ATOM 2331 O O . LEU B 1 62 ? 5.25 20.266 12.688 1 93.56 62 LEU B O 1
ATOM 2335 N N . ALA B 1 63 ? 6.645 18.562 12.375 1 96.56 63 ALA B N 1
ATOM 2336 C CA . ALA B 1 63 ? 7.805 19.438 12.352 1 96.56 63 ALA B CA 1
ATOM 2337 C C . ALA B 1 63 ? 7.742 20.391 11.156 1 96.56 63 ALA B C 1
ATOM 2339 O O . ALA B 1 63 ? 8.102 21.562 11.266 1 96.56 63 ALA B O 1
ATOM 2340 N N . ALA B 1 64 ? 7.281 19.891 10.047 1 97.88 64 ALA B N 1
ATOM 2341 C CA . ALA B 1 64 ? 7.129 20.734 8.867 1 97.88 64 ALA B CA 1
ATOM 2342 C C . ALA B 1 64 ? 6.125 21.844 9.117 1 97.88 64 ALA B C 1
ATOM 2344 O O . ALA B 1 64 ? 6.359 23 8.742 1 97.88 64 ALA B O 1
ATOM 2345 N N . ALA B 1 65 ? 5.031 21.531 9.719 1 95.62 65 ALA B N 1
ATOM 2346 C CA . ALA B 1 65 ? 4.02 22.531 10.062 1 95.62 65 ALA B CA 1
ATOM 2347 C C . ALA B 1 65 ? 4.602 23.625 10.953 1 95.62 65 ALA B C 1
ATOM 2349 O O . ALA B 1 65 ? 4.379 24.812 10.719 1 95.62 65 ALA B O 1
ATOM 2350 N N . ALA B 1 66 ? 5.34 23.172 11.93 1 94.94 66 ALA B N 1
ATOM 2351 C CA . ALA B 1 66 ? 5.934 24.109 12.883 1 94.94 66 ALA B CA 1
ATOM 2352 C C . ALA B 1 66 ? 6.941 25.031 12.195 1 94.94 66 ALA B C 1
ATOM 2354 O O . ALA B 1 66 ? 6.965 26.234 12.445 1 94.94 66 ALA B O 1
ATOM 2355 N N . CYS B 1 67 ? 7.75 24.453 11.375 1 97.69 67 CYS B N 1
ATOM 2356 C CA . CYS B 1 67 ? 8.758 25.234 10.656 1 97.69 67 CYS B CA 1
ATOM 2357 C C . CYS B 1 67 ? 8.094 26.266 9.742 1 97.69 67 CYS B C 1
ATOM 2359 O O . CYS B 1 67 ? 8.547 27.406 9.664 1 97.69 67 CYS B O 1
ATOM 2361 N N . HIS B 1 68 ? 7.062 25.844 9.102 1 97.62 68 HIS B N 1
ATOM 2362 C CA . HIS B 1 68 ? 6.332 26.75 8.227 1 97.62 68 HIS B CA 1
ATOM 2363 C C . HIS B 1 68 ? 5.734 27.906 9.023 1 97.62 68 HIS B C 1
ATOM 2365 O O . HIS B 1 68 ? 5.836 29.062 8.609 1 97.62 68 HIS B O 1
ATOM 2371 N N . ALA B 1 69 ? 5.113 27.594 10.109 1 95.69 69 ALA B N 1
ATOM 2372 C CA . ALA B 1 69 ? 4.52 28.609 10.969 1 95.69 69 ALA B CA 1
ATOM 2373 C C . ALA B 1 69 ? 5.57 29.609 11.453 1 95.69 69 ALA B C 1
ATOM 2375 O O . ALA B 1 69 ? 5.32 30.812 11.508 1 95.69 69 ALA B O 1
ATOM 2376 N N . ALA B 1 70 ? 6.684 29.094 11.797 1 97.12 70 ALA B N 1
ATOM 2377 C CA . ALA B 1 70 ? 7.773 29.953 12.258 1 97.12 70 ALA B CA 1
ATOM 2378 C C . ALA B 1 70 ? 8.258 30.859 11.141 1 97.12 70 ALA B C 1
ATOM 2380 O O . ALA B 1 70 ? 8.555 32.031 11.375 1 97.12 70 ALA B O 1
ATOM 2381 N N . ALA B 1 71 ? 8.305 30.359 9.977 1 97.31 71 ALA B N 1
ATOM 2382 C CA . ALA B 1 71 ? 8.859 31.094 8.844 1 97.31 71 ALA B CA 1
ATOM 2383 C C . ALA B 1 71 ? 7.867 32.125 8.32 1 97.31 71 ALA B C 1
ATOM 2385 O O . ALA B 1 71 ? 8.266 33.219 7.867 1 97.31 71 ALA B O 1
ATOM 2386 N N . HIS B 1 72 ? 6.574 31.844 8.461 1 96.5 72 HIS B N 1
ATOM 2387 C CA . HIS B 1 72 ? 5.59 32.656 7.773 1 96.5 72 HIS B CA 1
ATOM 2388 C C . HIS B 1 72 ? 4.645 33.344 8.766 1 96.5 72 HIS B C 1
ATOM 2390 O O . HIS B 1 72 ? 3.822 34.188 8.375 1 96.5 72 HIS B O 1
ATOM 2396 N N . GLY B 1 73 ? 4.684 32.969 10.047 1 95.31 73 GLY B N 1
ATOM 2397 C CA . GLY B 1 73 ? 3.816 33.531 11.062 1 95.31 73 GLY B CA 1
ATOM 2398 C C . GLY B 1 73 ? 2.428 32.906 11.078 1 95.31 73 GLY B C 1
ATOM 2399 O O . GLY B 1 73 ? 1.546 33.375 11.805 1 95.31 73 GLY B O 1
ATOM 2400 N N . VAL B 1 74 ? 2.207 32.031 10.156 1 94 74 VAL B N 1
ATOM 2401 C CA . VAL B 1 74 ? 0.923 31.328 10.07 1 94 74 VAL B CA 1
ATOM 2402 C C . VAL B 1 74 ? 1.146 29.859 9.719 1 94 74 VAL B C 1
ATOM 2404 O O . VAL B 1 74 ? 2.057 29.531 8.953 1 94 74 VAL B O 1
ATOM 2407 N N . ALA B 1 75 ? 0.324 29.016 10.25 1 94.25 75 ALA B N 1
ATOM 2408 C CA . ALA B 1 75 ? 0.4 27.594 9.898 1 94.25 75 ALA B CA 1
ATOM 2409 C C . ALA B 1 75 ? 0.099 27.375 8.422 1 94.25 75 ALA B C 1
ATOM 2411 O O . ALA B 1 75 ? -0.662 28.141 7.816 1 94.25 75 ALA B O 1
ATOM 2412 N N . PRO B 1 76 ? 0.713 26.328 7.84 1 96.75 76 PRO B N 1
ATOM 2413 C CA . PRO B 1 76 ? 0.285 25.969 6.484 1 96.75 76 PRO B CA 1
ATOM 2414 C C . PRO B 1 76 ? -1.118 25.359 6.453 1 96.75 76 PRO B C 1
ATOM 2416 O O . PRO B 1 76 ? -1.621 24.906 7.484 1 96.75 76 PRO B O 1
ATOM 2419 N N . HIS B 1 77 ? -1.729 25.438 5.293 1 95.69 77 HIS B N 1
ATOM 2420 C CA . HIS B 1 77 ? -3.01 24.75 5.168 1 95.69 77 HIS B CA 1
ATOM 2421 C C . HIS B 1 77 ? -2.859 23.266 5.41 1 95.69 77 HIS B C 1
ATOM 2423 O O . HIS B 1 77 ? -3.678 22.656 6.102 1 95.69 77 HIS B O 1
ATOM 2429 N N . PHE B 1 78 ? -1.764 22.688 4.805 1 97.44 78 PHE B N 1
ATOM 2430 C CA . PHE B 1 78 ? -1.449 21.266 5 1 97.44 78 PHE B CA 1
ATOM 2431 C C . PHE B 1 78 ? 0.039 21.078 5.27 1 97.44 78 PHE B C 1
ATOM 2433 O O . PHE B 1 78 ? 0.87 21.828 4.754 1 97.44 78 PHE B O 1
ATOM 2440 N N . ALA B 1 79 ? 0.349 20.125 6.066 1 98.06 79 ALA B N 1
ATOM 2441 C CA . ALA B 1 79 ? 1.709 19.625 6.258 1 98.06 79 ALA B CA 1
ATOM 2442 C C . ALA B 1 79 ? 1.792 18.125 5.969 1 98.06 79 ALA B C 1
ATOM 2444 O O . ALA B 1 79 ? 0.884 17.359 6.316 1 98.06 79 ALA B O 1
ATOM 2445 N N . VAL B 1 80 ? 2.912 17.719 5.352 1 98.56 80 VAL B N 1
ATOM 2446 C CA . VAL B 1 80 ? 3.047 16.344 4.883 1 98.56 80 VAL B CA 1
ATOM 2447 C C . VAL B 1 80 ? 4.344 15.742 5.422 1 98.56 80 VAL B C 1
ATOM 2449 O O . VAL B 1 80 ? 5.402 16.375 5.359 1 98.56 80 VAL B O 1
ATOM 2452 N N . GLY B 1 81 ? 4.219 14.578 5.961 1 98.19 81 GLY B N 1
ATOM 2453 C CA . GLY B 1 81 ? 5.359 13.742 6.312 1 98.19 81 GLY B CA 1
ATOM 2454 C C . GLY B 1 81 ? 5.359 12.406 5.594 1 98.19 81 GLY B C 1
ATOM 2455 O O . GLY B 1 81 ? 4.305 11.781 5.43 1 98.19 81 GLY B O 1
ATOM 2456 N N . MET B 1 82 ? 6.52 12.008 5.113 1 98.06 82 MET B N 1
ATOM 2457 C CA . MET B 1 82 ? 6.719 10.727 4.445 1 98.06 82 MET B CA 1
ATOM 2458 C C . MET B 1 82 ? 7.949 10.008 5 1 98.06 82 MET B C 1
ATOM 2460 O O . MET B 1 82 ? 9.008 10.617 5.16 1 98.06 82 MET B O 1
ATOM 2464 N N . GLU B 1 83 ? 7.77 8.773 5.316 1 97.19 83 GLU B N 1
ATOM 2465 C CA . GLU B 1 83 ? 8.875 7.988 5.867 1 97.19 83 GLU B CA 1
ATOM 2466 C C . GLU B 1 83 ? 8.875 6.57 5.305 1 97.19 83 GLU B C 1
ATOM 2468 O O . GLU B 1 83 ? 7.848 5.891 5.316 1 97.19 83 GLU B O 1
ATOM 2473 N N . GLY B 1 84 ? 9.992 6.18 4.723 1 96.5 84 GLY B N 1
ATOM 2474 C CA . GLY B 1 84 ? 10.172 4.809 4.277 1 96.5 84 GLY B CA 1
ATOM 2475 C C . GLY B 1 84 ? 10.688 3.891 5.367 1 96.5 84 GLY B C 1
ATOM 2476 O O . GLY B 1 84 ? 11.5 4.301 6.199 1 96.5 84 GLY B O 1
ATOM 2477 N N . GLY B 1 85 ? 10.227 2.682 5.332 1 96.81 85 GLY B N 1
ATOM 2478 C CA . GLY B 1 85 ? 10.664 1.664 6.27 1 96.81 85 GLY B CA 1
ATOM 2479 C C . GLY B 1 85 ? 10.57 0.256 5.715 1 96.81 85 GLY B C 1
ATOM 2480 O O . GLY B 1 85 ? 10.172 0.062 4.566 1 96.81 85 GLY B O 1
ATOM 2481 N N . VAL B 1 86 ? 11.086 -0.706 6.516 1 96.75 86 VAL B N 1
ATOM 2482 C CA . VAL B 1 86 ? 11.039 -2.119 6.152 1 96.75 86 VAL B CA 1
ATOM 2483 C C . VAL B 1 86 ? 10.516 -2.938 7.332 1 96.75 86 VAL B C 1
ATOM 2485 O O . VAL B 1 86 ? 10.531 -2.473 8.477 1 96.75 86 VAL B O 1
ATOM 2488 N N . GLU B 1 87 ? 9.961 -4.051 6.996 1 94.5 87 GLU B N 1
ATOM 2489 C CA . GLU B 1 87 ? 9.492 -4.953 8.047 1 94.5 87 GLU B CA 1
ATOM 2490 C C . GLU B 1 87 ? 9.625 -6.41 7.617 1 94.5 87 GLU B C 1
ATOM 2492 O O . GLU B 1 87 ? 9.352 -6.754 6.465 1 94.5 87 GLU B O 1
ATOM 2497 N N . ASP B 1 88 ? 10.07 -7.238 8.57 1 89.94 88 ASP B N 1
ATOM 2498 C CA . ASP B 1 88 ? 10.117 -8.68 8.32 1 89.94 88 ASP B CA 1
ATOM 2499 C C . ASP B 1 88 ? 8.711 -9.281 8.312 1 89.94 88 ASP B C 1
ATOM 2501 O O . ASP B 1 88 ? 7.891 -8.969 9.172 1 89.94 88 ASP B O 1
ATOM 2505 N N . ASP B 1 89 ? 8.469 -9.898 7.203 1 76.75 89 ASP B N 1
ATOM 2506 C CA . ASP B 1 89 ? 7.18 -10.578 7.102 1 76.75 89 ASP B CA 1
ATOM 2507 C C . ASP B 1 89 ? 7.297 -12.039 7.523 1 76.75 89 ASP B C 1
ATOM 2509 O O . ASP B 1 89 ? 7.867 -12.859 6.797 1 76.75 89 ASP B O 1
ATOM 2513 N N . GLU B 1 90 ? 6.887 -12.359 8.688 1 60 90 GLU B N 1
ATOM 2514 C CA . GLU B 1 90 ? 6.961 -13.734 9.188 1 60 90 GLU B CA 1
ATOM 2515 C C . GLU B 1 90 ? 6.016 -14.648 8.414 1 60 90 GLU B C 1
ATOM 2517 O O . GLU B 1 90 ? 6.254 -15.859 8.32 1 60 90 GLU B O 1
ATOM 2522 N N . VAL B 1 91 ? 5.055 -14.109 7.941 1 54.44 91 VAL B N 1
ATOM 2523 C CA . VAL B 1 91 ? 3.967 -14.914 7.395 1 54.44 91 VAL B CA 1
ATOM 2524 C C . VAL B 1 91 ? 4.43 -15.609 6.113 1 54.44 91 VAL B C 1
ATOM 2526 O O . VAL B 1 91 ? 4.117 -16.781 5.887 1 54.44 91 VAL B O 1
ATOM 2529 N N . ALA B 1 92 ? 5.113 -14.797 5.25 1 53.06 92 ALA B N 1
ATOM 2530 C CA . ALA B 1 92 ? 5.598 -15.484 4.055 1 53.06 92 ALA B CA 1
ATOM 2531 C C . ALA B 1 92 ? 6.348 -16.766 4.426 1 53.06 92 ALA B C 1
ATOM 2533 O O . ALA B 1 92 ? 6.246 -17.781 3.727 1 53.06 92 ALA B O 1
ATOM 2534 N N . ALA B 1 93 ? 6.996 -16.781 5.602 1 46.75 93 ALA B N 1
ATOM 2535 C CA . ALA B 1 93 ? 7.711 -17.953 6.078 1 46.75 93 ALA B CA 1
ATOM 2536 C C . ALA B 1 93 ? 6.738 -19.062 6.469 1 46.75 93 ALA B C 1
ATOM 2538 O O . ALA B 1 93 ? 7.055 -20.25 6.344 1 46.75 93 ALA B O 1
ATOM 2539 N N . ARG B 1 94 ? 5.59 -18.703 6.883 1 47.12 94 ARG B N 1
ATOM 2540 C CA . ARG B 1 94 ? 4.719 -19.688 7.527 1 47.12 94 ARG B CA 1
ATOM 2541 C C . ARG B 1 94 ? 3.752 -20.297 6.527 1 47.12 94 ARG B C 1
ATOM 2543 O O . ARG B 1 94 ? 3.068 -21.281 6.836 1 47.12 94 ARG B O 1
ATOM 2550 N N . HIS B 1 95 ? 3.674 -19.641 5.414 1 51.94 95 HIS B N 1
ATOM 2551 C CA . HIS B 1 95 ? 2.582 -20.172 4.605 1 51.94 95 HIS B CA 1
ATOM 2552 C C . HIS B 1 95 ? 2.928 -21.562 4.059 1 51.94 95 HIS B C 1
ATOM 2554 O O . HIS B 1 95 ? 3.807 -21.688 3.207 1 51.94 95 HIS B O 1
ATOM 2560 N N . ARG B 1 96 ? 2.455 -22.5 4.816 1 49.72 96 ARG B N 1
ATOM 2561 C CA . ARG B 1 96 ? 2.609 -23.922 4.516 1 49.72 96 ARG B CA 1
ATOM 2562 C C . ARG B 1 96 ? 2.133 -24.234 3.1 1 49.72 96 ARG B C 1
ATOM 2564 O O . ARG B 1 96 ? 2.729 -25.062 2.406 1 49.72 96 ARG B O 1
ATOM 2571 N N . ALA B 1 97 ? 1.032 -23.547 2.76 1 51.88 97 ALA B N 1
ATOM 2572 C CA . ALA B 1 97 ? 0.444 -23.891 1.467 1 51.88 97 ALA B CA 1
ATOM 2573 C C . ALA B 1 97 ? 1.434 -23.641 0.332 1 51.88 97 ALA B C 1
ATOM 2575 O O . ALA B 1 97 ? 1.397 -24.328 -0.692 1 51.88 97 ALA B O 1
ATOM 2576 N N . LEU B 1 98 ? 2.227 -22.672 0.566 1 56.72 98 LEU B N 1
ATOM 2577 C CA . LEU B 1 98 ? 3.201 -22.359 -0.472 1 56.72 98 LEU B CA 1
ATOM 2578 C C . LEU B 1 98 ? 4.52 -23.078 -0.221 1 56.72 98 LEU B C 1
ATOM 2580 O O . LEU B 1 98 ? 5.289 -23.328 -1.154 1 56.72 98 LEU B O 1
ATOM 2584 N N . SER B 1 99 ? 4.777 -23.359 1.039 1 53.28 99 SER B N 1
ATOM 2585 C CA . SER B 1 99 ? 6.07 -23.906 1.443 1 53.28 99 SER B CA 1
ATOM 2586 C C . SER B 1 99 ? 6.348 -25.234 0.747 1 53.28 99 SER B C 1
ATOM 2588 O O . SER B 1 99 ? 7.484 -25.516 0.362 1 53.28 99 SER B O 1
ATOM 2590 N N . ARG B 1 100 ? 5.348 -26.125 0.729 1 50.41 100 ARG B N 1
ATOM 2591 C CA . ARG B 1 100 ? 5.762 -27.422 0.2 1 50.41 100 ARG B CA 1
ATOM 2592 C C . ARG B 1 100 ? 6.172 -27.312 -1.266 1 50.41 100 ARG B C 1
ATOM 2594 O O . ARG B 1 100 ? 7.09 -28 -1.713 1 50.41 100 ARG B O 1
ATOM 2601 N N . HIS B 1 101 ? 5.52 -26.5 -1.907 1 50.88 101 HIS B N 1
ATOM 2602 C CA . HIS B 1 101 ? 5.797 -26.453 -3.338 1 50.88 101 HIS B CA 1
ATOM 2603 C C . HIS B 1 101 ? 6.324 -25.078 -3.75 1 50.88 101 HIS B C 1
ATOM 2605 O O . HIS B 1 101 ? 6.891 -24.938 -4.832 1 50.88 101 HIS B O 1
ATOM 2611 N N . ALA B 1 102 ? 6.023 -24.109 -2.824 1 54.12 102 ALA B N 1
ATOM 2612 C CA . ALA B 1 102 ? 6.434 -22.75 -3.209 1 54.12 102 ALA B CA 1
ATOM 2613 C C . ALA B 1 102 ? 7.75 -22.375 -2.541 1 54.12 102 ALA B C 1
ATOM 2615 O O . ALA B 1 102 ? 7.965 -22.656 -1.361 1 54.12 102 ALA B O 1
ATOM 2616 N N . GLN B 1 103 ? 8.859 -22.219 -3.217 1 51.69 103 GLN B N 1
ATOM 2617 C CA . GLN B 1 103 ? 10.078 -21.625 -2.689 1 51.69 103 GLN B CA 1
ATOM 2618 C C . GLN B 1 103 ? 9.82 -20.219 -2.145 1 51.69 103 GLN B C 1
ATOM 2620 O O . GLN B 1 103 ? 10.07 -19.234 -2.83 1 51.69 103 GLN B O 1
ATOM 2625 N N . LEU B 1 104 ? 8.805 -20.109 -1.255 1 53.09 104 LEU B N 1
ATOM 2626 C CA . LEU B 1 104 ? 8.742 -18.797 -0.61 1 53.09 104 LEU B CA 1
ATOM 2627 C C . LEU B 1 104 ? 9.969 -18.562 0.265 1 53.09 104 LEU B C 1
ATOM 2629 O O . LEU B 1 104 ? 10.445 -19.484 0.934 1 53.09 104 LEU B O 1
ATOM 2633 N N . PRO B 1 105 ? 10.641 -17.359 0.029 1 51.41 105 PRO B N 1
ATOM 2634 C CA . PRO B 1 105 ? 11.742 -17.188 0.979 1 51.41 105 PRO B CA 1
ATOM 2635 C C . PRO B 1 105 ? 11.297 -17.328 2.434 1 51.41 105 PRO B C 1
ATOM 2637 O O . PRO B 1 105 ? 10.211 -16.859 2.795 1 51.41 105 PRO B O 1
ATOM 2640 N N . ARG B 1 106 ? 11.812 -18.219 3.189 1 56.03 106 ARG B N 1
ATOM 2641 C CA . ARG B 1 106 ? 11.586 -18.406 4.621 1 56.03 106 ARG B CA 1
ATOM 2642 C C . ARG B 1 106 ? 11.508 -17.062 5.34 1 56.03 106 ARG B C 1
ATOM 2644 O O . ARG B 1 106 ? 10.734 -16.906 6.285 1 56.03 106 ARG B O 1
ATOM 2651 N N . ARG B 1 107 ? 12.227 -16.156 4.816 1 62.53 107 ARG B N 1
ATOM 2652 C CA . ARG B 1 107 ? 12.211 -14.82 5.41 1 62.53 107 ARG B CA 1
ATOM 2653 C C . ARG B 1 107 ? 12.016 -13.75 4.344 1 62.53 107 ARG B C 1
ATOM 2655 O O . ARG B 1 107 ? 12.703 -13.758 3.32 1 62.53 107 ARG B O 1
ATOM 2662 N N . ALA B 1 108 ? 10.859 -13.156 4.422 1 82.12 108 ALA B N 1
ATOM 2663 C CA . ALA B 1 108 ? 10.633 -12.07 3.471 1 82.12 108 ALA B CA 1
ATOM 2664 C C . ALA B 1 108 ? 10.555 -10.727 4.184 1 82.12 108 ALA B C 1
ATOM 2666 O O . ALA B 1 108 ? 9.977 -10.617 5.266 1 82.12 108 ALA B O 1
ATOM 2667 N N . THR B 1 109 ? 11.406 -9.836 3.762 1 91.81 109 THR B N 1
ATOM 2668 C CA . THR B 1 109 ? 11.344 -8.453 4.223 1 91.81 109 THR B CA 1
ATOM 2669 C C . THR B 1 109 ? 10.641 -7.57 3.199 1 91.81 109 THR B C 1
ATOM 2671 O O . THR B 1 109 ? 10.914 -7.656 2 1 91.81 109 THR B O 1
ATOM 2674 N N . GLN B 1 110 ? 9.688 -6.797 3.689 1 94.25 110 GLN B N 1
ATOM 2675 C CA . GLN B 1 110 ? 8.945 -5.891 2.826 1 94.25 110 GLN B CA 1
ATOM 2676 C C . GLN B 1 110 ? 9.375 -4.441 3.047 1 94.25 110 GLN B C 1
ATOM 2678 O O . GLN B 1 110 ? 9.688 -4.047 4.172 1 94.25 110 GLN B O 1
ATOM 2683 N N . CYS B 1 111 ? 9.375 -3.768 1.982 1 96.06 111 CYS B N 1
ATOM 2684 C CA . CYS B 1 111 ? 9.586 -2.326 2.049 1 96.06 111 CYS B CA 1
ATOM 2685 C C . CYS B 1 111 ? 8.289 -1.572 1.803 1 96.06 111 CYS B C 1
ATOM 2687 O O . CYS B 1 111 ? 7.449 -2.012 1.014 1 96.06 111 CYS B O 1
ATOM 2689 N N . PHE B 1 112 ? 8.086 -0.498 2.49 1 97.31 112 PHE B N 1
ATOM 2690 C CA . PHE B 1 112 ? 6.91 0.366 2.391 1 97.31 112 PHE B CA 1
ATOM 2691 C C . PHE B 1 112 ? 7.234 1.771 2.885 1 97.31 112 PHE B C 1
ATOM 2693 O O . PHE B 1 112 ? 8.367 2.057 3.266 1 97.31 112 PHE B O 1
ATOM 2700 N N . ALA B 1 113 ? 6.27 2.672 2.801 1 97.5 113 ALA B N 1
ATOM 2701 C CA . ALA B 1 113 ? 6.367 4.008 3.381 1 97.5 113 ALA B CA 1
ATOM 2702 C C . ALA B 1 113 ? 5.035 4.441 3.986 1 97.5 113 ALA B C 1
ATOM 2704 O O . ALA B 1 113 ? 3.979 3.928 3.611 1 97.5 113 ALA B O 1
ATOM 2705 N N . TRP B 1 114 ? 5.117 5.309 4.922 1 96.81 114 TRP B N 1
ATOM 2706 C CA . TRP B 1 114 ? 3.93 5.949 5.473 1 96.81 114 TRP B CA 1
ATOM 2707 C C . TRP B 1 114 ? 3.824 7.395 5.004 1 96.81 114 TRP B C 1
ATOM 2709 O O . TRP B 1 114 ? 4.824 8.117 4.953 1 96.81 114 TRP B O 1
ATOM 2719 N N . MET B 1 115 ? 2.623 7.754 4.691 1 97.81 115 MET B N 1
ATOM 2720 C CA . MET B 1 115 ? 2.242 9.125 4.367 1 97.81 115 MET B CA 1
ATOM 2721 C C . MET B 1 115 ? 1.331 9.703 5.445 1 97.81 115 MET B C 1
ATOM 2723 O O . MET B 1 115 ? 0.327 9.094 5.812 1 97.81 115 MET B O 1
ATOM 2727 N N . VAL B 1 116 ? 1.669 10.859 5.922 1 95.62 116 VAL B N 1
ATOM 2728 C CA . VAL B 1 116 ? 0.844 11.562 6.898 1 95.62 116 VAL B CA 1
ATOM 2729 C C . VAL B 1 116 ? 0.544 12.977 6.406 1 95.62 116 VAL B C 1
ATOM 2731 O O . VAL B 1 116 ? 1.451 13.703 5.996 1 95.62 116 VAL B O 1
ATOM 2734 N N . VAL B 1 117 ? -0.709 13.32 6.434 1 96.56 117 VAL B N 1
ATOM 2735 C CA . VAL B 1 117 ? -1.177 14.648 6.074 1 96.56 117 VAL B CA 1
ATOM 2736 C C . VAL B 1 117 ? -1.884 15.289 7.27 1 96.56 117 VAL B C 1
ATOM 2738 O O . VAL B 1 117 ? -2.801 14.703 7.844 1 96.56 117 VAL B O 1
ATOM 2741 N N . VAL B 1 118 ? -1.467 16.469 7.605 1 94.12 118 VAL B N 1
ATOM 2742 C CA . VAL B 1 118 ? -2.07 17.203 8.711 1 94.12 118 VAL B CA 1
ATOM 2743 C C . VAL B 1 118 ? -2.676 18.5 8.203 1 94.12 118 VAL B C 1
ATOM 2745 O O . VAL B 1 118 ? -2.004 19.281 7.516 1 94.12 118 VAL B O 1
ATOM 2748 N N . ARG B 1 119 ? -3.855 18.672 8.43 1 93.69 119 ARG B N 1
ATOM 2749 C CA . ARG B 1 119 ? -4.5 19.969 8.195 1 93.69 119 ARG B CA 1
ATOM 2750 C C . ARG B 1 119 ? -4.688 20.734 9.5 1 93.69 119 ARG B C 1
ATOM 2752 O O . ARG B 1 119 ? -5.184 20.172 10.484 1 93.69 119 ARG B O 1
ATOM 2759 N N . THR B 1 120 ? -4.234 21.938 9.461 1 84.31 120 THR B N 1
ATOM 2760 C CA . THR B 1 120 ? -4.367 22.781 10.641 1 84.31 120 THR B CA 1
ATOM 2761 C C . THR B 1 120 ? -5.379 23.906 10.398 1 84.31 120 THR B C 1
ATOM 2763 O O . THR B 1 120 ? -5.254 24.656 9.445 1 84.31 120 THR B O 1
ATOM 2766 N N . ASP B 1 121 ? -6.406 23.875 11.094 1 79.75 121 ASP B N 1
ATOM 2767 C CA . ASP B 1 121 ? -7.387 24.953 11.133 1 79.75 121 ASP B CA 1
ATOM 2768 C C . ASP B 1 121 ? -7.5 25.547 12.539 1 79.75 121 ASP B C 1
ATOM 2770 O O . ASP B 1 121 ? -8.25 25.031 13.375 1 79.75 121 ASP B O 1
ATOM 2774 N N . GLY B 1 122 ? -6.879 26.703 12.734 1 77.5 122 GLY B N 1
ATOM 2775 C CA . GLY B 1 122 ? -6.789 27.234 14.086 1 77.5 122 GLY B CA 1
ATOM 2776 C C . GLY B 1 122 ? -6.152 26.266 15.062 1 77.5 122 GLY B C 1
ATOM 2777 O O . GLY B 1 122 ? -5.039 25.781 14.836 1 77.5 122 GLY B O 1
ATOM 2778 N N . GLU B 1 123 ? -6.93 25.859 16.062 1 74.44 123 GLU B N 1
ATOM 2779 C CA . GLU B 1 123 ? -6.418 24.938 17.094 1 74.44 123 GLU B CA 1
ATOM 2780 C C . GLU B 1 123 ? -6.73 23.484 16.734 1 74.44 123 GLU B C 1
ATOM 2782 O O . GLU B 1 123 ? -6.219 22.578 17.375 1 74.44 123 GLU B O 1
ATOM 2787 N N . ARG B 1 124 ? -7.488 23.312 15.719 1 75.56 124 ARG B N 1
ATOM 2788 C CA . ARG B 1 124 ? -7.902 21.969 15.344 1 75.56 124 ARG B CA 1
ATOM 2789 C C . ARG B 1 124 ? -6.984 21.391 14.273 1 75.56 124 ARG B C 1
ATOM 2791 O O . ARG B 1 124 ? -6.566 22.094 13.352 1 75.56 124 ARG B O 1
ATOM 2798 N N . GLN B 1 125 ? -6.605 20.125 14.547 1 81.69 125 GLN B N 1
ATOM 2799 C CA . GLN B 1 125 ? -5.832 19.391 13.547 1 81.69 125 GLN B CA 1
ATOM 2800 C C . GLN B 1 125 ? -6.566 18.141 13.086 1 81.69 125 GLN B C 1
ATOM 2802 O O . GLN B 1 125 ? -7.199 17.453 13.891 1 81.69 125 GLN B O 1
ATOM 2807 N N . GLU B 1 126 ? -6.613 17.984 11.82 1 87.38 126 GLU B N 1
ATOM 2808 C CA . GLU B 1 126 ? -7.105 16.766 11.203 1 87.38 126 GLU B CA 1
ATOM 2809 C C . GLU B 1 126 ? -5.98 16.016 10.492 1 87.38 126 GLU B C 1
ATOM 2811 O O . GLU B 1 126 ? -5.109 16.625 9.883 1 87.38 126 GLU B O 1
ATOM 2816 N N . VAL B 1 127 ? -6.105 14.688 10.633 1 90.81 127 VAL B N 1
ATOM 2817 C CA . VAL B 1 127 ? -4.988 13.906 10.125 1 90.81 127 VAL B CA 1
ATOM 2818 C C . VAL B 1 127 ? -5.5 12.852 9.141 1 90.81 127 VAL B C 1
ATOM 2820 O O . VAL B 1 127 ? -6.535 12.219 9.383 1 90.81 127 VAL B O 1
ATOM 2823 N N . GLY B 1 128 ? -4.852 12.766 8.039 1 93.12 128 GLY B N 1
ATOM 2824 C CA . GLY B 1 128 ? -4.973 11.648 7.113 1 93.12 128 GLY B CA 1
ATOM 2825 C C . GLY B 1 128 ? -3.693 10.852 6.977 1 93.12 128 GLY B C 1
ATOM 2826 O O . GLY B 1 128 ? -2.598 11.414 6.953 1 93.12 128 GLY B O 1
ATOM 2827 N N . MET B 1 129 ? -3.838 9.531 6.957 1 94 129 MET B N 1
ATOM 2828 C CA . MET B 1 129 ? -2.666 8.672 6.855 1 94 129 MET B CA 1
ATOM 2829 C C . MET B 1 129 ? -2.922 7.512 5.895 1 94 129 MET B C 1
ATOM 2831 O O . MET B 1 129 ? -4.051 7.031 5.785 1 94 129 MET B O 1
ATOM 2835 N N . ALA B 1 130 ? -1.873 7.09 5.285 1 96.31 130 ALA B N 1
ATOM 2836 C CA . ALA B 1 130 ? -1.896 5.902 4.438 1 96.31 130 ALA B CA 1
ATOM 2837 C C . ALA B 1 130 ? -0.517 5.254 4.359 1 96.31 130 ALA B C 1
ATOM 2839 O O . ALA B 1 130 ? 0.502 5.949 4.367 1 96.31 130 ALA B O 1
ATOM 2840 N N . ARG B 1 131 ? -0.521 4.004 4.32 1 96.62 131 ARG B N 1
ATOM 2841 C CA . ARG B 1 131 ? 0.691 3.24 4.043 1 96.62 131 ARG B CA 1
ATOM 2842 C C . ARG B 1 131 ? 0.75 2.822 2.576 1 96.62 131 ARG B C 1
ATOM 2844 O O . ARG B 1 131 ? -0.26 2.412 2.002 1 96.62 131 ARG B O 1
ATOM 2851 N N . THR B 1 132 ? 1.905 2.92 1.998 1 97.75 132 THR B N 1
ATOM 2852 C CA . THR B 1 132 ? 2.066 2.51 0.608 1 97.75 132 THR B CA 1
ATOM 2853 C C . THR B 1 132 ? 1.861 1.005 0.461 1 97.75 132 THR B C 1
ATOM 2855 O O . THR B 1 132 ? 1.861 0.273 1.453 1 97.75 132 THR B O 1
ATOM 2858 N N . ALA B 1 133 ? 1.665 0.653 -0.786 1 97.5 133 ALA B N 1
ATOM 2859 C CA . ALA B 1 133 ? 1.784 -0.771 -1.085 1 97.5 133 ALA B CA 1
ATOM 2860 C C . ALA B 1 133 ? 3.18 -1.288 -0.749 1 97.5 133 ALA B C 1
ATOM 2862 O O . ALA B 1 133 ? 4.117 -0.502 -0.582 1 97.5 133 ALA B O 1
ATOM 2863 N N . THR B 1 134 ? 3.281 -2.582 -0.637 1 96.5 134 THR B N 1
ATOM 2864 C CA . THR B 1 134 ? 4.547 -3.174 -0.219 1 96.5 134 THR B CA 1
ATOM 2865 C C . THR B 1 134 ? 5.258 -3.824 -1.403 1 96.5 134 THR B C 1
ATOM 2867 O O . THR B 1 134 ? 4.617 -4.184 -2.395 1 96.5 134 THR B O 1
ATOM 2870 N N . VAL B 1 135 ? 6.52 -3.908 -1.286 1 94.25 135 VAL B N 1
ATOM 2871 C CA . VAL B 1 135 ? 7.316 -4.676 -2.236 1 94.25 135 VAL B CA 1
ATOM 2872 C C . VAL B 1 135 ? 8.305 -5.562 -1.484 1 94.25 135 VAL B C 1
ATOM 2874 O O . VAL B 1 135 ? 8.898 -5.137 -0.491 1 94.25 135 VAL B O 1
ATOM 2877 N N . THR B 1 136 ? 8.445 -6.793 -1.922 1 92.94 136 THR B N 1
ATOM 2878 C CA . THR B 1 136 ? 9.359 -7.742 -1.292 1 92.94 136 THR B CA 1
ATOM 2879 C C . THR B 1 136 ? 10.805 -7.457 -1.701 1 92.94 136 THR B C 1
ATOM 2881 O O . THR B 1 136 ? 11.102 -7.316 -2.889 1 92.94 136 THR B O 1
ATOM 2884 N N . LEU B 1 137 ? 11.648 -7.414 -0.698 1 94.25 137 LEU B N 1
ATOM 2885 C CA . LEU B 1 137 ? 13.062 -7.164 -0.979 1 94.25 137 LEU B CA 1
ATOM 2886 C C . LEU B 1 137 ? 13.789 -8.461 -1.304 1 94.25 137 LEU B C 1
ATOM 2888 O O . LEU B 1 137 ? 13.523 -9.5 -0.688 1 94.25 137 LEU B O 1
ATOM 2892 N N . PRO B 1 138 ? 14.727 -8.352 -2.252 1 92.06 138 PRO B N 1
ATOM 2893 C CA . PRO B 1 138 ? 15.57 -9.516 -2.516 1 92.06 138 PRO B CA 1
ATOM 2894 C C . PRO B 1 138 ? 16.391 -9.938 -1.301 1 92.06 138 PRO B C 1
ATOM 2896 O O . PRO B 1 138 ? 16.875 -9.086 -0.549 1 92.06 138 PRO B O 1
ATOM 2899 N N . PRO B 1 139 ? 16.625 -11.219 -1.181 1 89.44 139 PRO B N 1
ATOM 2900 C CA . PRO B 1 139 ? 17.391 -11.727 -0.035 1 89.44 139 PRO B CA 1
ATOM 2901 C C . PRO B 1 139 ? 18.781 -11.102 0.081 1 89.44 139 PRO B C 1
ATOM 2903 O O . PRO B 1 139 ? 19.25 -10.844 1.191 1 89.44 139 PRO B O 1
ATOM 2906 N N . ARG B 1 140 ? 19.453 -10.828 -1.003 1 90.56 140 ARG B N 1
ATOM 2907 C CA . ARG B 1 140 ? 20.797 -10.258 -0.971 1 90.56 140 ARG B CA 1
ATOM 2908 C C . ARG B 1 140 ? 20.781 -8.859 -0.379 1 90.56 140 ARG B C 1
ATOM 2910 O O . ARG B 1 140 ? 21.719 -8.461 0.313 1 90.56 140 ARG B O 1
ATOM 2917 N N . ILE B 1 141 ? 19.75 -8.133 -0.675 1 94 141 ILE B N 1
ATOM 2918 C CA . ILE B 1 141 ? 19.609 -6.793 -0.116 1 94 141 ILE B CA 1
ATOM 2919 C C . ILE B 1 141 ? 19.359 -6.883 1.389 1 94 141 ILE B C 1
ATOM 2921 O O . ILE B 1 141 ? 20 -6.164 2.17 1 94 141 ILE B O 1
ATOM 2925 N N . VAL B 1 142 ? 18.531 -7.785 1.743 1 93.56 142 VAL B N 1
ATOM 2926 C CA . VAL B 1 142 ? 18.172 -7.965 3.148 1 93.56 142 VAL B CA 1
ATOM 2927 C C . VAL B 1 142 ? 19.422 -8.375 3.941 1 93.56 142 VAL B C 1
ATOM 2929 O O . VAL B 1 142 ? 19.625 -7.906 5.062 1 93.56 142 VAL B O 1
ATOM 2932 N N . ALA B 1 143 ? 20.203 -9.18 3.367 1 92.81 143 ALA B N 1
ATOM 2933 C CA . ALA B 1 143 ? 21.422 -9.648 4.027 1 92.81 143 ALA B CA 1
ATOM 2934 C C . ALA B 1 143 ? 22.359 -8.484 4.336 1 92.81 143 ALA B C 1
ATOM 2936 O O . ALA B 1 143 ? 22.969 -8.438 5.406 1 92.81 143 ALA B O 1
ATOM 2937 N N . LEU B 1 144 ? 22.438 -7.566 3.395 1 94.62 144 LEU B N 1
ATOM 2938 C CA . LEU B 1 144 ? 23.297 -6.402 3.6 1 94.62 144 LEU B CA 1
ATOM 2939 C C . LEU B 1 144 ? 22.703 -5.477 4.66 1 94.62 144 LEU B C 1
ATOM 2941 O O . LEU B 1 144 ? 23.438 -4.891 5.457 1 94.62 144 LEU B O 1
ATOM 2945 N N . MET B 1 145 ? 21.422 -5.391 4.668 1 95.69 145 MET B N 1
ATOM 2946 C CA . MET B 1 145 ? 20.75 -4.523 5.637 1 95.69 145 MET B CA 1
ATOM 2947 C C . MET B 1 145 ? 20.891 -5.074 7.051 1 95.69 145 MET B C 1
ATOM 2949 O O . MET B 1 145 ? 20.891 -4.312 8.016 1 95.69 145 MET B O 1
ATOM 2953 N N . LYS B 1 146 ? 20.969 -6.367 7.117 1 94 146 LYS B N 1
ATOM 2954 C CA . LYS B 1 146 ? 21.062 -7.02 8.422 1 94 146 LYS B CA 1
ATOM 2955 C C . LYS B 1 146 ? 22.5 -7.387 8.75 1 94 146 LYS B C 1
ATOM 2957 O O . LYS B 1 146 ? 22.75 -8.141 9.695 1 94 146 LYS B O 1
ATOM 2962 N N . GLY B 1 147 ? 23.359 -6.934 8.023 1 93.94 147 GLY B N 1
ATOM 2963 C CA . GLY B 1 147 ? 24.766 -7.254 8.203 1 93.94 147 GLY B CA 1
ATOM 2964 C C . GLY B 1 147 ? 25.422 -6.438 9.305 1 93.94 147 GLY B C 1
ATOM 2965 O O . GLY B 1 147 ? 24.734 -5.797 10.102 1 93.94 147 GLY B O 1
ATOM 2966 N N . ASP B 1 148 ? 26.781 -6.57 9.305 1 93.5 148 ASP B N 1
ATOM 2967 C CA . ASP B 1 148 ? 27.609 -5.855 10.273 1 93.5 148 ASP B CA 1
ATOM 2968 C C . ASP B 1 148 ? 28.797 -5.188 9.586 1 93.5 148 ASP B C 1
ATOM 2970 O O . ASP B 1 148 ? 29.75 -5.863 9.188 1 93.5 148 ASP B O 1
ATOM 2974 N N . PRO B 1 149 ? 28.75 -3.951 9.43 1 95 149 PRO B N 1
ATOM 2975 C CA . PRO B 1 149 ? 27.703 -3.047 9.906 1 95 149 PRO B CA 1
ATOM 2976 C C . PRO B 1 149 ? 26.453 -3.082 9.039 1 95 149 PRO B C 1
ATOM 2978 O O . PRO B 1 149 ? 26.531 -3.434 7.855 1 95 149 PRO B O 1
ATOM 2981 N N . PRO B 1 150 ? 25.312 -2.725 9.578 1 95.69 150 PRO B N 1
ATOM 2982 C CA . PRO B 1 150 ? 24.094 -2.701 8.766 1 95.69 150 PRO B CA 1
ATOM 2983 C C . PRO B 1 150 ? 24.094 -1.573 7.738 1 95.69 150 PRO B C 1
ATOM 2985 O O . PRO B 1 150 ? 24.594 -0.481 8.016 1 95.69 150 PRO B O 1
ATOM 2988 N N . MET B 1 151 ? 23.516 -1.866 6.645 1 95.38 151 MET B N 1
ATOM 2989 C CA . MET B 1 151 ? 23.406 -0.86 5.594 1 95.38 151 MET B CA 1
ATOM 2990 C C . MET B 1 151 ? 21.969 -0.357 5.48 1 95.38 151 MET B C 1
ATOM 2992 O O . MET B 1 151 ? 21.016 -1.115 5.695 1 95.38 151 MET B O 1
ATOM 2996 N N . GLU B 1 152 ? 21.812 0.93 5.113 1 95.38 152 GLU B N 1
ATOM 2997 C CA . GLU B 1 152 ? 20.5 1.459 4.75 1 95.38 152 GLU B CA 1
ATOM 2998 C C . GLU B 1 152 ? 20.031 0.88 3.422 1 95.38 152 GLU B C 1
ATOM 3000 O O . GLU B 1 152 ? 20.844 0.537 2.559 1 95.38 152 GLU B O 1
ATOM 3005 N N . LEU B 1 153 ? 18.781 0.84 3.248 1 95.38 153 LEU B N 1
ATOM 3006 C CA . LEU B 1 153 ? 18.188 0.213 2.074 1 95.38 153 LEU B CA 1
ATOM 3007 C C . LEU B 1 153 ? 18.766 0.806 0.792 1 95.38 153 LEU B C 1
ATOM 3009 O O . LEU B 1 153 ? 19.141 0.07 -0.123 1 95.38 153 LEU B O 1
ATOM 3013 N N . GLY B 1 154 ? 18.766 2.154 0.695 1 92.31 154 GLY B N 1
ATOM 3014 C CA . GLY B 1 154 ? 19.297 2.789 -0.504 1 92.31 154 GLY B CA 1
ATOM 3015 C C . GLY B 1 154 ? 20.688 2.326 -0.862 1 92.31 154 GLY B C 1
ATOM 3016 O O . GLY B 1 154 ? 20.969 2.006 -2.021 1 92.31 154 GLY B O 1
ATOM 3017 N N . ASP B 1 155 ? 21.562 2.242 0.105 1 93.69 155 ASP B N 1
ATOM 3018 C CA . ASP B 1 155 ? 22.953 1.817 -0.101 1 93.69 155 ASP B CA 1
ATOM 3019 C C . ASP B 1 155 ? 23.016 0.337 -0.466 1 93.69 155 ASP B C 1
ATOM 3021 O O . ASP B 1 155 ? 23.781 -0.051 -1.361 1 93.69 155 ASP B O 1
ATOM 3025 N N . ALA B 1 156 ? 22.312 -0.518 0.274 1 94.56 156 ALA B N 1
ATOM 3026 C CA . ALA B 1 156 ? 22.281 -1.954 0.009 1 94.56 156 ALA B CA 1
ATOM 3027 C C . ALA B 1 156 ? 21.797 -2.242 -1.404 1 94.56 156 ALA B C 1
ATOM 3029 O O . ALA B 1 156 ? 22.359 -3.08 -2.109 1 94.56 156 ALA B O 1
ATOM 3030 N N . ASP B 1 157 ? 20.766 -1.57 -1.743 1 92.69 157 ASP B N 1
ATOM 3031 C CA . ASP B 1 157 ? 20.172 -1.688 -3.074 1 92.69 157 ASP B CA 1
ATOM 3032 C C . ASP B 1 157 ? 21.188 -1.328 -4.156 1 92.69 157 ASP B C 1
ATOM 3034 O O . ASP B 1 157 ? 21.359 -2.072 -5.125 1 92.69 157 ASP B O 1
ATOM 3038 N N . ASP B 1 158 ? 21.828 -0.199 -4.035 1 91.38 158 ASP B N 1
ATOM 3039 C CA . ASP B 1 158 ? 22.844 0.246 -4.996 1 91.38 158 ASP B CA 1
ATOM 3040 C C . ASP B 1 158 ? 23.953 -0.781 -5.133 1 91.38 158 ASP B C 1
ATOM 3042 O O . ASP B 1 158 ? 24.391 -1.086 -6.242 1 91.38 158 ASP B O 1
ATOM 3046 N N . LYS B 1 159 ? 24.375 -1.285 -4.062 1 92.19 159 LYS B N 1
ATOM 3047 C CA . LYS B 1 159 ? 25.453 -2.26 -4.07 1 92.19 159 LYS B CA 1
ATOM 3048 C C . LYS B 1 159 ? 25.062 -3.521 -4.832 1 92.19 159 LYS B C 1
ATOM 3050 O O . LYS B 1 159 ? 25.797 -3.986 -5.703 1 92.19 159 LYS B O 1
ATOM 3055 N N . VAL B 1 160 ? 23.922 -4.059 -4.531 1 91.62 160 VAL B N 1
ATOM 3056 C CA . VAL B 1 160 ? 23.469 -5.312 -5.129 1 91.62 160 VAL B CA 1
ATOM 3057 C C . VAL B 1 160 ? 23.203 -5.109 -6.621 1 91.62 160 VAL B C 1
ATOM 3059 O O . VAL B 1 160 ? 23.594 -5.945 -7.445 1 91.62 160 VAL B O 1
ATOM 3062 N N . PHE B 1 161 ? 22.531 -4.055 -7.012 1 89.25 161 PHE B N 1
ATOM 3063 C CA . PHE B 1 161 ? 22.203 -3.82 -8.414 1 89.25 161 PHE B CA 1
ATOM 3064 C C . PHE B 1 161 ? 23.453 -3.559 -9.234 1 89.25 161 PHE B C 1
ATOM 3066 O O . PHE B 1 161 ? 23.5 -3.885 -10.422 1 89.25 161 PHE B O 1
ATOM 3073 N N . ASN B 1 162 ? 24.391 -2.926 -8.664 1 84.19 162 ASN B N 1
ATOM 3074 C CA . ASN B 1 162 ? 25.688 -2.775 -9.336 1 84.19 162 ASN B CA 1
ATOM 3075 C C . ASN B 1 162 ? 26.359 -4.125 -9.562 1 84.19 162 ASN B C 1
ATOM 3077 O O . ASN B 1 162 ? 26.969 -4.352 -10.609 1 84.19 162 ASN B O 1
ATOM 3081 N N . GLU B 1 163 ? 26.234 -5.008 -8.648 1 80.75 163 GLU B N 1
ATOM 3082 C CA . GLU B 1 163 ? 26.844 -6.332 -8.727 1 80.75 163 GLU B CA 1
ATOM 3083 C C . GLU B 1 163 ? 26.188 -7.184 -9.805 1 80.75 163 GLU B C 1
ATOM 3085 O O . GLU B 1 163 ? 26.844 -8.023 -10.43 1 80.75 163 GLU B O 1
ATOM 3090 N N . VAL B 1 164 ? 24.953 -6.965 -9.984 1 72.56 164 VAL B N 1
ATOM 3091 C CA . VAL B 1 164 ? 24.281 -7.793 -10.977 1 72.56 164 VAL B CA 1
ATOM 3092 C C . VAL B 1 164 ? 24.219 -7.043 -12.312 1 72.56 164 VAL B C 1
ATOM 3094 O O . VAL B 1 164 ? 23.484 -7.445 -13.219 1 72.56 164 VAL B O 1
ATOM 3097 N N . ASN B 1 165 ? 24.922 -5.992 -12.383 1 69.88 165 ASN B N 1
ATOM 3098 C CA . ASN B 1 165 ? 25.078 -5.203 -13.594 1 69.88 165 ASN B CA 1
ATOM 3099 C C . ASN B 1 165 ? 23.734 -4.738 -14.148 1 69.88 165 ASN B C 1
ATOM 3101 O O . ASN B 1 165 ? 23.469 -4.859 -15.344 1 69.88 165 ASN B O 1
ATOM 3105 N N . SER B 1 166 ? 23 -4.391 -13.227 1 69.62 166 SER B N 1
ATOM 3106 C CA . SER B 1 166 ? 21.719 -3.838 -13.672 1 69.62 166 SER B CA 1
ATOM 3107 C C . SER B 1 166 ? 21.844 -2.35 -13.984 1 69.62 166 SER B C 1
ATOM 3109 O O . SER B 1 166 ? 22.469 -1.603 -13.227 1 69.62 166 SER B O 1
ATOM 3111 N N . LYS B 1 167 ? 21.406 -1.918 -15.117 1 60.47 167 LYS B N 1
ATOM 3112 C CA . LYS B 1 167 ? 21.453 -0.538 -15.586 1 60.47 167 LYS B CA 1
ATOM 3113 C C . LYS B 1 167 ? 20.281 0.272 -15.023 1 60.47 167 LYS B C 1
ATOM 3115 O O . LYS B 1 167 ? 20.156 1.465 -15.312 1 60.47 167 LYS B O 1
ATOM 3120 N N . GLN B 1 168 ? 19.516 -0.406 -14.328 1 67.56 168 GLN B N 1
ATOM 3121 C CA . GLN B 1 168 ? 18.312 0.286 -13.852 1 67.56 168 GLN B CA 1
ATOM 3122 C C . GLN B 1 168 ? 18.688 1.413 -12.891 1 67.56 168 GLN B C 1
ATOM 3124 O O . GLN B 1 168 ? 19.5 1.226 -11.984 1 67.56 168 GLN B O 1
ATOM 3129 N N . LYS B 1 169 ? 18.203 2.645 -13.219 1 70.56 169 LYS B N 1
ATOM 3130 C CA . LYS B 1 169 ? 18.359 3.824 -12.375 1 70.56 169 LYS B CA 1
ATOM 3131 C C . LYS B 1 169 ? 17.078 4.145 -11.609 1 70.56 169 LYS B C 1
ATOM 3133 O O . LYS B 1 169 ? 16 3.672 -11.977 1 70.56 169 LYS B O 1
ATOM 3138 N N . GLY B 1 170 ? 17.344 4.727 -10.508 1 77.31 170 GLY B N 1
ATOM 3139 C CA . GLY B 1 170 ? 16.188 5.133 -9.727 1 77.31 170 GLY B CA 1
ATOM 3140 C C . GLY B 1 170 ? 16.172 4.539 -8.336 1 77.31 170 GLY B C 1
ATOM 3141 O O . GLY B 1 170 ? 17.141 3.914 -7.91 1 77.31 170 GLY B O 1
ATOM 3142 N N . GLY B 1 171 ? 15.172 4.793 -7.543 1 86.19 171 GLY B N 1
ATOM 3143 C CA . GLY B 1 171 ? 14.992 4.258 -6.203 1 86.19 171 GLY B CA 1
ATOM 3144 C C . GLY B 1 171 ? 14.672 2.773 -6.191 1 86.19 171 GLY B C 1
ATOM 3145 O O . GLY B 1 171 ? 14.539 2.154 -7.25 1 86.19 171 GLY B O 1
ATOM 3146 N N . THR B 1 172 ? 14.664 2.162 -5.105 1 90.31 172 THR B N 1
ATOM 3147 C CA . THR B 1 172 ? 14.516 0.73 -4.871 1 90.31 172 THR B CA 1
ATOM 3148 C C . THR B 1 172 ? 13.281 0.192 -5.59 1 90.31 172 THR B C 1
ATOM 3150 O O . THR B 1 172 ? 13.359 -0.795 -6.32 1 90.31 172 THR B O 1
ATOM 3153 N N . VAL B 1 173 ? 12.156 0.875 -5.477 1 93.25 173 VAL B N 1
ATOM 3154 C CA . VAL B 1 173 ? 10.898 0.395 -6.047 1 93.25 173 VAL B CA 1
ATOM 3155 C C . VAL B 1 173 ? 10.984 0.399 -7.57 1 93.25 173 VAL B C 1
ATOM 3157 O O . VAL B 1 173 ? 10.547 -0.546 -8.227 1 93.25 173 VAL B O 1
ATOM 3160 N N . VAL B 1 174 ? 11.547 1.418 -8.141 1 91.38 174 VAL B N 1
ATOM 3161 C CA . VAL B 1 174 ? 11.711 1.516 -9.586 1 91.38 174 VAL B CA 1
ATOM 3162 C C . VAL B 1 174 ? 12.578 0.365 -10.086 1 91.38 174 VAL B C 1
ATOM 3164 O O . VAL B 1 174 ? 12.227 -0.309 -11.062 1 91.38 174 VAL B O 1
ATOM 3167 N N . LYS B 1 175 ? 13.688 0.134 -9.43 1 91.94 175 LYS B N 1
ATOM 3168 C CA . LYS B 1 175 ? 14.617 -0.922 -9.812 1 91.94 175 LYS B CA 1
ATOM 3169 C C . LYS B 1 175 ? 13.961 -2.297 -9.711 1 91.94 175 LYS B C 1
ATOM 3171 O O . LYS B 1 175 ? 14.039 -3.1 -10.641 1 91.94 175 LYS B O 1
ATOM 3176 N N . LEU B 1 176 ? 13.281 -2.553 -8.625 1 92.75 176 LEU B N 1
ATOM 3177 C CA . LEU B 1 176 ? 12.727 -3.875 -8.352 1 92.75 176 LEU B CA 1
ATOM 3178 C C . LEU B 1 176 ? 11.562 -4.18 -9.297 1 92.75 176 LEU B C 1
ATOM 3180 O O . LEU B 1 176 ? 11.352 -5.332 -9.672 1 92.75 176 LEU B O 1
ATOM 3184 N N . THR B 1 177 ? 10.883 -3.156 -9.703 1 94.44 177 THR B N 1
ATOM 3185 C CA . THR B 1 177 ? 9.727 -3.375 -10.57 1 94.44 177 THR B CA 1
ATOM 3186 C C . THR B 1 177 ? 10.109 -3.201 -12.039 1 94.44 177 THR B C 1
ATOM 3188 O O . THR B 1 177 ? 9.242 -3.193 -12.914 1 94.44 177 THR B O 1
ATOM 3191 N N . ALA B 1 178 ? 11.383 -2.984 -12.266 1 91.44 178 ALA B N 1
ATOM 3192 C CA . ALA B 1 178 ? 11.891 -2.777 -13.617 1 91.44 178 ALA B CA 1
ATOM 3193 C C . ALA B 1 178 ? 11.133 -1.659 -14.328 1 91.44 178 ALA B C 1
ATOM 3195 O O . ALA B 1 178 ? 10.75 -1.801 -15.492 1 91.44 178 ALA B O 1
ATOM 3196 N N . GLY B 1 179 ? 10.773 -0.66 -13.57 1 91.62 179 GLY B N 1
ATOM 3197 C CA . GLY B 1 179 ? 10.195 0.548 -14.141 1 91.62 179 GLY B CA 1
ATOM 3198 C C . GLY B 1 179 ? 8.68 0.517 -14.211 1 91.62 179 GLY B C 1
ATOM 3199 O O . GLY B 1 179 ? 8.055 1.471 -14.68 1 91.62 179 GLY B O 1
ATOM 3200 N N . LEU B 1 180 ? 8.039 -0.519 -13.789 1 92.62 180 LEU B N 1
ATOM 3201 C CA . LEU B 1 180 ? 6.582 -0.571 -13.812 1 92.62 180 LEU B CA 1
ATOM 3202 C C . LEU B 1 180 ? 5.984 0.537 -12.953 1 92.62 180 LEU B C 1
ATOM 3204 O O . LEU B 1 180 ? 4.891 1.028 -13.234 1 92.62 180 LEU B O 1
ATOM 3208 N N . ILE B 1 181 ? 6.676 0.824 -11.797 1 92.31 181 ILE B N 1
ATOM 3209 C CA . ILE B 1 181 ? 6.27 1.891 -10.891 1 92.31 181 ILE B CA 1
ATOM 3210 C C . ILE B 1 181 ? 7.43 2.859 -10.68 1 92.31 181 ILE B C 1
ATOM 3212 O O . ILE B 1 181 ? 8.531 2.445 -10.32 1 92.31 181 ILE B O 1
ATOM 3216 N N . ASP B 1 182 ? 7.184 4.039 -10.953 1 86.31 182 ASP B N 1
ATOM 3217 C CA . ASP B 1 182 ? 8.242 4.977 -10.602 1 86.31 182 ASP B CA 1
ATOM 3218 C C . ASP B 1 182 ? 8.055 5.516 -9.18 1 86.31 182 ASP B C 1
ATOM 3220 O O . ASP B 1 182 ? 6.973 5.387 -8.602 1 86.31 182 ASP B O 1
ATOM 3224 N N . ARG B 1 183 ? 9.055 6.113 -8.664 1 79.19 183 ARG B N 1
ATOM 3225 C CA . ARG B 1 183 ? 9.094 6.512 -7.262 1 79.19 183 ARG B CA 1
ATOM 3226 C C . ARG B 1 183 ? 8.047 7.582 -6.973 1 79.19 183 ARG B C 1
ATOM 3228 O O . ARG B 1 183 ? 7.379 7.547 -5.938 1 79.19 183 ARG B O 1
ATOM 3235 N N . THR B 1 184 ? 7.988 8.562 -7.836 1 85.5 184 THR B N 1
ATOM 3236 C CA . THR B 1 184 ? 7.008 9.625 -7.637 1 85.5 184 THR B CA 1
ATOM 3237 C C . THR B 1 184 ? 5.594 9.055 -7.609 1 85.5 184 THR B C 1
ATOM 3239 O O . THR B 1 184 ? 4.801 9.391 -6.727 1 85.5 184 THR B O 1
ATOM 3242 N N . ASP B 1 185 ? 5.359 8.125 -8.461 1 89.94 185 ASP B N 1
ATOM 3243 C CA . ASP B 1 185 ? 4.035 7.52 -8.523 1 89.94 185 ASP B CA 1
ATOM 3244 C C . ASP B 1 185 ? 3.773 6.648 -7.297 1 89.94 185 ASP B C 1
ATOM 3246 O O . ASP B 1 185 ? 2.645 6.578 -6.805 1 89.94 185 ASP B O 1
ATOM 3250 N N . TYR B 1 186 ? 4.828 6.035 -6.871 1 94.19 186 TYR B N 1
ATOM 3251 C CA . TYR B 1 186 ? 4.734 5.172 -5.699 1 94.19 186 TYR B CA 1
ATOM 3252 C C . TYR B 1 186 ? 4.254 5.957 -4.48 1 94.19 186 TYR B C 1
ATOM 3254 O O . TYR B 1 186 ? 3.305 5.547 -3.807 1 94.19 186 TYR B O 1
ATOM 3262 N N . TYR B 1 187 ? 4.797 7.133 -4.262 1 96.12 187 TYR B N 1
ATOM 3263 C CA . TYR B 1 187 ? 4.441 7.957 -3.111 1 96.12 187 TYR B CA 1
ATOM 3264 C C . TYR B 1 187 ? 3.143 8.711 -3.361 1 96.12 187 TYR B C 1
ATOM 3266 O O . TYR B 1 187 ? 2.299 8.828 -2.469 1 96.12 187 TYR B O 1
ATOM 3274 N N . ALA B 1 188 ? 2.984 9.266 -4.543 1 97 188 ALA B N 1
ATOM 3275 C CA . ALA B 1 188 ? 1.787 10.039 -4.863 1 97 188 ALA B CA 1
ATOM 3276 C C . ALA B 1 188 ? 0.528 9.195 -4.699 1 97 188 ALA B C 1
ATOM 3278 O O . ALA B 1 188 ? -0.508 9.688 -4.25 1 97 188 ALA B O 1
ATOM 3279 N N . HIS B 1 189 ? 0.656 7.934 -5.109 1 97.19 189 HIS B N 1
ATOM 3280 C CA . HIS B 1 189 ? -0.462 7.008 -4.98 1 97.19 189 HIS B CA 1
ATOM 3281 C C . HIS B 1 189 ? -0.948 6.926 -3.537 1 97.19 189 HIS B C 1
ATOM 3283 O O . HIS B 1 189 ? -2.137 7.113 -3.266 1 97.19 189 HIS B O 1
ATOM 3289 N N . ALA B 1 190 ? -0.086 6.73 -2.617 1 97.75 190 ALA B N 1
ATOM 3290 C CA . ALA B 1 190 ? -0.444 6.617 -1.206 1 97.75 190 ALA B CA 1
ATOM 3291 C C . ALA B 1 190 ? -0.861 7.973 -0.636 1 97.75 190 ALA B C 1
ATOM 3293 O O . ALA B 1 190 ? -1.733 8.047 0.233 1 97.75 190 ALA B O 1
ATOM 3294 N N . LEU B 1 191 ? -0.229 9.031 -1.075 1 98.12 191 LEU B N 1
ATOM 3295 C CA . LEU B 1 191 ? -0.605 10.359 -0.605 1 98.12 191 LEU B CA 1
ATOM 3296 C C . LEU B 1 191 ? -2.047 10.688 -0.987 1 98.12 191 LEU B C 1
ATOM 3298 O O . LEU B 1 191 ? -2.777 11.297 -0.205 1 98.12 191 LEU B O 1
ATOM 3302 N N . LYS B 1 192 ? -2.463 10.305 -2.182 1 97.88 192 LYS B N 1
ATOM 3303 C CA . LYS B 1 192 ? -3.85 10.5 -2.594 1 97.88 192 LYS B CA 1
ATOM 3304 C C . LYS B 1 192 ? -4.809 9.766 -1.655 1 97.88 192 LYS B C 1
ATOM 3306 O O . LYS B 1 192 ? -5.883 10.281 -1.338 1 97.88 192 LYS B O 1
ATOM 3311 N N . LEU B 1 193 ? -4.371 8.633 -1.232 1 97.06 193 LEU B N 1
ATOM 3312 C CA . LEU B 1 193 ? -5.188 7.875 -0.29 1 97.06 193 LEU B CA 1
ATOM 3313 C C . LEU B 1 193 ? -5.207 8.555 1.077 1 97.06 193 LEU B C 1
ATOM 3315 O O . LEU B 1 193 ? -6.242 8.578 1.745 1 97.06 193 LEU B O 1
ATOM 3319 N N . ALA B 1 194 ? -4.133 9.102 1.491 1 96.56 194 ALA B N 1
ATOM 3320 C CA . ALA B 1 194 ? -4.047 9.812 2.764 1 96.56 194 ALA B CA 1
ATOM 3321 C C . ALA B 1 194 ? -4.922 11.062 2.754 1 96.56 194 ALA B C 1
ATOM 3323 O O . ALA B 1 194 ? -5.328 11.555 3.811 1 96.56 194 ALA B O 1
ATOM 3324 N N . LEU B 1 195 ? -5.25 11.594 1.609 1 96.75 195 LEU B N 1
ATOM 3325 C CA . LEU B 1 195 ? -6.02 12.82 1.461 1 96.75 195 LEU B CA 1
ATOM 3326 C C . LEU B 1 195 ? -7.516 12.539 1.52 1 96.75 195 LEU B C 1
ATOM 3328 O O . LEU B 1 195 ? -8.328 13.469 1.569 1 96.75 195 LEU B O 1
ATOM 3332 N N . ALA B 1 196 ? -7.922 11.289 1.565 1 94.25 196 ALA B N 1
ATOM 3333 C CA . ALA B 1 196 ? -9.32 10.875 1.464 1 94.25 196 ALA B CA 1
ATOM 3334 C C . ALA B 1 196 ? -10.188 11.609 2.48 1 94.25 196 ALA B C 1
ATOM 3336 O O . ALA B 1 196 ? -11.227 12.164 2.129 1 94.25 196 ALA B O 1
ATOM 3337 N N . PRO B 1 197 ? -9.781 11.719 3.736 1 91.56 197 PRO B N 1
ATOM 3338 C CA . PRO B 1 197 ? -10.656 12.391 4.699 1 91.56 197 PRO B CA 1
ATOM 3339 C C . PRO B 1 197 ? -10.93 13.852 4.336 1 91.56 197 PRO B C 1
ATOM 3341 O O . PRO B 1 197 ? -11.984 14.391 4.676 1 91.56 197 PRO B O 1
ATOM 3344 N N . PHE B 1 198 ? -10.078 14.461 3.658 1 93 198 PHE B N 1
ATOM 3345 C CA . PHE B 1 198 ? -10.164 15.891 3.385 1 93 198 PHE B CA 1
ATOM 3346 C C . PHE B 1 198 ? -10.977 16.156 2.123 1 93 198 PHE B C 1
ATOM 3348 O O . PHE B 1 198 ? -11.266 17.297 1.793 1 93 198 PHE B O 1
ATOM 3355 N N . MET B 1 199 ? -11.328 15.094 1.45 1 92.25 199 MET B N 1
ATOM 3356 C CA . MET B 1 199 ? -12.094 15.227 0.214 1 92.25 199 MET B CA 1
ATOM 3357 C C . MET B 1 199 ? -13.586 15.328 0.508 1 92.25 199 MET B C 1
ATOM 3359 O O . MET B 1 199 ? -14.391 15.539 -0.402 1 92.25 199 MET B O 1
ATOM 3363 N N . HIS B 1 200 ? -13.961 15.227 1.779 1 90.12 200 HIS B N 1
ATOM 3364 C CA . HIS B 1 200 ? -15.375 15.086 2.102 1 90.12 200 HIS B CA 1
ATOM 3365 C C . HIS B 1 200 ? -15.797 16.078 3.182 1 90.12 200 HIS B C 1
ATOM 3367 O O . HIS B 1 200 ? -16.656 15.773 4.012 1 90.12 200 HIS B O 1
ATOM 3373 N N . ASP B 1 201 ? -15.234 17.156 3.195 1 85.94 201 ASP B N 1
ATOM 3374 C CA . ASP B 1 201 ? -15.562 18.203 4.164 1 85.94 201 ASP B CA 1
ATOM 3375 C C . ASP B 1 201 ? -17.031 18.609 4.051 1 85.94 201 ASP B C 1
ATOM 3377 O O . ASP B 1 201 ? -17.703 18.812 5.066 1 85.94 201 ASP B O 1
ATOM 3381 N N . GLU B 1 202 ? -17.5 18.703 2.906 1 83.38 202 GLU B N 1
ATOM 3382 C CA . GLU B 1 202 ? -18.859 19.188 2.672 1 83.38 202 GLU B CA 1
ATOM 3383 C C . GLU B 1 202 ? -19.891 18.203 3.217 1 83.38 202 GLU B C 1
ATOM 3385 O O . GLU B 1 202 ? -20.938 18.609 3.738 1 83.38 202 GLU B O 1
ATOM 3390 N N . THR B 1 203 ? -19.609 16.938 3.188 1 83.44 203 THR B N 1
ATOM 3391 C CA . THR B 1 203 ? -20.578 15.922 3.582 1 83.44 203 THR B CA 1
ATOM 3392 C C . THR B 1 203 ? -20.391 15.531 5.047 1 83.44 203 THR B C 1
ATOM 3394 O O . THR B 1 203 ? -21.281 14.914 5.648 1 83.44 203 THR B O 1
ATOM 3397 N N . GLY B 1 204 ? -19.219 15.766 5.609 1 85.31 204 GLY B N 1
ATOM 3398 C CA . GLY B 1 204 ? -18.906 15.344 6.965 1 85.31 204 GLY B CA 1
ATOM 3399 C C . GLY B 1 204 ? -18.734 13.844 7.094 1 85.31 204 GLY B C 1
ATOM 3400 O O . GLY B 1 204 ? -18.969 13.273 8.156 1 85.31 204 GLY B O 1
ATOM 3401 N N . LEU B 1 205 ? -18.359 13.219 6.066 1 86.12 205 LEU B N 1
ATOM 3402 C CA . LEU B 1 205 ? -18.266 11.766 6.023 1 86.12 205 LEU B CA 1
ATOM 3403 C C . LEU B 1 205 ? -17.359 11.25 7.137 1 86.12 205 LEU B C 1
ATOM 3405 O O . LEU B 1 205 ? -17.625 10.211 7.734 1 86.12 205 LEU B O 1
ATOM 3409 N N . TYR B 1 206 ? -16.344 11.969 7.414 1 86.88 206 TYR B N 1
ATOM 3410 C CA . TYR B 1 206 ? -15.359 11.508 8.391 1 86.88 206 TYR B CA 1
ATOM 3411 C C . TYR B 1 206 ? -15.594 12.156 9.75 1 86.88 206 TYR B C 1
ATOM 3413 O O . TYR B 1 206 ? -14.789 12 10.664 1 86.88 206 TYR B O 1
ATOM 3421 N N . ALA B 1 207 ? -16.578 12.922 9.883 1 78.69 207 ALA B N 1
ATOM 3422 C CA . ALA B 1 207 ? -16.906 13.523 11.172 1 78.69 207 ALA B CA 1
ATOM 3423 C C . ALA B 1 207 ? -17.344 12.461 12.172 1 78.69 207 ALA B C 1
ATOM 3425 O O . ALA B 1 207 ? -17.938 11.453 11.789 1 78.69 207 ALA B O 1
ATOM 3426 N N . ASP B 1 208 ? -16.828 12.516 13.383 1 65.62 208 ASP B N 1
ATOM 3427 C CA . ASP B 1 208 ? -17.062 11.539 14.445 1 65.62 208 ASP B CA 1
ATOM 3428 C C . ASP B 1 208 ? -18.562 11.297 14.633 1 65.62 208 ASP B C 1
ATOM 3430 O O . ASP B 1 208 ? -19.375 12.203 14.445 1 65.62 208 ASP B O 1
ATOM 3434 N N . VAL B 1 209 ? -18.859 9.969 14.562 1 53.53 209 VAL B N 1
ATOM 3435 C CA . VAL B 1 209 ? -20.219 9.625 14.961 1 53.53 209 VAL B CA 1
ATOM 3436 C C . VAL B 1 209 ? -20.391 9.875 16.453 1 53.53 209 VAL B C 1
ATOM 3438 O O . VAL B 1 209 ? -19.5 9.578 17.25 1 53.53 209 VAL B O 1
ATOM 3441 N N . LYS B 1 210 ? -20.969 10.883 16.844 1 44.12 210 LYS B N 1
ATOM 3442 C CA . LYS B 1 210 ? -21.359 10.961 18.25 1 44.12 210 LYS B CA 1
ATOM 3443 C C . LYS B 1 210 ? -21.703 9.586 18.797 1 44.12 210 LYS B C 1
ATOM 3445 O O . LYS B 1 210 ? -22.406 8.805 18.141 1 44.12 210 LYS B O 1
ATOM 3450 N N . GLU B 1 211 ? -20.828 8.938 19.484 1 41 211 GLU B N 1
ATOM 3451 C CA . GLU B 1 211 ? -21.141 7.711 20.203 1 41 211 GLU B CA 1
ATOM 3452 C C . GLU B 1 211 ? -22.609 7.691 20.625 1 41 211 GLU B C 1
ATOM 3454 O O . GLU B 1 211 ? -23.062 8.562 21.391 1 41 211 GLU B O 1
ATOM 3459 N N . VAL B 1 212 ? -23.531 7.395 19.891 1 32.22 212 VAL B N 1
ATOM 3460 C CA . VAL B 1 212 ? -24.766 7.043 20.578 1 32.22 212 VAL B CA 1
ATOM 3461 C C . VAL B 1 212 ? -24.469 6.145 21.766 1 32.22 212 VAL B C 1
ATOM 3463 O O . VAL B 1 212 ? -23.734 5.16 21.641 1 32.22 212 VAL B O 1
ATOM 3466 N N . ALA B 1 213 ? -24.531 6.684 23.016 1 29.14 213 ALA B N 1
ATOM 3467 C CA . ALA B 1 213 ? -24.516 5.887 24.25 1 29.14 213 ALA B CA 1
ATOM 3468 C C . ALA B 1 213 ? -25.172 4.531 24.031 1 29.14 213 ALA B C 1
ATOM 3470 O O . ALA B 1 213 ? -26.375 4.453 23.797 1 29.14 213 ALA B O 1
ATOM 3471 N N . VAL B 1 214 ? -24.594 3.744 23.375 1 31.17 214 VAL B N 1
ATOM 3472 C CA . VAL B 1 214 ? -25.156 2.41 23.531 1 31.17 214 VAL B CA 1
ATOM 3473 C C . VAL B 1 214 ? -25.453 2.141 25 1 31.17 214 VAL B C 1
ATOM 3475 O O . VAL B 1 214 ? -24.547 2.123 25.828 1 31.17 214 VAL B O 1
ATOM 3478 N N . THR B 1 215 ? -26.578 2.625 25.438 1 28.42 215 THR B N 1
ATOM 3479 C CA . THR B 1 215 ? -27.031 2.125 26.734 1 28.42 215 THR B CA 1
ATOM 3480 C C . THR B 1 215 ? -26.734 0.636 26.875 1 28.42 215 THR B C 1
ATOM 3482 O O . THR B 1 215 ? -27.094 -0.16 26.016 1 28.42 215 THR B O 1
ATOM 3485 N N . PRO B 1 216 ? -25.625 0.354 27.484 1 29.53 216 PRO B N 1
ATOM 3486 C CA . PRO B 1 216 ? -25.438 -1.074 27.734 1 29.53 216 PRO B CA 1
ATOM 3487 C C . PRO B 1 216 ? -26.75 -1.811 28 1 29.53 216 PRO B C 1
ATOM 3489 O O . PRO B 1 216 ? -27.547 -1.377 28.828 1 29.53 216 PRO B O 1
ATOM 3492 N N . LYS B 1 217 ? -27.391 -2.221 27 1 32.31 217 LYS B N 1
ATOM 3493 C CA . LYS B 1 217 ? -28.484 -3.105 27.406 1 32.31 217 LYS B CA 1
ATOM 3494 C C . LYS B 1 217 ? -28.047 -4.062 28.5 1 32.31 217 LYS B C 1
ATOM 3496 O O . LYS B 1 217 ? -27.266 -4.98 28.266 1 32.31 217 LYS B O 1
ATOM 3501 N N . CYS B 1 218 ? -27.75 -3.469 29.75 1 24.41 218 CYS B N 1
ATOM 3502 C CA . CYS B 1 218 ? -27.609 -4.387 30.875 1 24.41 218 CYS B CA 1
ATOM 3503 C C . CYS B 1 218 ? -28.656 -5.492 30.797 1 24.41 218 CYS B C 1
ATOM 3505 O O . CYS B 1 218 ? -29.859 -5.219 30.797 1 24.41 218 CYS B O 1
ATOM 3507 N N . PRO B 1 219 ? -28.453 -6.457 29.984 1 28.2 219 PRO B N 1
ATOM 3508 C CA . PRO B 1 219 ? -29.438 -7.535 30.109 1 28.2 219 PRO B CA 1
ATOM 3509 C C . PRO B 1 219 ? -30.016 -7.648 31.531 1 28.2 219 PRO B C 1
ATOM 3511 O O . PRO B 1 219 ? -29.438 -7.09 32.469 1 28.2 219 PRO B O 1
ATOM 3514 N N . PHE B 1 220 ? -31.219 -8.203 31.641 1 24.41 220 PHE B N 1
ATOM 3515 C CA . PHE B 1 220 ? -32.125 -8.539 32.719 1 24.41 220 PHE B CA 1
ATOM 3516 C C . PHE B 1 220 ? -31.359 -9.219 33.875 1 24.41 220 PHE B C 1
ATOM 3518 O O . PHE B 1 220 ? -30.875 -10.344 33.719 1 24.41 220 PHE B O 1
ATOM 3525 N N . HIS B 1 221 ? -30.359 -8.453 34.469 1 24.38 221 HIS B N 1
ATOM 3526 C CA . HIS B 1 221 ? -29.859 -9.062 35.688 1 24.38 221 HIS B CA 1
ATOM 3527 C C . HIS B 1 221 ? -31 -9.477 36.594 1 24.38 221 HIS B C 1
ATOM 3529 O O . HIS B 1 221 ? -31.516 -8.664 37.375 1 24.38 221 HIS B O 1
ATOM 3535 N N . GLY B 1 222 ? -32.188 -9.906 36.031 1 24.14 222 GLY B N 1
ATOM 3536 C CA . GLY B 1 222 ? -33.062 -10.344 37.094 1 24.14 222 GLY B CA 1
ATOM 3537 C C . GLY B 1 222 ? -32.375 -11.172 38.156 1 24.14 222 GLY B C 1
ATOM 3538 O O . GLY B 1 222 ? -32.188 -12.383 37.969 1 24.14 222 GLY B O 1
ATOM 3539 N N . LEU B 1 223 ? -31.234 -10.633 38.594 1 23.7 223 LEU B N 1
ATOM 3540 C CA . LEU B 1 223 ? -30.719 -11.336 39.75 1 23.7 223 LEU B CA 1
ATOM 3541 C C . LEU B 1 223 ? -31.781 -11.445 40.844 1 23.7 223 LEU B C 1
ATOM 3543 O O . LEU B 1 223 ? -32.312 -10.43 41.312 1 23.7 223 LEU B O 1
ATOM 3547 N N . VAL B 1 224 ? -32.594 -12.43 40.688 1 22.89 224 VAL B N 1
ATOM 3548 C CA . VAL B 1 224 ? -33.438 -12.859 41.781 1 22.89 224 VAL B CA 1
ATOM 3549 C C . VAL B 1 224 ? -32.594 -12.922 43.062 1 22.89 224 VAL B C 1
ATOM 3551 O O . VAL B 1 224 ? -31.594 -13.656 43.125 1 22.89 224 VAL B O 1
ATOM 3554 N N . LEU B 1 225 ? -32.375 -11.742 43.688 1 23.16 225 LEU B N 1
ATOM 3555 C CA . LEU B 1 225 ? -31.828 -11.5 45.031 1 23.16 225 LEU B CA 1
ATOM 3556 C C . LEU B 1 225 ? -32.344 -12.531 46.031 1 23.16 225 LEU B C 1
ATOM 3558 O O . LEU B 1 225 ? -33.531 -12.508 46.375 1 23.16 225 LEU B O 1
ATOM 3562 N N . LEU B 1 226 ? -32.125 -13.805 45.656 1 22.89 226 LEU B N 1
ATOM 3563 C CA . LEU B 1 226 ? -32.469 -14.648 46.781 1 22.89 226 LEU B CA 1
ATOM 3564 C C . LEU B 1 226 ? -31.812 -14.156 48.062 1 22.89 226 LEU B C 1
ATOM 3566 O O . LEU B 1 226 ? -30.703 -13.609 48.031 1 22.89 226 LEU B O 1
ATOM 3570 N N . GLY B 1 227 ? -32.469 -14.031 49.25 1 19.42 227 GLY B N 1
ATOM 3571 C CA . GLY B 1 227 ? -32.469 -13.438 50.562 1 19.42 227 GLY B CA 1
ATOM 3572 C C . GLY B 1 227 ? -31.203 -13.711 51.375 1 19.42 227 GLY B C 1
ATOM 3573 O O . GLY B 1 227 ? -30.922 -13.023 52.344 1 19.42 227 GLY B O 1
ATOM 3574 N N . ARG B 1 228 ? -30.484 -14.828 51.125 1 19.81 228 ARG B N 1
ATOM 3575 C CA . ARG B 1 228 ? -30.062 -15.242 52.438 1 19.81 228 ARG B CA 1
ATOM 3576 C C . ARG B 1 228 ? -29.078 -14.242 53.031 1 19.81 228 ARG B C 1
ATOM 3578 O O . ARG B 1 228 ? -28.453 -13.453 52.312 1 19.81 228 ARG B O 1
ATOM 3585 N N . ASN B 1 229 ? -28.578 -14.367 54.281 1 20.58 229 ASN B N 1
ATOM 3586 C CA . ASN B 1 229 ? -28.062 -13.781 55.531 1 20.58 229 ASN B CA 1
ATOM 3587 C C . ASN B 1 229 ? -26.594 -13.398 55.375 1 20.58 229 ASN B C 1
ATOM 3589 O O . ASN B 1 229 ? -25.703 -14.125 55.844 1 20.58 229 ASN B O 1
ATOM 3593 N N . CYS B 1 230 ? -26.125 -12.836 54.219 1 18.17 230 CYS B N 1
ATOM 3594 C CA . CYS B 1 230 ? -24.672 -12.734 54.25 1 18.17 230 CYS B CA 1
ATOM 3595 C C . CYS B 1 230 ? -24.219 -11.75 55.344 1 18.17 230 CYS B C 1
ATOM 3597 O O . CYS B 1 230 ? -24.609 -10.578 55.281 1 18.17 230 CYS B O 1
ATOM 3599 N N . LYS B 1 231 ? -23.812 -12.164 56.469 1 19.42 231 LYS B N 1
ATOM 3600 C CA . LYS B 1 231 ? -23.234 -11.594 57.688 1 19.42 231 LYS B CA 1
ATOM 3601 C C . LYS B 1 231 ? -21.953 -10.828 57.406 1 19.42 231 LYS B C 1
ATOM 3603 O O . LYS B 1 231 ? -20.891 -11.422 57.188 1 19.42 231 LYS B O 1
ATOM 3608 N N . ILE B 1 232 ? -21.953 -9.914 56.375 1 19.03 232 ILE B N 1
ATOM 3609 C CA . ILE B 1 232 ? -20.641 -9.336 56.156 1 19.03 232 ILE B CA 1
ATOM 3610 C C . ILE B 1 232 ? -20.203 -8.539 57.375 1 19.03 232 ILE B C 1
ATOM 3612 O O . ILE B 1 232 ? -20.844 -7.547 57.75 1 19.03 232 ILE B O 1
ATOM 3616 N N . LEU B 1 233 ? -19.703 -9.18 58.375 1 19.41 233 LEU B N 1
ATOM 3617 C CA . LEU B 1 233 ? -19.156 -8.609 59.625 1 19.41 233 LEU B CA 1
ATOM 3618 C C . LEU B 1 233 ? -18.016 -7.66 59.281 1 19.41 233 LEU B C 1
ATOM 3620 O O . LEU B 1 233 ? -17.031 -8.055 58.656 1 19.41 233 LEU B O 1
ATOM 3624 N N . LEU B 1 234 ? -18.328 -6.414 59.031 1 20.42 234 LEU B N 1
ATOM 3625 C CA . LEU B 1 234 ? -17.469 -5.262 58.781 1 20.42 234 LEU B CA 1
ATOM 3626 C C . LEU B 1 234 ? -16.422 -5.113 59.875 1 20.42 234 LEU B C 1
ATOM 3628 O O . LEU B 1 234 ? -16.781 -4.879 61.062 1 20.42 234 LEU B O 1
ATOM 3632 N N . PRO B 1 235 ? -15.398 -6.051 59.906 1 19.64 235 PRO B N 1
ATOM 3633 C CA . PRO B 1 235 ? -14.602 -5.934 61.125 1 19.64 235 PRO B CA 1
ATOM 3634 C C . PRO B 1 235 ? -14.109 -4.512 61.375 1 19.64 235 PRO B C 1
ATOM 3636 O O . PRO B 1 235 ? -14.125 -3.68 60.469 1 19.64 235 PRO B O 1
ATOM 3639 N N . CYS B 1 236 ? -13.305 -4.359 62.531 1 18.47 236 CYS B N 1
ATOM 3640 C CA . CYS B 1 236 ? -12.961 -3.463 63.625 1 18.47 236 CYS B CA 1
ATOM 3641 C C . CYS B 1 236 ? -12.062 -2.332 63.156 1 18.47 236 CYS B C 1
ATOM 3643 O O . CYS B 1 236 ? -11.5 -2.402 62.062 1 18.47 236 CYS B O 1
ATOM 3645 N N . SER B 1 237 ? -11.062 -1.861 63.969 1 19.83 237 SER B N 1
ATOM 3646 C CA . SER B 1 237 ? -10.547 -0.771 64.75 1 19.83 237 SER B CA 1
ATOM 3647 C C . SER B 1 237 ? -9.266 -0.195 64.188 1 19.83 237 SER B C 1
ATOM 3649 O O . SER B 1 237 ? -8.609 0.638 64.812 1 19.83 237 SER B O 1
ATOM 3651 N N . ILE B 1 238 ? -8.695 -0.533 62.938 1 19.88 238 ILE B N 1
ATOM 3652 C CA . ILE B 1 238 ? -7.262 -0.359 63.094 1 19.88 238 ILE B CA 1
ATOM 3653 C C . ILE B 1 238 ? -6.93 1.128 63.219 1 19.88 238 ILE B C 1
ATOM 3655 O O . ILE B 1 238 ? -7.242 1.91 62.312 1 19.88 238 ILE B O 1
ATOM 3659 N N . LEU B 1 239 ? -6.586 1.688 64.375 1 20.66 239 LEU B N 1
ATOM 3660 C CA . LEU B 1 239 ? -6.18 2.895 65.125 1 20.66 239 LEU B CA 1
ATOM 3661 C C . LEU B 1 239 ? -4.832 3.395 64.625 1 20.66 239 LEU B C 1
ATOM 3663 O O . LEU B 1 239 ? -3.787 2.824 64.938 1 20.66 239 LEU B O 1
ATOM 3667 N N . LEU B 1 240 ? -4.492 3.396 63.281 1 18.98 240 LEU B N 1
ATOM 3668 C CA . LEU B 1 240 ? -3.062 3.605 63.094 1 18.98 240 LEU B CA 1
ATOM 3669 C C . LEU B 1 240 ? -2.643 4.98 63.594 1 18.98 240 LEU B C 1
ATOM 3671 O O . LEU B 1 240 ? -3.141 6.004 63.125 1 18.98 240 LEU B O 1
ATOM 3675 N N . VAL B 1 241 ? -2.027 5.094 64.812 1 20.7 241 VAL B N 1
ATOM 3676 C CA . VAL B 1 241 ? -1.428 6.09 65.688 1 20.7 241 VAL B CA 1
ATOM 3677 C C . VAL B 1 241 ? -0.199 6.699 65 1 20.7 241 VAL B C 1
ATOM 3679 O O . VAL B 1 241 ? 0.852 6.062 64.938 1 20.7 241 VAL B O 1
ATOM 3682 N N . LEU B 1 242 ? -0.225 7.121 63.75 1 19.92 242 LEU B N 1
ATOM 3683 C CA . LEU B 1 242 ? 1.095 7.492 63.25 1 19.92 242 LEU B CA 1
ATOM 3684 C C . LEU B 1 242 ? 1.633 8.711 63.969 1 19.92 242 LEU B C 1
ATOM 3686 O O . LEU B 1 242 ? 1.128 9.828 63.812 1 19.92 242 LEU B O 1
ATOM 3690 N N . ALA B 1 243 ? 2.006 8.656 65.25 1 22.42 243 ALA B N 1
ATOM 3691 C CA . ALA B 1 243 ? 2.58 9.742 66.062 1 22.42 243 ALA B CA 1
ATOM 3692 C C . ALA B 1 243 ? 3.963 10.125 65.5 1 22.42 243 ALA B C 1
ATOM 3694 O O . ALA B 1 243 ? 4.617 11.016 66.062 1 22.42 243 ALA B O 1
ATOM 3695 N N . PHE B 1 244 ? 4.484 9.734 64.375 1 20.89 244 PHE B N 1
ATOM 3696 C CA . PHE B 1 244 ? 5.938 9.758 64.5 1 20.89 244 PHE B CA 1
ATOM 3697 C C . PHE B 1 244 ? 6.434 11.172 64.75 1 20.89 244 PHE B C 1
ATOM 3699 O O . PHE B 1 244 ? 6.078 12.117 64.062 1 20.89 244 PHE B O 1
ATOM 3706 N N . SER B 1 245 ? 7.09 11.43 66 1 20.27 245 SER B N 1
ATOM 3707 C CA . SER B 1 245 ? 7.758 12.398 66.875 1 20.27 245 SER B CA 1
ATOM 3708 C C . SER B 1 245 ? 8.992 12.984 66.188 1 20.27 245 SER B C 1
ATOM 3710 O O . SER B 1 245 ? 9.375 14.125 66.438 1 20.27 245 SER B O 1
ATOM 3712 N N . ALA B 1 246 ? 9.922 12.234 65.562 1 21.41 246 ALA B N 1
ATOM 3713 C CA . ALA B 1 246 ? 11.312 12.391 65.938 1 21.41 246 ALA B CA 1
ATOM 3714 C C . ALA B 1 246 ? 11.828 13.789 65.625 1 21.41 246 ALA B C 1
ATOM 3716 O O . ALA B 1 246 ? 11.5 14.359 64.562 1 21.41 246 ALA B O 1
ATOM 3717 N N . SER B 1 247 ? 12.664 14.453 66.625 1 22.02 247 SER B N 1
ATOM 3718 C CA . SER B 1 247 ? 13.477 15.469 67.312 1 22.02 247 SER B CA 1
ATOM 3719 C C . SER B 1 247 ? 14.742 15.773 66.5 1 22.02 247 SER B C 1
ATOM 3721 O O . SER B 1 247 ? 15.539 16.625 66.875 1 22.02 247 SER B O 1
ATOM 3723 N N . LEU B 1 248 ? 15.258 15.008 65.562 1 21.91 248 LEU B N 1
ATOM 3724 C CA . LEU B 1 248 ? 16.719 14.938 65.688 1 21.91 248 LEU B CA 1
ATOM 3725 C C . LEU B 1 248 ? 17.328 16.312 65.5 1 21.91 248 LEU B C 1
ATOM 3727 O O . LEU B 1 248 ? 17.016 17.016 64.5 1 21.91 248 LEU B O 1
ATOM 3731 N N . ARG B 1 249 ? 18.25 16.719 66.5 1 21.81 249 ARG B N 1
ATOM 3732 C CA . ARG B 1 249 ? 19.141 17.688 67.125 1 21.81 249 ARG B CA 1
ATOM 3733 C C . ARG B 1 249 ? 20.328 18 66.188 1 21.81 249 ARG B C 1
ATOM 3735 O O . ARG B 1 249 ? 21.312 18.594 66.625 1 21.81 249 ARG B O 1
ATOM 3742 N N . TRP B 1 250 ? 20.469 17.469 65.062 1 22.61 250 TRP B N 1
ATOM 3743 C CA . TRP B 1 250 ? 21.906 17.453 64.812 1 22.61 250 TRP B CA 1
ATOM 3744 C C . TRP B 1 250 ? 22.5 18.844 65 1 22.61 250 TRP B C 1
ATOM 3746 O O . TRP B 1 250 ? 21.922 19.828 64.5 1 22.61 250 TRP B O 1
ATOM 3756 N N . HIS B 1 251 ? 23.766 19.109 65.75 1 21.3 251 HIS B N 1
ATOM 3757 C CA . HIS B 1 251 ? 24.766 19.922 66.438 1 21.3 251 HIS B CA 1
ATOM 3758 C C . HIS B 1 251 ? 25.5 20.828 65.438 1 21.3 251 HIS B C 1
ATOM 3760 O O . HIS B 1 251 ? 26.234 21.719 65.812 1 21.3 251 HIS B O 1
ATOM 3766 N N . LYS B 1 252 ? 26.062 20.797 64.375 1 24.47 252 LYS B N 1
ATOM 3767 C CA . LYS B 1 252 ? 27.281 21.594 64.25 1 24.47 252 LYS B CA 1
ATOM 3768 C C . LYS B 1 252 ? 27.031 23.031 64.75 1 24.47 252 LYS B C 1
ATOM 3770 O O . LYS B 1 252 ? 25.953 23.578 64.5 1 24.47 252 LYS B O 1
ATOM 3775 N N . ARG B 1 253 ? 28.031 23.828 65.75 1 23.2 253 ARG B N 1
ATOM 3776 C CA . ARG B 1 253 ? 29.062 24.797 66.125 1 23.2 253 ARG B CA 1
ATOM 3777 C C . ARG B 1 253 ? 29.375 25.719 64.938 1 23.2 253 ARG B C 1
ATOM 3779 O O . ARG B 1 253 ? 28.984 25.422 63.781 1 23.2 253 ARG B O 1
ATOM 3786 N N . VAL B 1 254 ? 30.922 25.922 64.688 1 24.33 254 VAL B N 1
ATOM 3787 C CA . VAL B 1 254 ? 31.734 26.984 64.125 1 24.33 254 VAL B CA 1
ATOM 3788 C C . VAL B 1 254 ? 31.344 27.156 62.625 1 24.33 254 VAL B C 1
ATOM 3790 O O . VAL B 1 254 ? 31.141 26.172 61.906 1 24.33 254 VAL B O 1
#